Protein AF-A0A7X7UBC3-F1 (afdb_monomer)

Structure (mmCIF, N/CA/C/O backbone):
data_AF-A0A7X7UBC3-F1
#
_entry.id   AF-A0A7X7UBC3-F1
#
loop_
_atom_site.group_PDB
_atom_site.id
_atom_site.type_symbol
_atom_site.label_atom_id
_atom_site.label_alt_id
_atom_site.label_comp_id
_atom_site.label_asym_id
_atom_site.label_entity_id
_atom_site.label_seq_id
_atom_site.pdbx_PDB_ins_code
_atom_site.Cartn_x
_atom_site.Cartn_y
_atom_site.Cartn_z
_atom_site.occupancy
_atom_site.B_iso_or_equiv
_atom_site.auth_seq_id
_atom_site.auth_comp_id
_atom_site.auth_asym_id
_atom_site.auth_atom_id
_atom_site.pdbx_PDB_model_num
ATOM 1 N N . MET A 1 1 ? -15.609 -8.525 -5.898 1.00 33.12 1 MET A N 1
ATOM 2 C CA . MET A 1 1 ? -16.133 -9.876 -6.197 1.00 33.12 1 MET A CA 1
ATOM 3 C C . MET A 1 1 ? -16.473 -10.551 -4.870 1.00 33.12 1 MET A C 1
ATOM 5 O O . MET A 1 1 ? -15.570 -10.838 -4.096 1.00 33.12 1 MET A O 1
ATOM 9 N N . ALA A 1 2 ? -17.757 -10.657 -4.517 1.00 31.19 2 ALA A N 1
ATOM 10 C CA . ALA A 1 2 ? -18.175 -11.165 -3.209 1.00 31.19 2 ALA A CA 1
ATOM 11 C C . ALA A 1 2 ? -17.868 -12.669 -3.097 1.00 31.19 2 ALA A C 1
ATOM 13 O O . ALA A 1 2 ? -18.390 -13.458 -3.886 1.00 31.19 2 ALA A O 1
ATOM 14 N N . ARG A 1 3 ? -17.031 -13.073 -2.129 1.00 41.12 3 ARG A N 1
ATOM 15 C CA . ARG A 1 3 ? -16.867 -14.490 -1.762 1.00 41.12 3 ARG A CA 1
ATOM 16 C C . ARG A 1 3 ? -18.257 -15.049 -1.440 1.00 41.12 3 ARG A C 1
ATOM 18 O O . ARG A 1 3 ? -18.939 -14.531 -0.555 1.00 41.12 3 ARG A O 1
ATOM 25 N N . ARG A 1 4 ? -18.698 -16.075 -2.178 1.00 35.91 4 ARG A N 1
ATOM 26 C CA . ARG A 1 4 ? -19.944 -16.789 -1.873 1.00 35.91 4 ARG A CA 1
ATOM 27 C C . ARG A 1 4 ? -19.776 -17.427 -0.497 1.00 35.91 4 ARG A C 1
ATOM 29 O O . ARG A 1 4 ? -18.953 -18.3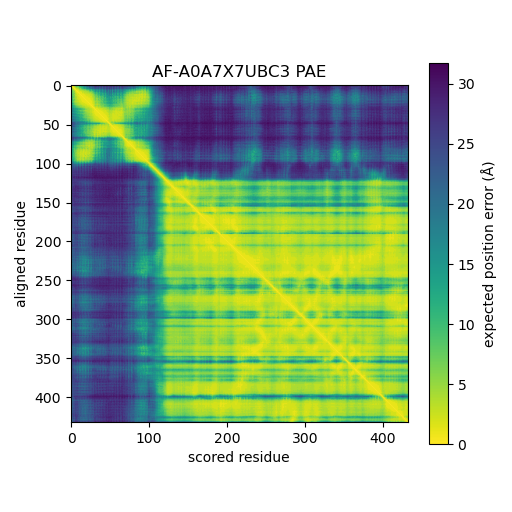20 -0.334 1.00 35.91 4 ARG A O 1
ATOM 36 N N . LEU A 1 5 ? -20.539 -16.933 0.474 1.00 46.25 5 LEU A N 1
ATOM 37 C CA . LEU A 1 5 ? -20.607 -17.490 1.823 1.00 46.25 5 LEU A CA 1
ATOM 38 C C . LEU A 1 5 ? -20.923 -18.982 1.742 1.00 46.25 5 LEU A C 1
ATOM 40 O O . LEU A 1 5 ? -21.838 -19.399 1.015 1.00 46.25 5 LEU A O 1
ATOM 44 N N . THR A 1 6 ? -20.183 -19.774 2.508 1.00 65.75 6 THR A N 1
ATOM 45 C CA . THR A 1 6 ? -20.440 -21.208 2.635 1.00 65.75 6 THR A CA 1
ATOM 46 C C . THR A 1 6 ? -21.885 -21.435 3.101 1.00 65.75 6 THR A C 1
ATOM 48 O O . THR A 1 6 ? -22.516 -20.568 3.714 1.00 65.75 6 THR A O 1
ATOM 51 N N . TRP A 1 7 ? -22.466 -22.594 2.783 1.00 51.59 7 TRP A N 1
ATOM 52 C CA . TRP A 1 7 ? -23.855 -22.910 3.159 1.00 51.59 7 TRP A CA 1
ATOM 53 C C . TRP A 1 7 ? -24.077 -22.787 4.682 1.00 51.59 7 TRP A C 1
ATOM 55 O O . TRP A 1 7 ? -25.104 -22.278 5.128 1.00 51.59 7 TRP A O 1
ATOM 65 N N . ARG A 1 8 ? -23.047 -23.131 5.469 1.00 60.50 8 ARG A N 1
ATOM 66 C CA . ARG A 1 8 ? -23.003 -22.949 6.926 1.00 60.50 8 ARG A CA 1
ATOM 67 C C . ARG A 1 8 ? -23.009 -21.477 7.349 1.00 60.50 8 ARG A C 1
ATOM 69 O O . ARG A 1 8 ? -23.801 -21.115 8.211 1.00 60.50 8 ARG A O 1
ATOM 76 N N . GLU A 1 9 ? -22.202 -20.613 6.733 1.00 62.16 9 GLU A N 1
ATOM 77 C CA . GLU A 1 9 ? -22.170 -19.177 7.067 1.00 62.16 9 GLU A CA 1
ATOM 78 C C . GLU A 1 9 ? -23.465 -18.446 6.688 1.00 62.16 9 GLU A C 1
ATOM 80 O O . GLU A 1 9 ? -23.874 -17.512 7.381 1.00 62.16 9 GLU A O 1
ATOM 85 N N . ARG A 1 10 ? -24.145 -18.875 5.614 1.00 69.06 10 ARG A N 1
ATOM 86 C CA . ARG A 1 10 ? -25.470 -18.345 5.248 1.00 69.06 10 ARG A CA 1
ATOM 87 C C . ARG A 1 10 ? -26.530 -18.699 6.287 1.00 69.06 10 ARG A C 1
ATOM 89 O O . ARG A 1 10 ? -27.268 -17.809 6.707 1.00 69.06 10 ARG A O 1
ATOM 96 N N . GLY A 1 11 ? -26.557 -19.954 6.740 1.00 73.38 11 GLY A N 1
ATOM 97 C CA . GLY A 1 11 ? -27.436 -20.385 7.831 1.00 73.38 11 GLY A CA 1
ATOM 98 C C . GLY A 1 11 ? -27.148 -19.636 9.135 1.00 73.38 11 GLY A C 1
ATOM 99 O O . GLY A 1 11 ? -28.066 -19.154 9.793 1.00 73.38 11 GLY A O 1
ATOM 100 N N . LEU A 1 12 ? -25.867 -19.438 9.458 1.00 71.19 12 LEU A N 1
ATOM 101 C CA . LEU A 1 12 ? -25.448 -18.739 10.671 1.00 71.19 12 LEU A CA 1
ATOM 102 C C . LEU A 1 12 ? -25.820 -17.248 10.655 1.00 71.19 12 LEU A C 1
ATOM 104 O O . LEU A 1 12 ? -26.313 -16.720 11.647 1.00 71.19 12 LEU A O 1
ATOM 108 N N . ARG A 1 13 ? -25.648 -16.562 9.517 1.00 69.94 13 ARG A N 1
ATOM 109 C CA . ARG A 1 13 ? -26.093 -15.167 9.358 1.00 69.94 13 ARG A CA 1
ATOM 110 C C . ARG A 1 13 ? -27.608 -15.027 9.444 1.00 69.94 13 ARG A C 1
ATOM 112 O O . ARG A 1 13 ? -28.081 -14.045 10.008 1.00 69.94 13 ARG A O 1
ATOM 119 N N . ALA A 1 14 ? -28.367 -15.975 8.893 1.00 73.44 14 ALA A N 1
ATOM 120 C CA . ALA A 1 14 ? -29.824 -15.981 9.018 1.00 73.44 14 ALA A CA 1
ATOM 121 C C . ALA A 1 14 ? -30.250 -16.145 10.485 1.00 73.44 14 ALA A C 1
ATOM 123 O O . ALA A 1 14 ? -31.058 -15.361 10.974 1.00 73.44 14 ALA A O 1
ATOM 124 N N . MET A 1 15 ? -29.622 -17.076 11.209 1.00 77.00 15 MET A N 1
ATOM 125 C CA . MET A 1 15 ? -29.815 -17.244 12.650 1.00 77.00 15 MET A CA 1
ATOM 126 C C . MET A 1 15 ? -29.485 -15.953 13.416 1.00 77.00 15 MET A C 1
ATOM 128 O O . MET A 1 15 ? -30.312 -15.478 14.185 1.00 77.00 15 MET A O 1
ATOM 132 N N . PHE A 1 16 ? -28.333 -15.322 13.165 1.00 72.88 16 PHE A N 1
ATOM 133 C CA . PHE A 1 16 ? -27.967 -14.077 13.850 1.00 72.88 16 PHE A CA 1
ATOM 134 C C . PHE A 1 16 ? -28.879 -12.894 13.521 1.00 72.88 16 PHE 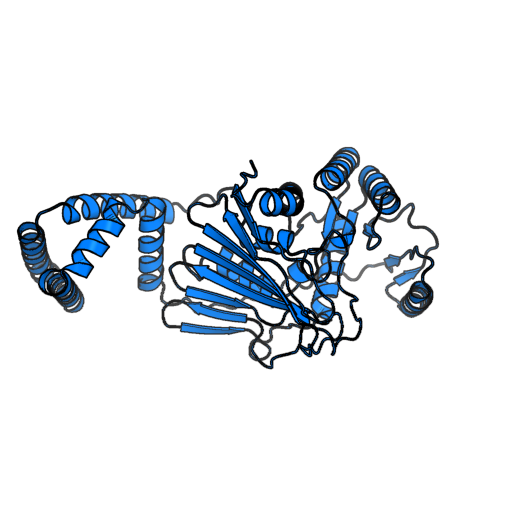A C 1
ATOM 136 O O . PHE A 1 16 ? -29.077 -12.041 14.379 1.00 72.88 16 PHE A O 1
ATOM 143 N N . ARG A 1 17 ? -29.490 -12.846 12.331 1.00 74.38 17 ARG A N 1
ATOM 144 C CA . ARG A 1 17 ? -30.535 -11.855 12.019 1.00 74.38 17 ARG A CA 1
ATOM 145 C C . ARG A 1 17 ? -31.785 -12.057 12.864 1.00 74.38 17 ARG A C 1
ATOM 147 O O . ARG A 1 17 ? -32.330 -11.076 13.357 1.00 74.38 17 ARG A O 1
ATOM 154 N N . VAL A 1 18 ? -32.208 -13.306 13.057 1.00 73.44 18 VAL A N 1
ATOM 155 C CA . VAL A 1 18 ? -33.332 -13.631 13.949 1.00 73.44 18 VAL A CA 1
ATOM 156 C C . VAL A 1 18 ? -32.987 -13.247 15.386 1.00 73.44 18 VAL A C 1
ATOM 158 O O . VAL A 1 18 ? -33.774 -12.568 16.039 1.00 73.44 18 VAL A O 1
ATOM 161 N N . VAL A 1 19 ? -31.781 -13.587 15.852 1.00 73.06 19 VAL A N 1
ATOM 162 C CA . VAL A 1 19 ? -31.306 -13.203 17.190 1.00 73.06 19 VAL A CA 1
ATOM 163 C C . VAL A 1 19 ? -31.255 -11.681 17.343 1.00 73.06 19 VAL A C 1
ATOM 165 O O . VAL A 1 19 ? -31.728 -11.165 18.346 1.00 73.06 19 VAL A O 1
ATOM 168 N N . LEU A 1 20 ? -30.756 -10.939 16.352 1.00 73.81 20 LEU A N 1
ATOM 169 C CA . LEU A 1 20 ? -30.717 -9.475 16.392 1.00 73.81 20 LEU A CA 1
ATOM 170 C C . LEU A 1 20 ? -32.123 -8.853 16.406 1.00 73.81 20 LEU A C 1
ATOM 172 O O . LEU A 1 20 ? -32.365 -7.901 17.147 1.00 73.81 20 LEU A O 1
ATOM 176 N N . ALA A 1 21 ? -33.060 -9.389 15.621 1.00 75.00 21 ALA A N 1
ATOM 177 C CA . ALA A 1 21 ? -34.451 -8.941 15.627 1.00 75.00 21 ALA A CA 1
ATOM 178 C C . ALA A 1 21 ? -35.110 -9.169 16.999 1.00 75.00 21 ALA A C 1
ATOM 180 O O . ALA A 1 21 ? -35.771 -8.271 17.521 1.00 75.00 21 ALA A O 1
ATOM 181 N N . LEU A 1 22 ? -34.859 -10.328 17.615 1.00 73.88 22 LEU A N 1
ATOM 182 C CA . LEU A 1 22 ? -35.305 -10.636 18.974 1.00 73.88 22 LEU A CA 1
ATOM 183 C C . LEU A 1 22 ? -34.647 -9.714 20.004 1.00 73.88 22 LEU A C 1
ATOM 185 O O . LEU A 1 22 ? -35.349 -9.147 20.833 1.00 73.88 22 LEU A O 1
ATOM 189 N N . LEU A 1 23 ? -33.335 -9.483 19.916 1.00 72.31 23 LEU A N 1
ATOM 190 C CA . LEU A 1 23 ? -32.618 -8.559 20.800 1.00 72.31 23 LEU A CA 1
ATOM 191 C C . LEU A 1 23 ? -33.185 -7.140 20.707 1.00 72.31 23 LEU A C 1
ATOM 193 O O . LEU A 1 23 ? -33.370 -6.496 21.732 1.00 72.31 23 LEU A O 1
ATOM 197 N N . ARG A 1 24 ? -33.531 -6.659 19.509 1.00 78.62 24 ARG A N 1
ATOM 198 C CA . ARG A 1 24 ? -34.170 -5.345 19.329 1.00 78.62 24 ARG A CA 1
ATOM 199 C C . ARG A 1 24 ? -35.581 -5.280 19.895 1.00 78.62 24 ARG A C 1
ATOM 201 O O . ARG A 1 24 ? -35.961 -4.243 20.433 1.00 78.62 24 ARG A O 1
ATOM 208 N N . LEU A 1 25 ? -36.354 -6.357 19.779 1.00 76.94 25 LEU A N 1
ATOM 209 C CA . LEU A 1 25 ? -37.678 -6.445 20.389 1.00 76.94 25 LEU A CA 1
ATOM 210 C C . LEU A 1 25 ? -37.564 -6.416 21.919 1.00 76.94 25 LEU A C 1
ATOM 212 O O . LEU A 1 25 ? -38.249 -5.642 22.580 1.00 76.94 25 LEU A O 1
ATOM 216 N N . VAL A 1 26 ? -36.635 -7.204 22.460 1.00 73.62 26 VAL A N 1
ATOM 217 C CA . VAL A 1 26 ? -36.386 -7.355 23.895 1.00 73.62 26 VAL A CA 1
ATOM 218 C C . VAL A 1 26 ? -35.818 -6.069 24.505 1.00 73.62 26 VAL A C 1
ATOM 220 O O . VAL A 1 26 ? -36.301 -5.631 25.542 1.00 73.62 26 VAL A O 1
ATOM 223 N N . VAL A 1 27 ? -34.880 -5.382 23.843 1.00 73.62 27 VAL A N 1
ATOM 224 C CA . VAL A 1 27 ? -34.279 -4.129 24.353 1.00 73.62 27 VAL A CA 1
ATOM 225 C C . VAL A 1 27 ? -35.234 -2.924 24.292 1.00 73.62 27 VAL A C 1
ATOM 227 O O . VAL A 1 27 ? -34.990 -1.883 24.908 1.00 73.62 27 VAL A O 1
ATOM 230 N N . ARG A 1 28 ? -36.338 -3.036 23.542 1.00 76.62 28 ARG A N 1
ATOM 231 C CA . ARG A 1 28 ? -37.415 -2.035 23.532 1.00 76.62 28 ARG A CA 1
ATOM 232 C C . ARG A 1 28 ? -38.365 -2.185 24.717 1.00 76.62 28 ARG A C 1
ATOM 234 O O . ARG A 1 28 ? -39.065 -1.221 25.019 1.00 76.62 28 ARG A O 1
ATOM 241 N N . LEU A 1 29 ? -38.364 -3.332 25.397 1.00 78.50 29 LEU A N 1
ATOM 242 C CA . LEU A 1 29 ? -39.211 -3.559 26.560 1.00 78.50 29 LEU A CA 1
ATOM 243 C C . LEU A 1 29 ? -38.793 -2.667 27.740 1.00 78.50 29 LEU A C 1
ATOM 245 O O . LEU A 1 29 ? -37.609 -2.365 27.910 1.00 78.50 29 LEU A O 1
ATOM 249 N N . PRO A 1 30 ? -39.753 -2.241 28.580 1.00 79.62 30 PRO A N 1
ATOM 250 C CA . PRO A 1 30 ? -39.437 -1.534 29.810 1.00 79.62 30 PRO A CA 1
ATOM 251 C C . PRO A 1 30 ? -38.582 -2.414 30.730 1.00 79.62 30 PRO A C 1
ATOM 253 O O . PRO A 1 30 ? -38.714 -3.638 30.747 1.00 79.62 30 PRO A O 1
ATOM 256 N N . ARG A 1 31 ? -37.723 -1.781 31.535 1.00 74.06 31 ARG A N 1
ATOM 257 C CA . ARG A 1 31 ? -36.740 -2.443 32.413 1.00 74.06 31 ARG A CA 1
ATOM 258 C C . ARG A 1 31 ? -37.323 -3.593 33.246 1.00 74.06 31 ARG A C 1
ATOM 260 O O . ARG A 1 31 ? -36.695 -4.640 33.364 1.00 74.06 31 ARG A O 1
ATOM 267 N N . GLY A 1 32 ? -38.534 -3.422 33.780 1.00 77.19 32 GLY A N 1
ATOM 268 C CA . GLY A 1 32 ? -39.224 -4.468 34.544 1.00 77.19 32 GLY A CA 1
ATOM 269 C C . GLY A 1 32 ? -39.549 -5.720 33.720 1.00 77.19 32 GLY A C 1
ATOM 270 O O . GLY A 1 32 ? -39.401 -6.832 34.214 1.00 77.19 32 GLY A O 1
ATOM 271 N N . ALA A 1 33 ? -39.913 -5.560 32.446 1.00 79.12 33 ALA A N 1
ATOM 272 C CA . ALA A 1 33 ? -40.208 -6.676 31.549 1.00 79.12 33 ALA A CA 1
ATOM 273 C C . ALA A 1 33 ? -38.939 -7.428 31.111 1.00 79.12 33 ALA A C 1
ATOM 275 O O . ALA A 1 33 ? -38.973 -8.646 30.976 1.00 79.12 33 ALA A O 1
ATOM 276 N N . LEU A 1 34 ? -37.808 -6.729 30.956 1.00 74.12 34 LEU A N 1
ATOM 277 C CA . LEU A 1 34 ? -36.495 -7.345 30.713 1.00 74.12 34 LEU A CA 1
ATOM 278 C C . LEU A 1 34 ? -36.054 -8.238 31.879 1.00 74.12 34 LEU A C 1
ATOM 280 O O . LEU A 1 34 ? -35.625 -9.370 31.661 1.00 74.12 34 LEU A O 1
ATOM 284 N N . LEU A 1 35 ? -36.192 -7.744 33.112 1.00 78.06 35 LEU A N 1
ATOM 285 C CA . LEU A 1 35 ? -35.864 -8.513 34.315 1.00 78.06 35 LEU A CA 1
ATOM 286 C C . LEU A 1 35 ? -36.759 -9.754 34.448 1.00 78.06 35 LEU A C 1
ATOM 288 O O . LEU A 1 35 ? -36.244 -10.845 34.674 1.00 78.06 35 LEU A O 1
ATOM 292 N N . ALA A 1 36 ? -38.065 -9.617 34.200 1.00 80.06 36 ALA A N 1
ATOM 293 C CA . ALA A 1 36 ? -38.995 -10.747 34.208 1.00 80.06 36 ALA A CA 1
ATOM 294 C C . ALA A 1 36 ? -38.663 -11.806 33.136 1.00 80.06 36 ALA A C 1
ATOM 296 O O . ALA A 1 36 ? -38.806 -13.006 33.375 1.00 80.06 36 ALA A O 1
ATOM 297 N N . LEU A 1 37 ? -38.184 -11.380 31.962 1.00 79.00 37 LEU A N 1
ATOM 298 C CA . LEU A 1 37 ? -37.721 -12.273 30.896 1.00 79.00 37 LEU A CA 1
ATOM 299 C C . LEU A 1 37 ? -36.467 -13.055 31.300 1.00 79.00 37 LEU A C 1
ATOM 301 O O . LEU A 1 37 ? -36.385 -14.251 31.028 1.00 79.00 37 LEU A O 1
ATOM 305 N N . LEU A 1 38 ? -35.511 -12.402 31.966 1.00 76.12 38 LEU A N 1
ATOM 306 C CA . LEU A 1 38 ? -34.316 -13.068 32.490 1.00 76.12 38 LEU A CA 1
ATOM 307 C C . LEU A 1 38 ? -34.659 -14.055 33.610 1.00 76.12 38 LEU A C 1
ATOM 309 O O . LEU A 1 38 ? -34.099 -15.145 33.637 1.00 76.12 38 LEU A O 1
ATOM 313 N N . ASP A 1 39 ? -35.624 -13.729 34.473 1.00 80.44 39 ASP A N 1
ATOM 314 C CA . ASP A 1 39 ? -36.119 -14.646 35.508 1.00 80.44 39 ASP A CA 1
ATOM 315 C C . ASP A 1 39 ? -36.782 -15.890 34.899 1.00 80.44 39 ASP A C 1
ATOM 317 O O . ASP A 1 39 ? -36.560 -17.013 35.358 1.00 80.44 39 ASP A O 1
ATOM 321 N N . ALA A 1 40 ? -37.565 -15.714 33.832 1.00 79.38 40 ALA A N 1
ATOM 322 C CA . ALA A 1 40 ? -38.147 -16.826 33.087 1.00 79.38 40 ALA A CA 1
ATOM 323 C C . ALA A 1 40 ? -37.069 -17.669 32.379 1.00 79.38 40 ALA A C 1
ATOM 325 O O . ALA A 1 40 ? -37.126 -18.899 32.424 1.00 79.38 40 ALA A O 1
ATOM 326 N N . ALA A 1 41 ? -36.069 -17.024 31.770 1.00 73.94 41 ALA A N 1
ATOM 327 C CA . ALA A 1 41 ? -34.963 -17.694 31.091 1.00 73.94 41 ALA A CA 1
ATOM 328 C C . ALA A 1 41 ? -34.082 -18.488 32.064 1.00 73.94 41 ALA A C 1
ATOM 330 O O . ALA A 1 41 ? -33.741 -19.631 31.774 1.00 73.94 41 ALA A O 1
ATOM 331 N N . GLU A 1 42 ? -33.764 -17.937 33.236 1.00 79.56 42 GLU A N 1
ATOM 332 C CA . GLU A 1 42 ? -32.997 -18.635 34.271 1.00 79.56 42 GLU A CA 1
ATOM 333 C C . GLU A 1 42 ? -33.732 -19.888 34.756 1.00 79.56 42 GLU A C 1
ATOM 335 O O . GLU A 1 42 ? -33.140 -20.965 34.831 1.00 79.56 42 GLU A O 1
ATOM 340 N N . ARG A 1 43 ? -35.039 -19.772 35.040 1.00 81.31 43 ARG A N 1
ATOM 341 C CA . ARG A 1 43 ? -35.878 -20.917 35.428 1.00 81.31 43 ARG A CA 1
ATOM 342 C C . ARG A 1 43 ? -35.865 -21.995 34.351 1.00 81.31 43 ARG A C 1
ATOM 344 O O . ARG A 1 43 ? -35.693 -23.168 34.668 1.00 81.31 43 ARG A O 1
ATOM 351 N N . LEU A 1 44 ? -35.993 -21.601 33.086 1.00 71.12 44 LEU A N 1
ATOM 352 C CA . LEU A 1 44 ? -35.949 -22.529 31.962 1.00 71.12 44 LEU A CA 1
ATOM 353 C C . LEU A 1 44 ? -34.577 -23.208 31.846 1.00 71.12 44 LEU A C 1
ATOM 355 O O . LEU A 1 44 ? -34.517 -24.425 31.701 1.00 71.12 44 LEU A O 1
ATOM 359 N N . VAL A 1 45 ? -33.479 -22.458 31.959 1.00 70.00 45 VAL A N 1
ATOM 360 C CA . VAL A 1 45 ? -32.101 -22.976 31.889 1.00 70.00 45 VAL A CA 1
ATOM 361 C C . VAL A 1 45 ? -31.817 -23.946 33.029 1.00 70.00 45 VAL A C 1
ATOM 363 O O . VAL A 1 45 ? -31.267 -25.010 32.766 1.00 70.00 45 VAL A O 1
ATOM 366 N N . ARG A 1 46 ? -32.257 -23.650 34.259 1.00 76.31 46 ARG A N 1
ATOM 367 C CA . ARG A 1 46 ? -32.127 -24.560 35.412 1.00 76.31 46 ARG A CA 1
ATOM 368 C C . ARG A 1 46 ? -32.894 -25.872 35.229 1.00 76.31 46 ARG A C 1
ATOM 370 O O . ARG A 1 46 ? -32.458 -26.897 35.738 1.00 76.31 46 ARG A O 1
ATOM 377 N N . ILE A 1 47 ? -34.026 -25.837 34.524 1.00 77.75 47 ILE A N 1
ATOM 378 C CA . ILE A 1 47 ? -34.853 -27.023 34.251 1.00 77.75 47 ILE A CA 1
ATOM 379 C C . ILE A 1 47 ? -34.303 -27.829 33.064 1.00 77.75 47 ILE A C 1
ATOM 381 O O . ILE A 1 47 ? -34.368 -29.054 33.066 1.00 77.75 47 ILE A O 1
ATOM 385 N N . THR A 1 48 ? -33.778 -27.154 32.040 1.00 58.94 48 THR A N 1
ATOM 386 C CA . THR A 1 48 ? -33.427 -27.776 30.750 1.00 58.94 48 THR A CA 1
ATOM 387 C C . THR A 1 48 ? -31.946 -28.105 30.598 1.00 58.94 48 THR A C 1
ATOM 389 O O . THR A 1 48 ? -31.594 -28.956 29.784 1.00 58.94 48 THR A O 1
ATOM 392 N N . THR A 1 49 ? -31.063 -27.457 31.362 1.00 53.94 49 THR A N 1
ATOM 393 C CA . THR A 1 49 ? -29.613 -27.634 31.253 1.00 53.94 49 THR A CA 1
ATOM 394 C C . THR A 1 49 ? -28.966 -27.682 32.637 1.00 53.94 49 THR A C 1
ATOM 396 O O . THR A 1 49 ? -29.145 -26.787 33.456 1.00 53.94 49 THR A O 1
ATOM 399 N N . ALA A 1 50 ? -28.135 -28.690 32.898 1.00 58.69 50 ALA A N 1
ATOM 400 C CA . ALA A 1 50 ? -27.317 -28.746 34.111 1.00 58.69 50 ALA A CA 1
ATOM 401 C C . ALA A 1 50 ? -26.024 -27.908 33.985 1.00 58.69 50 ALA A C 1
ATOM 403 O O . ALA A 1 50 ? -25.008 -28.277 34.564 1.00 58.69 50 ALA A O 1
ATOM 404 N N . ASN A 1 51 ? -26.019 -26.826 33.188 1.00 67.38 51 ASN A N 1
ATOM 405 C CA . ASN A 1 51 ? -24.829 -26.006 32.943 1.00 67.38 51 ASN A CA 1
ATOM 406 C C . ASN A 1 51 ? -24.780 -24.804 33.914 1.00 67.38 51 ASN A C 1
ATOM 408 O O . ASN A 1 51 ? -25.518 -23.835 33.713 1.00 67.38 51 ASN A O 1
ATOM 412 N N . PRO A 1 52 ? -23.898 -24.811 34.934 1.00 69.69 52 PRO A N 1
ATOM 413 C CA . PRO A 1 52 ? -23.811 -23.733 35.921 1.00 69.69 52 PRO A CA 1
ATOM 414 C C . PRO A 1 52 ? -23.346 -22.401 35.316 1.00 69.69 52 PRO A C 1
ATOM 416 O O . PRO A 1 52 ? -23.649 -21.335 35.849 1.00 69.69 52 PRO A O 1
ATOM 419 N N . GLU A 1 53 ? -22.622 -22.447 34.197 1.00 59.62 53 GLU A N 1
ATOM 420 C CA . GLU A 1 53 ? -22.072 -21.263 33.538 1.00 59.62 53 GLU A CA 1
ATOM 421 C C . GLU A 1 53 ? -23.157 -20.450 32.822 1.00 59.62 53 GLU A C 1
ATOM 423 O O . GLU A 1 53 ? -23.126 -19.223 32.850 1.00 59.62 53 GLU A O 1
ATOM 428 N N . ALA A 1 54 ? -24.179 -21.116 32.275 1.00 60.03 54 ALA A N 1
ATOM 429 C CA . ALA A 1 54 ? -25.326 -20.450 31.659 1.00 60.03 54 ALA A CA 1
ATOM 430 C C . ALA A 1 54 ? -26.172 -19.684 32.691 1.00 60.03 54 ALA A C 1
ATOM 432 O O . ALA A 1 54 ? -26.639 -18.581 32.416 1.00 60.03 54 ALA A O 1
ATOM 433 N N . VAL A 1 55 ? -26.330 -20.238 33.899 1.00 71.75 55 VAL A N 1
ATOM 434 C CA . VAL A 1 55 ? -27.015 -19.559 35.013 1.00 71.75 55 VAL A CA 1
ATOM 435 C C . VAL A 1 55 ? -26.215 -18.334 35.462 1.00 71.75 55 VAL A C 1
ATOM 437 O O . VAL A 1 55 ? -26.781 -17.251 35.584 1.00 71.75 55 VAL A O 1
ATOM 440 N N . ARG A 1 56 ? -24.887 -18.469 35.606 1.00 70.06 56 ARG A N 1
ATOM 441 C CA . ARG A 1 56 ? -23.999 -17.355 35.975 1.00 70.06 56 ARG A CA 1
ATOM 442 C C . ARG A 1 56 ? -24.043 -16.211 34.951 1.00 70.06 56 ARG A C 1
ATOM 444 O O . ARG A 1 56 ? -24.135 -15.057 35.342 1.00 70.06 56 ARG A O 1
ATOM 451 N N . GLN A 1 57 ? -24.073 -16.517 33.653 1.00 65.00 57 GLN A N 1
ATOM 452 C CA . GLN A 1 57 ? -24.192 -15.503 32.594 1.00 65.00 57 GLN A CA 1
ATOM 453 C C . GLN A 1 57 ? -25.525 -14.736 32.638 1.00 65.00 57 GLN A C 1
ATOM 455 O O . GLN A 1 57 ? -25.562 -13.544 32.326 1.00 65.00 57 GLN A O 1
ATOM 460 N N . ILE A 1 58 ? -26.621 -15.398 33.027 1.00 70.44 58 ILE A N 1
ATOM 461 C CA . ILE A 1 58 ? -27.924 -14.743 33.220 1.00 70.44 58 ILE A CA 1
ATOM 462 C C . ILE A 1 58 ? -27.890 -13.826 34.451 1.00 70.44 58 ILE A C 1
ATOM 464 O O . ILE A 1 58 ? -28.411 -12.710 34.385 1.00 70.44 58 ILE A O 1
ATOM 468 N N . ASP A 1 59 ? -27.236 -14.250 35.534 1.00 71.19 59 ASP A N 1
ATOM 469 C CA . ASP A 1 59 ? -27.031 -13.422 36.728 1.00 71.19 59 ASP A CA 1
ATOM 470 C C . ASP A 1 59 ? -26.145 -12.199 36.450 1.00 71.19 59 ASP A C 1
ATOM 472 O O . ASP A 1 59 ? -26.484 -11.093 36.876 1.00 71.19 59 ASP A O 1
ATOM 476 N N . ASP A 1 60 ? -25.081 -12.351 35.660 1.00 68.81 60 ASP A N 1
ATOM 477 C CA . ASP A 1 60 ? -24.219 -11.240 35.239 1.00 68.81 60 ASP A CA 1
ATOM 478 C C . ASP A 1 60 ? -25.004 -10.211 34.402 1.00 68.81 60 ASP A C 1
ATOM 480 O O . ASP A 1 60 ? -24.945 -9.006 34.655 1.00 68.81 60 ASP A O 1
ATOM 484 N N . LEU A 1 61 ? -25.814 -10.674 33.440 1.00 64.31 61 LEU A N 1
ATOM 485 C CA . LEU A 1 61 ? -26.704 -9.819 32.638 1.00 64.31 61 LEU A CA 1
ATOM 486 C C . LEU A 1 61 ? -27.738 -9.086 33.500 1.00 64.31 61 LEU A C 1
ATOM 488 O O . LEU A 1 61 ? -28.030 -7.907 33.274 1.00 64.31 61 LEU A O 1
ATOM 492 N N . ARG A 1 62 ? -28.284 -9.772 34.504 1.00 73.88 62 ARG A N 1
ATOM 493 C CA . ARG A 1 62 ? -29.216 -9.196 35.474 1.00 73.88 62 ARG A CA 1
ATOM 494 C C . ARG A 1 62 ? -28.534 -8.126 36.331 1.00 73.88 62 ARG A C 1
ATOM 496 O O . ARG A 1 62 ? -29.143 -7.077 36.543 1.00 73.88 62 ARG A O 1
ATOM 503 N N . GLY A 1 63 ? -27.290 -8.352 36.760 1.00 67.25 63 GLY A N 1
ATOM 504 C CA . GLY A 1 63 ? -26.455 -7.366 37.453 1.00 67.25 63 GLY A CA 1
ATOM 505 C C . GLY A 1 63 ? -26.224 -6.118 36.603 1.00 67.25 63 GLY A C 1
ATOM 506 O O . GLY A 1 63 ? -26.507 -5.007 37.038 1.00 67.25 63 GLY A O 1
ATOM 507 N N . VAL A 1 64 ? -25.866 -6.284 35.327 1.00 62.12 64 VAL A N 1
ATOM 508 C CA . VAL A 1 64 ? -25.693 -5.157 34.391 1.00 62.12 64 VAL A CA 1
ATOM 509 C C . VAL A 1 64 ? -26.984 -4.337 34.225 1.00 62.12 64 VAL A C 1
ATOM 511 O O . VAL A 1 64 ? -26.936 -3.108 34.197 1.00 62.12 64 VAL A O 1
ATOM 514 N N . ILE A 1 65 ? -28.154 -4.983 34.161 1.00 66.06 65 ILE A N 1
ATOM 515 C CA . ILE A 1 65 ? -29.452 -4.291 34.027 1.00 66.06 65 ILE A CA 1
ATOM 516 C C . ILE A 1 65 ? -29.912 -3.648 35.350 1.00 66.06 65 ILE A C 1
ATOM 518 O O . ILE A 1 65 ? -30.643 -2.648 35.324 1.00 66.06 65 ILE A O 1
ATOM 522 N N . ARG A 1 66 ? -29.517 -4.184 36.514 1.00 68.94 66 ARG A N 1
ATOM 523 C CA . ARG A 1 66 ? -29.825 -3.618 37.844 1.00 68.94 66 ARG A CA 1
ATOM 524 C C . ARG A 1 66 ? -28.901 -2.462 38.232 1.00 68.94 66 ARG A C 1
ATOM 526 O O . ARG A 1 66 ? -29.402 -1.449 38.720 1.00 68.94 66 ARG A O 1
ATOM 533 N N . ASP A 1 67 ? -27.615 -2.568 37.929 1.00 60.66 67 ASP A N 1
ATOM 534 C CA . ASP A 1 67 ? -26.594 -1.738 38.575 1.00 60.66 67 ASP A CA 1
ATOM 535 C C . ASP A 1 67 ? -26.014 -0.637 37.666 1.00 60.66 67 ASP A C 1
ATOM 537 O O . ASP A 1 67 ? -25.317 0.251 38.150 1.00 60.66 67 ASP A O 1
ATOM 541 N N . LEU A 1 68 ? -26.325 -0.622 36.359 1.00 53.38 68 LEU A N 1
ATOM 542 C CA . LEU A 1 68 ? -25.745 0.340 35.404 1.00 53.38 68 LEU A CA 1
ATOM 543 C C . LEU A 1 68 ? -26.799 1.098 34.568 1.00 53.38 68 LEU A C 1
ATOM 545 O O . LEU A 1 68 ? -27.051 0.735 33.414 1.00 53.38 68 LEU A O 1
ATOM 549 N N . PRO A 1 69 ? -27.352 2.222 35.074 1.00 55.75 69 PRO A N 1
ATOM 550 C CA . PRO A 1 69 ? -28.175 3.137 34.274 1.00 55.75 69 PRO A CA 1
ATOM 551 C C . PRO A 1 69 ? -27.513 3.595 32.951 1.00 55.75 69 PRO A C 1
ATOM 553 O O . PRO A 1 69 ? -28.199 3.597 31.929 1.00 55.75 69 PRO A O 1
ATOM 556 N N . PRO A 1 70 ? -26.195 3.904 32.891 1.00 57.03 70 PRO A N 1
ATOM 557 C CA . PRO A 1 70 ? -25.540 4.310 31.640 1.00 57.03 70 PRO A CA 1
ATOM 558 C C . PRO A 1 70 ? -25.303 3.146 30.666 1.00 57.03 70 PRO A C 1
ATOM 560 O O . PRO A 1 70 ? -25.336 3.334 29.452 1.00 57.03 70 PRO A O 1
ATOM 563 N N . GLY A 1 71 ? -25.056 1.939 31.188 1.00 50.47 71 GLY A N 1
ATOM 564 C CA . GLY A 1 71 ? -24.726 0.757 30.387 1.00 50.47 71 GLY A CA 1
ATOM 565 C C . GLY A 1 71 ? -25.937 0.187 29.651 1.00 50.47 71 GLY A C 1
ATOM 566 O O . GLY A 1 71 ? -25.831 -0.158 28.475 1.00 50.47 71 GLY A O 1
ATOM 567 N N . GLY A 1 72 ? -27.100 0.154 30.310 1.00 58.78 72 GLY A N 1
ATOM 568 C CA . GLY A 1 72 ? -28.361 -0.255 29.687 1.00 58.78 72 GLY A CA 1
ATOM 569 C C . GLY A 1 72 ? -28.779 0.679 28.551 1.00 58.78 72 GLY A C 1
ATOM 570 O O . GLY A 1 72 ? -29.141 0.208 27.473 1.00 58.78 72 GLY A O 1
ATOM 571 N N . GLU A 1 73 ? -28.644 1.993 28.750 1.00 63.19 73 GLU A N 1
ATOM 572 C CA . GLU A 1 73 ? -28.963 2.983 27.719 1.00 63.19 73 GLU A CA 1
ATOM 573 C C . GLU A 1 73 ? -27.950 2.943 26.567 1.00 63.19 73 GLU A C 1
ATOM 575 O O . GLU A 1 73 ? -28.342 2.993 25.405 1.00 63.19 73 GLU A O 1
ATOM 580 N N . ALA A 1 74 ? -26.658 2.743 26.851 1.00 55.84 74 ALA A N 1
ATOM 581 C CA . ALA A 1 74 ? -25.635 2.554 25.822 1.00 55.84 74 ALA A CA 1
ATOM 582 C C . ALA A 1 74 ? -25.875 1.288 24.982 1.00 55.84 74 ALA A C 1
ATOM 584 O O . ALA A 1 74 ? -25.792 1.340 23.756 1.00 55.84 74 ALA A O 1
ATOM 585 N N . LEU A 1 75 ? -26.221 0.160 25.612 1.00 58.25 75 LEU A N 1
ATOM 586 C CA . LEU A 1 75 ? -26.535 -1.087 24.910 1.00 58.25 75 LEU A CA 1
ATOM 587 C C . LEU A 1 75 ? -27.804 -0.941 24.059 1.00 58.25 75 LEU A C 1
ATOM 589 O O . LEU A 1 75 ? -27.842 -1.375 22.907 1.00 58.25 75 LEU A O 1
ATOM 593 N N . ARG A 1 76 ? -28.830 -0.278 24.608 1.00 69.38 76 ARG A N 1
ATOM 594 C CA . ARG A 1 76 ? -30.070 0.055 23.902 1.00 69.38 76 ARG A CA 1
ATOM 595 C C . ARG A 1 76 ? -29.783 0.928 22.690 1.00 69.38 76 ARG A C 1
ATOM 597 O O . ARG A 1 76 ? -30.259 0.629 21.601 1.00 69.38 76 ARG A O 1
ATOM 604 N N . ARG A 1 77 ? -28.936 1.938 22.853 1.00 67.56 77 ARG A N 1
ATOM 605 C CA . ARG A 1 77 ? -28.505 2.840 21.791 1.00 67.56 77 ARG A CA 1
ATOM 606 C C . ARG A 1 77 ? -27.720 2.104 20.702 1.00 67.56 77 ARG A C 1
ATOM 608 O O . ARG A 1 77 ? -28.045 2.233 19.530 1.00 67.56 77 ARG A O 1
ATOM 615 N N . ILE A 1 78 ? -26.779 1.234 21.071 1.00 64.06 78 ILE A N 1
ATOM 616 C CA . ILE A 1 78 ? -26.032 0.392 20.121 1.00 64.06 78 ILE A CA 1
ATOM 617 C C . ILE A 1 78 ? -26.969 -0.543 19.344 1.00 64.06 78 ILE A C 1
ATOM 619 O O . ILE A 1 78 ? -26.826 -0.676 18.133 1.00 64.06 78 ILE A O 1
ATOM 623 N N . LEU A 1 79 ? -27.934 -1.184 20.007 1.00 70.06 79 LEU A N 1
ATOM 624 C CA . LEU A 1 79 ? -28.829 -2.153 19.368 1.00 70.06 79 LEU A CA 1
ATOM 625 C C . LEU A 1 79 ? -29.940 -1.497 18.533 1.00 70.06 79 LEU A C 1
ATOM 627 O O . LEU A 1 79 ? -30.353 -2.070 17.522 1.00 70.06 79 LEU A O 1
ATOM 631 N N . VAL A 1 80 ? -30.427 -0.320 18.938 1.00 74.50 80 VAL A N 1
ATOM 632 C CA . VAL A 1 80 ? -31.509 0.411 18.257 1.00 74.50 80 VAL A CA 1
ATOM 633 C C . VAL A 1 80 ? -30.973 1.321 17.150 1.00 74.50 80 VAL A C 1
ATOM 635 O O . VAL A 1 80 ? -31.538 1.315 16.060 1.00 74.50 80 VAL A O 1
ATOM 638 N N . GLU A 1 81 ? -29.893 2.065 17.398 1.00 72.31 81 GLU A N 1
ATOM 639 C CA . GLU A 1 81 ? -29.312 3.022 16.440 1.00 72.31 81 GLU A CA 1
ATOM 640 C C . GLU A 1 81 ? -28.210 2.396 15.570 1.00 72.31 81 GLU A C 1
ATOM 642 O O . GLU A 1 81 ? -27.890 2.905 14.495 1.00 72.31 81 GLU A O 1
ATOM 647 N N . GLY A 1 82 ? -27.611 1.285 16.009 1.00 68.88 82 GLY A N 1
ATOM 648 C CA . GLY A 1 82 ? -26.548 0.614 15.270 1.00 68.88 82 GLY A CA 1
ATOM 649 C C . GLY A 1 82 ? -27.053 -0.062 13.997 1.00 68.88 82 GLY A C 1
ATOM 650 O O . GLY A 1 82 ? -28.114 -0.689 13.964 1.00 68.88 82 GLY A O 1
ATOM 651 N N . ARG A 1 83 ? -26.250 0.017 12.931 1.00 74.06 83 ARG A N 1
ATOM 652 C CA . ARG A 1 83 ? -26.554 -0.638 11.652 1.00 74.06 83 ARG A CA 1
ATOM 653 C C . ARG A 1 83 ? -26.476 -2.154 11.797 1.00 74.06 83 ARG A C 1
ATOM 655 O O . ARG A 1 83 ? -25.484 -2.677 12.303 1.00 74.06 83 ARG A O 1
ATOM 662 N N . ASP A 1 84 ? -27.457 -2.861 11.240 1.00 72.44 84 ASP A N 1
ATOM 663 C CA . ASP A 1 84 ? -27.566 -4.327 11.288 1.00 72.44 84 ASP A CA 1
ATOM 664 C C . ASP A 1 84 ? -26.267 -5.013 10.873 1.00 72.44 84 ASP A C 1
ATOM 666 O O . ASP A 1 84 ? -25.817 -5.948 11.523 1.00 72.44 84 ASP A O 1
ATOM 670 N N . ALA A 1 85 ? -25.629 -4.509 9.814 1.00 62.25 85 ALA A N 1
ATOM 671 C CA . ALA A 1 85 ? -24.377 -5.056 9.312 1.00 62.25 85 ALA A CA 1
ATOM 672 C C . ALA A 1 85 ? -23.246 -5.009 10.352 1.00 62.25 85 ALA A C 1
ATOM 674 O O . ALA A 1 85 ? -22.494 -5.972 10.440 1.00 62.25 85 ALA A O 1
ATOM 675 N N . GLN A 1 86 ? -23.145 -3.934 11.143 1.00 54.94 86 GLN A N 1
ATOM 676 C CA . GLN A 1 86 ? -22.112 -3.770 12.173 1.00 54.94 86 GLN A CA 1
ATOM 677 C C . GLN A 1 86 ? -22.401 -4.647 13.393 1.00 54.94 86 GLN A C 1
ATOM 679 O O . GLN A 1 86 ? -21.502 -5.315 13.889 1.00 54.94 86 GLN A O 1
ATOM 684 N N . ILE A 1 87 ? -23.658 -4.713 13.836 1.00 65.44 87 ILE A N 1
ATOM 685 C CA . ILE A 1 87 ? -24.029 -5.536 14.993 1.00 65.44 87 ILE A CA 1
ATOM 686 C C . ILE A 1 87 ? -23.884 -7.027 14.662 1.00 65.44 87 ILE A C 1
ATOM 688 O O . ILE A 1 87 ? -23.304 -7.781 15.439 1.00 65.44 87 ILE A O 1
ATOM 692 N N . LEU A 1 88 ? -24.337 -7.455 13.478 1.00 64.44 88 LEU A N 1
ATOM 693 C CA . LEU A 1 88 ? -24.149 -8.831 13.003 1.00 64.44 88 LEU A CA 1
ATOM 694 C C . LEU A 1 88 ? -22.667 -9.189 12.883 1.00 64.44 88 LEU A C 1
ATOM 696 O O . LEU A 1 88 ? -22.285 -10.319 13.175 1.00 64.44 88 LEU A O 1
ATOM 700 N N . SER A 1 89 ? -21.844 -8.232 12.463 1.00 55.34 89 SER A N 1
ATOM 701 C CA . SER A 1 89 ? -20.390 -8.361 12.400 1.00 55.34 89 SER A CA 1
ATOM 702 C C . SER A 1 89 ? -19.798 -8.670 13.785 1.00 55.34 89 SER A C 1
ATOM 704 O O . SER A 1 89 ? -19.128 -9.693 13.939 1.00 55.34 89 SER A O 1
ATOM 706 N N . VAL A 1 90 ? -20.154 -7.879 14.804 1.00 57.72 90 VAL A N 1
ATOM 707 C CA . VAL A 1 90 ? -19.727 -8.070 16.201 1.00 57.72 90 VAL A CA 1
ATOM 708 C C . VAL A 1 90 ? -20.215 -9.409 16.759 1.00 57.72 90 VAL A C 1
ATOM 710 O O . VAL A 1 90 ? -19.432 -10.160 17.333 1.00 57.72 90 VAL A O 1
ATOM 713 N N . MET A 1 91 ? -21.489 -9.758 16.547 1.00 64.88 91 MET A N 1
ATOM 714 C CA . MET A 1 91 ? -22.057 -11.031 17.012 1.00 64.88 91 MET A CA 1
ATOM 715 C C . MET A 1 91 ? -21.356 -12.241 16.380 1.00 64.88 91 MET A C 1
ATOM 717 O O . MET A 1 91 ? -21.071 -13.226 17.061 1.00 64.88 91 MET A O 1
ATOM 721 N N . MET A 1 92 ? -21.040 -12.166 15.083 1.00 63.00 92 MET A N 1
ATOM 722 C CA . MET A 1 92 ? -20.271 -13.206 14.398 1.00 63.00 92 MET A CA 1
ATOM 723 C C . MET A 1 92 ? -18.812 -13.259 14.864 1.00 63.00 92 MET A C 1
ATOM 725 O O . MET A 1 92 ? -18.237 -14.346 14.868 1.00 63.00 92 MET A O 1
ATOM 729 N N . GLY A 1 93 ? -18.195 -12.122 15.199 1.00 52.66 93 GLY A N 1
ATOM 730 C CA . GLY A 1 93 ? -16.844 -12.053 15.774 1.00 52.66 93 GLY A CA 1
ATOM 731 C C . GLY A 1 93 ? -16.786 -12.728 17.143 1.00 52.66 93 GLY A C 1
ATOM 732 O O . GLY A 1 93 ? -16.065 -13.707 17.330 1.00 52.66 93 GLY A O 1
ATOM 733 N N . ALA A 1 94 ? -17.678 -12.328 18.052 1.00 58.84 94 ALA A N 1
ATOM 734 C CA . ALA A 1 94 ? -17.819 -12.933 19.376 1.00 58.84 94 ALA A CA 1
ATOM 735 C C . ALA A 1 94 ? -18.088 -14.448 19.307 1.00 58.84 94 ALA A C 1
ATOM 737 O O . ALA A 1 94 ? -17.474 -15.231 20.031 1.00 58.84 94 ALA A O 1
ATOM 738 N N . TRP A 1 95 ? -18.960 -14.892 18.397 1.00 65.75 95 TRP A N 1
ATOM 739 C CA . TRP A 1 95 ? -19.221 -16.320 18.201 1.00 65.75 95 TRP A CA 1
ATOM 740 C C . TRP A 1 95 ? -18.004 -17.084 17.673 1.00 65.75 95 TRP A C 1
ATOM 742 O O . TRP A 1 95 ? -17.728 -18.186 18.149 1.00 65.75 95 TRP A O 1
ATOM 752 N N . ARG A 1 96 ? -17.259 -16.512 16.716 1.00 58.59 96 ARG A N 1
ATOM 753 C CA . ARG A 1 96 ? -16.007 -17.105 16.218 1.00 58.59 96 ARG A CA 1
ATOM 754 C C . ARG A 1 96 ? -14.990 -17.240 17.348 1.00 58.59 96 ARG A C 1
ATOM 756 O O . ARG A 1 96 ? -14.398 -18.306 17.490 1.00 58.59 96 ARG A O 1
ATOM 763 N N . HIS A 1 97 ? -14.866 -16.207 18.180 1.00 50.22 97 HIS A N 1
ATOM 764 C CA . HIS A 1 97 ? -13.975 -16.190 19.335 1.00 50.22 97 HIS A CA 1
ATOM 765 C C . HIS A 1 97 ? -14.323 -17.273 20.368 1.00 50.22 97 HIS A C 1
ATOM 767 O O . HIS A 1 97 ? -13.436 -17.962 20.861 1.00 50.22 97 HIS A O 1
ATOM 773 N N . HIS A 1 98 ? -15.612 -17.467 20.663 1.00 54.62 98 HIS A N 1
ATOM 774 C CA . HIS A 1 98 ? -16.052 -18.452 21.655 1.00 54.62 98 HIS A CA 1
ATOM 775 C C . HIS A 1 98 ? -16.083 -19.894 21.143 1.00 54.62 98 HIS A C 1
ATOM 777 O O . HIS A 1 98 ? -15.905 -20.819 21.931 1.00 54.62 98 HIS A O 1
ATOM 783 N N . ARG A 1 99 ? -16.328 -20.114 19.845 1.00 53.62 99 ARG A N 1
ATOM 784 C CA . ARG A 1 99 ? -16.492 -21.466 19.292 1.00 53.62 99 ARG A CA 1
ATOM 785 C C . ARG A 1 99 ? -15.215 -22.044 18.684 1.00 53.62 99 ARG A C 1
ATOM 787 O O . ARG A 1 99 ? -15.101 -23.261 18.591 1.00 53.62 99 ARG A O 1
ATOM 794 N N . GLY A 1 100 ? -14.290 -21.206 18.222 1.00 47.16 100 GLY A N 1
ATOM 795 C CA . GLY A 1 100 ? -13.140 -21.672 17.446 1.00 47.16 100 GLY A CA 1
ATOM 796 C C . GLY A 1 100 ? -11.987 -22.257 18.262 1.00 47.16 100 GLY A C 1
ATOM 797 O O . GLY A 1 100 ? -11.064 -22.801 17.664 1.00 47.16 100 GLY A O 1
ATOM 798 N N . GLY A 1 101 ? -11.956 -22.044 19.586 1.00 44.72 101 GLY A N 1
ATOM 799 C CA . GLY A 1 101 ? -10.657 -21.788 20.212 1.00 44.72 101 GLY A CA 1
ATOM 800 C C . GLY A 1 101 ? -9.967 -20.618 19.488 1.00 44.72 101 GLY A C 1
ATOM 801 O O . GLY A 1 101 ? -10.457 -20.092 18.488 1.00 44.72 101 GLY A O 1
ATOM 802 N N . VAL A 1 102 ? -8.809 -20.172 19.947 1.00 39.34 102 VAL A N 1
ATOM 803 C CA . VAL A 1 102 ? -7.899 -19.560 18.972 1.00 39.34 102 VAL A CA 1
ATOM 804 C C . VAL A 1 102 ? -7.460 -20.756 18.131 1.00 39.34 102 VAL A C 1
ATOM 806 O O . VAL A 1 102 ? -6.914 -21.681 18.732 1.00 39.34 102 VAL A O 1
ATOM 809 N N . PRO A 1 103 ? -7.751 -20.837 16.815 1.00 35.91 103 PRO A N 1
ATOM 810 C CA . PRO A 1 103 ? -7.076 -21.841 16.013 1.00 35.91 103 PRO A CA 1
ATOM 811 C C . PRO A 1 103 ? -5.599 -21.633 16.305 1.00 35.91 103 PRO A C 1
ATOM 813 O O . PRO A 1 103 ? -5.148 -20.487 16.193 1.00 35.91 103 PRO A O 1
ATOM 816 N N . ASP A 1 104 ? -4.865 -22.679 16.694 1.00 29.91 104 ASP A N 1
ATOM 817 C CA . ASP A 1 104 ? -3.424 -22.629 16.492 1.00 29.91 104 ASP A CA 1
ATOM 818 C C . ASP A 1 104 ? -3.276 -22.140 15.058 1.00 29.91 104 ASP A C 1
ATOM 820 O O . ASP A 1 104 ? -3.850 -22.765 14.151 1.00 29.91 104 ASP A O 1
ATOM 824 N N . PRO A 1 105 ? -2.664 -20.966 14.825 1.00 30.53 105 PRO A N 1
ATOM 825 C CA . PRO A 1 105 ? -2.341 -20.609 13.475 1.00 30.53 105 PRO A CA 1
ATOM 826 C C . PRO A 1 105 ? -1.382 -21.712 13.068 1.00 30.53 105 PRO A C 1
ATOM 828 O O . PRO A 1 105 ? -0.214 -21.709 13.448 1.00 30.53 105 PRO A O 1
ATOM 831 N N . VAL A 1 106 ? -1.896 -22.696 12.333 1.00 28.70 106 VAL A N 1
ATOM 832 C CA . VAL A 1 106 ? -1.076 -23.524 11.480 1.00 28.70 106 VAL A CA 1
ATOM 833 C C . VAL A 1 106 ? -0.464 -22.494 10.559 1.00 28.70 106 VAL A C 1
ATOM 835 O O . VAL A 1 106 ? -1.084 -22.026 9.603 1.00 28.70 106 VAL A O 1
ATOM 838 N N . ALA A 1 107 ? 0.720 -22.042 10.961 1.00 31.17 107 ALA A N 1
ATOM 839 C CA . ALA A 1 107 ? 1.589 -21.172 10.226 1.00 31.17 107 ALA A CA 1
ATOM 840 C C . ALA A 1 107 ? 2.103 -22.000 9.058 1.00 31.17 107 ALA A C 1
ATOM 842 O O . ALA A 1 107 ? 3.276 -22.319 8.943 1.00 31.17 107 ALA A O 1
ATOM 843 N N . SER A 1 108 ? 1.204 -22.310 8.133 1.00 27.08 108 SER A N 1
ATOM 844 C CA . SER A 1 108 ? 1.581 -22.175 6.758 1.00 27.08 108 SER A CA 1
ATOM 845 C C . SER A 1 108 ? 1.706 -20.664 6.582 1.00 27.08 108 SER A C 1
ATOM 847 O O . SER A 1 108 ? 0.761 -19.965 6.228 1.00 27.08 108 SER A O 1
ATOM 849 N N . TYR A 1 109 ? 2.925 -20.157 6.803 1.00 30.64 109 TYR A N 1
ATOM 850 C CA . TYR A 1 109 ? 3.543 -19.442 5.697 1.00 30.64 109 TYR A CA 1
ATOM 851 C C . TYR A 1 109 ? 3.235 -20.359 4.509 1.00 30.64 109 TYR A C 1
ATOM 853 O O . TYR A 1 109 ? 3.880 -21.387 4.308 1.00 30.64 109 TYR A O 1
ATOM 861 N N . ALA A 1 110 ? 2.129 -20.101 3.805 1.00 30.98 110 ALA A N 1
ATOM 862 C CA . ALA A 1 110 ? 2.142 -20.408 2.405 1.00 30.98 110 ALA A CA 1
ATOM 863 C C . ALA A 1 110 ? 3.308 -19.538 2.012 1.00 30.98 110 ALA A C 1
ATOM 865 O O . ALA A 1 110 ? 3.175 -18.311 2.010 1.00 30.98 110 ALA A O 1
ATOM 866 N N . GLU A 1 111 ? 4.483 -20.177 1.914 1.00 34.72 111 GLU A N 1
ATOM 867 C CA . GLU A 1 111 ? 5.641 -19.644 1.242 1.00 34.72 111 GLU A CA 1
ATOM 868 C C . GLU A 1 111 ? 5.030 -18.745 0.194 1.00 34.72 111 GLU A C 1
ATOM 870 O O . GLU A 1 111 ? 4.151 -19.198 -0.555 1.00 34.72 111 GLU A O 1
ATOM 875 N N . SER A 1 112 ? 5.322 -17.452 0.266 1.00 35.41 112 SER A N 1
ATOM 876 C CA . SER A 1 112 ? 5.072 -16.538 -0.828 1.00 35.41 112 SER A CA 1
ATOM 877 C C . SER A 1 112 ? 5.809 -17.177 -1.985 1.00 35.41 112 SER A C 1
ATOM 879 O O . SER A 1 112 ? 6.983 -16.839 -2.105 1.00 35.41 112 SER A O 1
ATOM 881 N N . LYS A 1 113 ? 5.213 -18.223 -2.617 1.00 35.34 113 LYS A N 1
ATOM 882 C CA . LYS A 1 113 ? 5.930 -19.459 -2.997 1.00 35.34 113 LYS A CA 1
ATOM 883 C C . LYS A 1 113 ? 7.138 -18.907 -3.645 1.00 35.34 113 LYS A C 1
ATOM 885 O O . LYS A 1 113 ? 6.936 -18.251 -4.672 1.00 35.34 113 LYS A O 1
ATOM 890 N N . VAL A 1 114 ? 8.296 -18.972 -2.959 1.00 37.53 114 VAL A N 1
ATOM 891 C CA . VAL A 1 114 ? 9.520 -18.440 -3.551 1.00 37.53 114 VAL A CA 1
ATOM 892 C C . VAL A 1 114 ? 9.463 -19.152 -4.861 1.00 37.53 114 VAL A C 1
ATOM 894 O O . VAL A 1 114 ? 9.370 -20.379 -4.814 1.00 37.53 114 VAL A O 1
ATOM 897 N N . VAL A 1 115 ? 9.237 -18.412 -5.954 1.00 40.38 115 VAL A N 1
ATOM 898 C CA . VAL A 1 115 ? 8.958 -19.056 -7.226 1.00 40.38 115 VAL A CA 1
ATOM 899 C C . VAL A 1 115 ? 10.225 -19.840 -7.394 1.00 40.38 115 VAL A C 1
ATOM 901 O O . VAL A 1 115 ? 11.274 -19.218 -7.572 1.00 40.38 115 VAL A O 1
ATOM 904 N N . GLU A 1 116 ? 10.157 -21.150 -7.120 1.00 38.06 116 GLU A N 1
ATOM 905 C CA . GLU A 1 116 ? 11.326 -21.997 -7.143 1.00 38.06 116 GLU A CA 1
ATOM 906 C C . GLU A 1 116 ? 11.803 -21.739 -8.534 1.00 38.06 116 GLU A C 1
ATOM 908 O O . GLU A 1 116 ? 11.015 -21.901 -9.475 1.00 38.06 116 GLU A O 1
ATOM 913 N N . SER A 1 117 ? 12.986 -21.128 -8.617 1.00 42.44 117 SER A N 1
ATOM 914 C CA . SER A 1 117 ? 13.517 -20.637 -9.864 1.00 42.44 117 SER A CA 1
ATOM 915 C C . SER A 1 117 ? 13.492 -21.857 -10.750 1.00 42.44 117 SER A C 1
ATOM 917 O O . SER A 1 117 ? 14.300 -22.768 -10.552 1.00 42.44 117 SER A O 1
ATOM 919 N N . HIS A 1 118 ? 12.495 -21.949 -11.630 1.00 43.53 118 HIS A N 1
ATOM 920 C CA . HIS A 1 118 ? 12.469 -23.001 -12.612 1.00 43.53 118 HIS A CA 1
ATOM 921 C C . HIS A 1 118 ? 13.808 -22.811 -13.289 1.00 43.53 118 HIS A C 1
ATOM 923 O O . HIS A 1 118 ? 14.086 -21.699 -13.751 1.00 43.53 118 HIS A O 1
ATOM 929 N N . ARG A 1 119 ? 14.687 -23.816 -13.177 1.00 46.00 119 ARG A N 1
ATOM 930 C CA . ARG A 1 119 ? 15.985 -23.793 -13.843 1.00 46.00 119 ARG A CA 1
ATOM 931 C C . ARG A 1 119 ? 15.662 -23.429 -15.279 1.00 46.00 119 ARG A C 1
ATOM 933 O O . ARG A 1 119 ? 15.058 -24.231 -15.986 1.00 46.00 119 ARG A O 1
ATOM 940 N N . ARG A 1 120 ? 15.942 -22.184 -15.667 1.00 56.59 120 ARG A N 1
ATOM 941 C CA . ARG A 1 120 ? 15.749 -21.787 -17.049 1.00 56.59 120 ARG A CA 1
ATOM 942 C C . ARG A 1 120 ? 16.782 -22.588 -17.819 1.00 56.59 120 ARG A C 1
ATOM 944 O O . ARG A 1 120 ? 17.955 -22.579 -17.456 1.00 56.59 120 ARG A O 1
ATOM 951 N N . GLU A 1 121 ? 16.334 -23.294 -18.848 1.00 59.88 121 GLU A N 1
ATOM 952 C CA . GLU A 1 121 ? 17.229 -24.052 -19.726 1.00 59.88 121 GLU A CA 1
ATOM 953 C C . GLU A 1 121 ? 18.227 -23.121 -20.440 1.00 59.88 121 GLU A C 1
ATOM 955 O O . GLU A 1 121 ? 19.306 -23.557 -20.826 1.00 59.88 121 GLU A O 1
ATOM 960 N N . ALA A 1 122 ? 17.903 -21.822 -20.543 1.00 73.69 122 ALA A N 1
ATOM 961 C CA . ALA A 1 122 ? 18.753 -20.780 -21.109 1.00 73.69 122 ALA A CA 1
ATOM 962 C C . ALA A 1 122 ? 18.859 -19.533 -20.197 1.00 73.69 122 ALA A C 1
ATOM 964 O O . ALA A 1 122 ? 17.890 -19.184 -19.513 1.00 73.69 122 ALA A O 1
ATOM 965 N N . PRO A 1 123 ? 20.003 -18.817 -20.207 1.00 81.06 123 PRO A N 1
ATOM 966 C CA . PRO A 1 123 ? 20.192 -17.591 -19.431 1.00 81.06 123 PRO A CA 1
ATOM 967 C C . PRO A 1 123 ? 19.212 -16.485 -19.848 1.00 81.06 123 PRO A C 1
ATOM 969 O O . PRO A 1 123 ? 18.851 -16.347 -21.020 1.00 81.06 123 PRO A O 1
ATOM 972 N N . ALA A 1 124 ? 18.790 -15.664 -18.884 1.00 84.00 124 ALA A N 1
ATOM 973 C CA . ALA A 1 124 ? 17.897 -14.537 -19.125 1.00 84.00 124 ALA A CA 1
ATOM 974 C C . ALA A 1 124 ? 18.584 -13.473 -19.994 1.00 84.00 124 ALA A C 1
ATOM 976 O O . ALA A 1 124 ? 19.686 -13.032 -19.680 1.00 84.00 124 ALA A O 1
ATOM 977 N N . ARG A 1 125 ? 17.928 -13.019 -21.067 1.00 87.88 125 ARG A N 1
ATOM 978 C CA . ARG A 1 125 ? 18.420 -11.901 -21.883 1.00 87.88 125 ARG A CA 1
ATOM 979 C C . ARG A 1 125 ? 18.015 -10.580 -21.235 1.00 87.88 125 ARG A C 1
ATOM 981 O O . ARG A 1 125 ? 16.823 -10.326 -21.097 1.00 87.88 125 ARG A O 1
ATOM 988 N N . ILE A 1 126 ? 18.985 -9.755 -20.850 1.00 89.75 126 ILE A N 1
ATOM 989 C CA . ILE A 1 126 ? 18.758 -8.498 -20.126 1.00 89.75 126 ILE A CA 1
ATOM 990 C C . ILE A 1 126 ? 19.287 -7.326 -20.955 1.00 89.75 126 ILE A C 1
ATOM 992 O O . ILE A 1 126 ? 20.447 -7.324 -21.356 1.00 89.75 126 ILE A O 1
ATOM 996 N N . ALA A 1 127 ? 18.443 -6.324 -21.192 1.00 89.38 127 ALA A N 1
ATOM 997 C CA . ALA A 1 127 ? 18.846 -5.041 -21.759 1.00 89.38 127 ALA A CA 1
ATOM 998 C C . ALA A 1 127 ? 18.795 -3.974 -20.663 1.00 89.38 127 ALA A C 1
ATOM 1000 O O . ALA A 1 127 ? 17.819 -3.904 -19.917 1.00 89.38 127 ALA A O 1
ATOM 1001 N N . LEU A 1 128 ? 19.829 -3.139 -20.576 1.00 88.88 128 LEU A N 1
ATOM 1002 C CA . LEU A 1 128 ? 19.895 -2.026 -19.632 1.00 88.88 128 LEU A CA 1
ATOM 1003 C C . LEU A 1 128 ? 19.936 -0.703 -20.397 1.00 88.88 128 LEU A C 1
ATOM 1005 O O . LEU A 1 128 ? 20.956 -0.363 -21.005 1.00 88.88 128 LEU A O 1
ATOM 1009 N N . VAL A 1 129 ? 18.826 0.032 -20.347 1.00 85.94 129 VAL A N 1
ATOM 1010 C CA . VAL A 1 129 ? 18.642 1.305 -21.054 1.00 85.94 129 VAL A CA 1
ATOM 1011 C C . VAL A 1 129 ? 18.666 2.450 -20.053 1.00 85.94 129 VAL A C 1
ATOM 1013 O O . VAL A 1 129 ? 17.798 2.538 -19.188 1.00 85.94 129 VAL A O 1
ATOM 1016 N N . GLY A 1 130 ? 19.676 3.303 -20.180 1.00 83.69 130 GLY A N 1
ATOM 1017 C CA . GLY A 1 130 ? 19.910 4.447 -19.311 1.00 83.69 130 GLY A CA 1
ATOM 1018 C C . GLY A 1 130 ? 21.326 4.988 -19.490 1.00 83.69 130 GLY A C 1
ATOM 1019 O O . GLY A 1 130 ? 22.239 4.250 -19.880 1.00 83.69 130 GLY A O 1
ATOM 1020 N N . GLU A 1 131 ? 21.474 6.279 -19.209 1.00 80.94 131 GLU A N 1
ATOM 1021 C CA . GLU A 1 131 ? 22.727 7.037 -19.353 1.00 80.94 131 GLU A CA 1
ATOM 1022 C C . GLU A 1 131 ? 23.378 7.365 -18.004 1.00 80.94 131 GLU A C 1
ATOM 1024 O O . GLU A 1 131 ? 24.498 7.865 -17.959 1.00 80.94 131 GLU A O 1
ATOM 1029 N N . ALA A 1 132 ? 22.689 7.080 -16.895 1.00 80.69 132 ALA A N 1
ATOM 1030 C CA . ALA A 1 132 ? 23.210 7.369 -15.569 1.00 80.69 132 ALA A CA 1
ATOM 1031 C C . ALA A 1 132 ? 24.438 6.479 -15.266 1.00 80.69 132 ALA A C 1
ATOM 1033 O O . ALA A 1 132 ? 24.424 5.299 -15.641 1.00 80.69 132 ALA A O 1
ATOM 1034 N N . PRO A 1 133 ? 25.487 6.991 -14.591 1.00 78.75 133 PRO A N 1
ATOM 1035 C CA . PRO A 1 133 ? 26.724 6.243 -14.336 1.00 78.75 133 PRO A CA 1
ATOM 1036 C C . PRO A 1 133 ? 26.505 4.883 -13.655 1.00 78.75 133 PRO A C 1
ATOM 1038 O O . PRO A 1 133 ? 27.230 3.921 -13.904 1.00 78.75 133 PRO A O 1
ATOM 1041 N N . GLU A 1 134 ? 25.453 4.758 -12.843 1.00 80.44 134 GLU A N 1
ATOM 1042 C CA . GLU A 1 134 ? 25.038 3.527 -12.165 1.00 80.44 134 GLU A CA 1
ATOM 1043 C C . GLU A 1 134 ? 24.759 2.374 -13.143 1.00 80.44 134 GLU A C 1
ATOM 1045 O O . GLU A 1 134 ? 24.937 1.204 -12.794 1.00 80.44 134 GLU A O 1
ATOM 1050 N N . PHE A 1 135 ? 24.361 2.675 -14.384 1.00 83.69 135 PHE A N 1
ATOM 1051 C CA . PHE A 1 135 ? 24.115 1.661 -15.408 1.00 83.69 135 PHE A CA 1
ATOM 1052 C C . PHE A 1 135 ? 25.389 0.932 -15.832 1.00 83.69 135 PHE A C 1
ATOM 1054 O O . PHE A 1 135 ? 25.302 -0.235 -16.212 1.00 83.69 135 PHE A O 1
ATOM 1061 N N . GLU A 1 136 ? 26.565 1.558 -15.757 1.00 84.69 136 GLU A N 1
ATOM 1062 C CA . GLU A 1 136 ? 27.827 0.869 -16.046 1.00 84.69 136 GLU A CA 1
ATOM 1063 C C . GLU A 1 136 ? 28.145 -0.176 -14.977 1.00 84.69 136 GLU A C 1
ATOM 1065 O O . GLU A 1 136 ? 28.438 -1.326 -15.311 1.00 84.69 136 GLU A O 1
ATOM 1070 N N . PHE A 1 137 ? 27.972 0.181 -13.702 1.00 85.75 137 PHE A N 1
ATOM 1071 C CA . PHE A 1 137 ? 28.125 -0.753 -12.585 1.00 85.75 137 PHE A CA 1
ATOM 1072 C C . PHE A 1 137 ? 27.124 -1.908 -12.672 1.00 85.75 137 PHE A C 1
ATOM 1074 O O . PHE A 1 137 ? 27.490 -3.063 -12.455 1.00 85.75 137 PHE A O 1
ATOM 1081 N N . LEU A 1 138 ? 25.870 -1.624 -13.043 1.00 86.06 138 LEU A N 1
ATOM 1082 C CA . LEU A 1 138 ? 24.863 -2.662 -13.264 1.00 86.06 138 LEU A CA 1
ATOM 1083 C C . LEU A 1 138 ? 25.240 -3.574 -14.434 1.00 86.06 138 LEU A C 1
ATOM 1085 O O . LEU A 1 138 ? 25.161 -4.793 -14.294 1.00 86.06 138 LEU A O 1
ATOM 1089 N N . ARG A 1 139 ? 25.675 -3.018 -15.574 1.00 87.94 139 ARG A N 1
ATOM 1090 C CA . ARG A 1 139 ? 26.141 -3.818 -16.720 1.00 87.94 139 ARG A CA 1
ATOM 1091 C C . ARG A 1 139 ? 27.269 -4.751 -16.293 1.00 87.94 139 ARG A C 1
ATOM 1093 O O . ARG A 1 139 ? 27.201 -5.939 -16.591 1.00 87.94 139 ARG A O 1
ATOM 1100 N N . GLU A 1 140 ? 28.251 -4.258 -15.548 1.00 86.94 140 GLU A N 1
ATOM 1101 C CA . GLU A 1 140 ? 29.349 -5.095 -15.063 1.00 86.94 140 GLU A CA 1
ATOM 1102 C C . GLU A 1 140 ? 28.867 -6.190 -14.103 1.00 86.94 140 GLU A C 1
ATOM 1104 O O . GLU A 1 140 ? 29.196 -7.365 -14.282 1.00 86.94 140 GLU A O 1
ATOM 1109 N N . ALA A 1 141 ? 27.983 -5.844 -13.163 1.00 86.44 141 ALA A N 1
ATOM 1110 C CA . ALA A 1 141 ? 27.379 -6.810 -12.252 1.00 86.44 141 ALA A CA 1
ATOM 1111 C C . ALA A 1 141 ? 26.630 -7.930 -12.995 1.00 86.44 141 ALA A C 1
ATOM 1113 O O . ALA A 1 141 ? 26.709 -9.086 -12.585 1.00 86.44 141 ALA A O 1
ATOM 1114 N N . TYR A 1 142 ? 25.938 -7.626 -14.101 1.00 87.06 142 TYR A N 1
ATOM 1115 C CA . TYR A 1 142 ? 25.250 -8.634 -14.916 1.00 87.06 142 TYR A CA 1
ATOM 1116 C C . TYR A 1 142 ? 26.180 -9.436 -15.834 1.00 87.06 142 TYR A C 1
ATOM 1118 O O . TYR A 1 142 ? 25.865 -10.592 -16.113 1.00 87.06 142 TYR A O 1
ATOM 1126 N N . ARG A 1 143 ? 27.315 -8.889 -16.298 1.00 86.25 143 ARG A N 1
ATOM 1127 C CA . ARG A 1 143 ? 28.295 -9.657 -17.100 1.00 86.25 143 ARG A CA 1
ATOM 1128 C C . ARG A 1 143 ? 28.874 -10.832 -16.320 1.00 86.25 143 ARG A C 1
ATOM 1130 O O . ARG A 1 143 ? 29.090 -11.893 -16.895 1.00 86.25 143 ARG A O 1
ATOM 1137 N N . GLY A 1 144 ? 29.081 -10.659 -15.016 1.00 82.31 144 GLY A N 1
ATOM 1138 C CA . GLY A 1 144 ? 29.608 -11.703 -14.134 1.00 82.31 144 GLY A CA 1
ATOM 1139 C C . GLY A 1 144 ? 28.614 -12.818 -13.779 1.00 82.31 144 GLY A C 1
ATOM 1140 O O . GLY A 1 144 ? 28.951 -13.699 -12.989 1.00 82.31 144 GLY A O 1
ATOM 1141 N N . ARG A 1 145 ? 27.380 -12.789 -14.302 1.00 85.12 145 ARG A N 1
ATOM 1142 C CA . ARG A 1 145 ? 26.294 -13.692 -13.898 1.00 85.12 145 ARG A CA 1
ATOM 1143 C C . ARG A 1 145 ? 26.064 -14.798 -14.934 1.00 85.12 145 ARG A C 1
ATOM 1145 O O . ARG A 1 145 ? 25.658 -14.491 -16.050 1.00 85.12 145 ARG A O 1
ATOM 1152 N N . PRO A 1 146 ? 26.241 -16.087 -14.583 1.00 84.06 146 PRO A N 1
ATOM 1153 C CA . PRO A 1 146 ? 26.068 -17.194 -15.531 1.00 84.06 146 PRO A CA 1
ATOM 1154 C C . PRO A 1 146 ? 24.602 -17.408 -15.947 1.00 84.06 146 PRO A C 1
ATOM 1156 O O . PRO A 1 146 ? 24.325 -18.047 -16.958 1.00 84.06 146 PRO A O 1
ATOM 1159 N N . ASP A 1 147 ? 23.658 -16.879 -15.168 1.00 83.19 147 ASP A N 1
ATOM 1160 C CA . ASP A 1 147 ? 22.214 -16.936 -15.384 1.00 83.19 147 ASP A CA 1
ATOM 1161 C C . ASP A 1 147 ? 21.673 -15.798 -16.269 1.00 83.19 147 ASP A C 1
ATOM 1163 O O . ASP A 1 147 ? 20.479 -15.782 -16.583 1.00 83.19 147 ASP A O 1
ATOM 1167 N N . CYS A 1 148 ? 22.536 -14.879 -16.718 1.00 85.56 148 CYS A N 1
ATOM 1168 C CA . CYS A 1 148 ? 22.164 -13.690 -17.480 1.00 85.56 148 CYS A CA 1
ATOM 1169 C C . CYS A 1 148 ? 23.039 -13.506 -18.729 1.00 85.56 148 CYS A C 1
ATOM 1171 O O . CYS A 1 148 ? 24.226 -13.808 -18.744 1.00 85.56 148 CYS A O 1
ATOM 1173 N N . ARG A 1 149 ? 22.454 -12.945 -19.788 1.00 88.38 149 ARG A N 1
ATOM 1174 C CA . ARG A 1 149 ? 23.152 -12.494 -20.994 1.00 88.38 149 ARG A CA 1
ATOM 1175 C C . ARG A 1 149 ? 22.715 -11.072 -21.316 1.00 88.38 149 ARG A C 1
ATOM 1177 O O . ARG A 1 149 ? 21.535 -10.841 -21.573 1.00 88.38 149 ARG A O 1
ATOM 1184 N N . LEU A 1 150 ? 23.657 -10.134 -21.351 1.00 88.88 150 LEU A N 1
ATOM 1185 C CA . LEU A 1 150 ? 23.360 -8.766 -21.772 1.00 88.88 150 LEU A CA 1
ATOM 1186 C C . LEU A 1 150 ? 23.076 -8.685 -23.278 1.00 88.88 150 LEU A C 1
ATOM 1188 O O . LEU A 1 150 ? 23.692 -9.397 -24.074 1.00 88.88 150 LEU A O 1
ATOM 1192 N N . VAL A 1 151 ? 22.134 -7.821 -23.652 1.00 88.31 151 VAL A N 1
ATOM 1193 C CA . VAL A 1 151 ? 21.796 -7.480 -25.041 1.00 88.31 151 VAL A CA 1
ATOM 1194 C C . VAL A 1 151 ? 21.604 -5.970 -25.192 1.00 88.31 151 VAL A C 1
ATOM 1196 O O . VAL A 1 151 ? 21.231 -5.291 -24.238 1.00 88.31 151 VAL A O 1
ATOM 1199 N N . ASP A 1 152 ? 21.818 -5.457 -26.403 1.00 82.12 152 ASP A N 1
ATOM 1200 C CA . ASP A 1 152 ? 21.914 -4.009 -26.645 1.00 82.12 152 ASP A CA 1
ATOM 1201 C C . ASP A 1 152 ? 20.562 -3.301 -26.836 1.00 82.12 152 ASP A C 1
ATOM 1203 O O . ASP A 1 152 ? 20.501 -2.075 -26.817 1.00 82.12 152 ASP A O 1
ATOM 1207 N N . SER A 1 153 ? 19.460 -4.040 -27.023 1.00 80.69 153 SER A N 1
ATOM 1208 C CA . SER A 1 153 ? 18.146 -3.453 -27.325 1.00 80.69 153 SER A CA 1
ATOM 1209 C C . SER A 1 153 ? 16.995 -4.113 -26.557 1.00 80.69 153 SER A C 1
ATOM 1211 O O . SER A 1 153 ? 16.926 -5.346 -26.508 1.00 80.69 153 SER A O 1
ATOM 1213 N N . PRO A 1 154 ? 16.043 -3.322 -26.014 1.00 79.81 154 PRO A N 1
ATOM 1214 C CA . PRO A 1 154 ? 14.831 -3.829 -25.373 1.00 79.81 154 PRO A CA 1
ATOM 1215 C C . PRO A 1 154 ? 13.692 -4.126 -26.368 1.00 79.81 154 PRO A C 1
ATOM 1217 O O . PRO A 1 154 ? 12.614 -4.538 -25.941 1.00 79.81 154 PRO A O 1
ATOM 1220 N N . ALA A 1 155 ? 13.879 -3.896 -27.678 1.00 76.38 155 ALA A N 1
ATOM 1221 C CA . ALA A 1 155 ? 12.789 -3.892 -28.664 1.00 76.38 155 ALA A CA 1
ATOM 1222 C C . ALA A 1 155 ? 11.987 -5.208 -28.717 1.00 76.38 155 ALA A C 1
ATOM 1224 O O . ALA A 1 155 ? 10.786 -5.193 -28.977 1.00 76.38 155 ALA A O 1
ATOM 1225 N N . SER A 1 156 ? 12.634 -6.337 -28.418 1.00 80.50 156 SER A N 1
ATOM 1226 C CA . SER A 1 156 ? 12.016 -7.666 -28.376 1.00 80.50 156 SER A CA 1
ATOM 1227 C C . SER A 1 156 ? 11.856 -8.218 -26.953 1.00 80.50 156 SER A C 1
ATOM 1229 O O . SER A 1 156 ? 11.802 -9.431 -26.785 1.00 80.50 156 SER A O 1
ATOM 1231 N N . ALA A 1 157 ? 11.890 -7.377 -25.915 1.00 88.75 157 ALA A N 1
ATOM 1232 C CA . ALA A 1 157 ? 11.870 -7.853 -24.532 1.00 88.75 157 ALA A CA 1
ATOM 1233 C C . ALA A 1 157 ? 10.482 -8.377 -24.137 1.00 88.75 157 ALA A C 1
ATOM 1235 O O . ALA A 1 157 ? 9.493 -7.662 -24.288 1.00 88.75 157 ALA A O 1
ATOM 1236 N N . ASP A 1 158 ? 10.395 -9.578 -23.569 1.00 90.75 158 ASP A N 1
ATOM 1237 C CA . ASP A 1 158 ? 9.126 -10.135 -23.067 1.00 90.75 158 ASP A CA 1
ATOM 1238 C C . ASP A 1 158 ? 8.607 -9.385 -21.826 1.00 90.75 158 ASP A C 1
ATOM 1240 O O . ASP A 1 158 ? 7.416 -9.414 -21.514 1.00 90.75 158 ASP A O 1
ATOM 1244 N N . GLY A 1 159 ? 9.508 -8.693 -21.122 1.00 92.06 159 GLY A N 1
ATOM 1245 C CA . GLY A 1 159 ? 9.228 -7.933 -19.912 1.00 92.06 159 GLY A CA 1
ATOM 1246 C C . GLY A 1 159 ? 10.045 -6.645 -19.826 1.00 92.06 159 GLY A C 1
ATOM 1247 O O . GLY A 1 159 ? 11.219 -6.642 -20.192 1.00 92.06 159 GLY A O 1
ATOM 1248 N N . LEU A 1 160 ? 9.446 -5.566 -19.317 1.00 92.94 160 LEU A N 1
ATOM 1249 C CA . LEU A 1 160 ? 10.133 -4.308 -19.011 1.00 92.94 160 LEU A CA 1
ATOM 1250 C C . LEU A 1 160 ? 9.889 -3.879 -17.563 1.00 92.94 160 LEU A C 1
ATOM 1252 O O . LEU A 1 160 ? 8.750 -3.875 -17.103 1.00 92.94 160 LEU A O 1
ATOM 1256 N N . GLU A 1 161 ? 10.953 -3.456 -16.887 1.00 92.00 161 GLU A N 1
ATOM 1257 C CA . GLU A 1 161 ? 10.905 -2.736 -15.611 1.00 92.00 161 GLU A CA 1
ATOM 1258 C C . GLU A 1 161 ? 11.254 -1.271 -15.876 1.00 92.00 161 GLU A C 1
ATOM 1260 O O . GLU A 1 161 ? 12.356 -0.962 -16.329 1.00 92.00 161 GLU A O 1
ATOM 1265 N N . ILE A 1 162 ? 10.310 -0.367 -15.626 1.00 90.88 162 ILE A N 1
ATOM 1266 C CA . ILE A 1 162 ? 10.448 1.063 -15.903 1.00 90.88 162 ILE A CA 1
ATOM 1267 C C . ILE A 1 162 ? 10.432 1.817 -14.575 1.00 90.88 162 ILE A C 1
ATOM 1269 O O . ILE A 1 162 ? 9.420 1.853 -13.872 1.00 90.88 162 ILE A O 1
ATOM 1273 N N . VAL A 1 163 ? 11.573 2.419 -14.239 1.00 85.69 163 VAL A N 1
ATOM 1274 C CA . VAL A 1 163 ? 11.764 3.207 -13.007 1.00 85.69 163 VAL A CA 1
ATOM 1275 C C . VAL A 1 163 ? 11.712 4.715 -13.278 1.00 85.69 163 VAL A C 1
ATOM 1277 O O . VAL A 1 163 ? 11.397 5.487 -12.375 1.00 85.69 163 VAL A O 1
ATOM 1280 N N . LEU A 1 164 ? 11.989 5.124 -14.519 1.00 78.19 164 LEU A N 1
ATOM 1281 C CA . LEU A 1 164 ? 11.983 6.520 -14.957 1.00 78.19 164 LEU A CA 1
ATOM 1282 C C . LEU A 1 164 ? 10.561 7.084 -14.978 1.00 78.19 164 LEU A C 1
ATOM 1284 O O . LEU A 1 164 ? 9.632 6.397 -15.405 1.00 78.19 164 LEU A O 1
ATOM 1288 N N . ASP A 1 165 ? 10.408 8.335 -14.551 1.00 80.75 165 ASP A N 1
ATOM 1289 C CA . ASP A 1 165 ? 9.176 9.097 -14.706 1.00 80.75 165 ASP A CA 1
ATOM 1290 C C . ASP A 1 165 ? 9.147 9.863 -16.041 1.00 80.75 165 ASP A C 1
ATOM 1292 O O . ASP A 1 165 ? 10.127 9.941 -16.780 1.00 80.75 165 ASP A O 1
ATOM 1296 N N . GLY A 1 166 ? 7.971 10.389 -16.384 1.00 84.94 166 GLY A N 1
ATOM 1297 C CA . GLY A 1 166 ? 7.790 11.278 -17.530 1.00 84.94 166 GLY A CA 1
ATOM 1298 C C . GLY A 1 166 ? 7.135 10.652 -18.773 1.00 84.94 166 GLY A C 1
ATOM 1299 O O . GLY A 1 166 ? 6.850 9.451 -18.820 1.00 84.94 166 GLY A O 1
ATOM 1300 N N . PRO A 1 167 ? 6.838 11.483 -19.791 1.00 87.69 167 PRO A N 1
ATOM 1301 C CA . PRO A 1 167 ? 6.052 11.073 -20.957 1.00 87.69 167 PRO A CA 1
ATOM 1302 C C . PRO A 1 167 ? 6.717 9.988 -21.811 1.00 87.69 167 PRO A C 1
ATOM 1304 O O . PRO A 1 167 ? 6.029 9.114 -22.332 1.00 87.69 167 PRO A O 1
ATOM 1307 N N . GLU A 1 168 ? 8.044 10.011 -21.932 1.00 87.94 168 GLU A N 1
ATOM 1308 C CA . GLU A 1 168 ? 8.811 9.042 -22.728 1.00 87.94 168 GLU A CA 1
ATOM 1309 C C . GLU A 1 168 ? 8.721 7.629 -22.139 1.00 87.94 168 GLU A C 1
ATOM 1311 O O . GLU A 1 168 ? 8.472 6.662 -22.862 1.00 87.94 168 GLU A O 1
ATOM 1316 N N . ALA A 1 169 ? 8.823 7.518 -20.811 1.00 88.62 169 ALA A N 1
ATOM 1317 C CA . ALA A 1 169 ? 8.650 6.264 -20.086 1.00 88.62 169 ALA A CA 1
ATOM 1318 C C . ALA A 1 169 ? 7.238 5.684 -20.288 1.00 88.62 169 ALA A C 1
ATOM 1320 O O . ALA A 1 169 ? 7.080 4.486 -20.540 1.00 88.62 169 ALA A O 1
ATOM 1321 N N . LEU A 1 170 ? 6.207 6.537 -20.249 1.00 91.44 170 LEU A N 1
ATOM 1322 C CA . LEU A 1 170 ? 4.820 6.136 -20.510 1.00 91.44 170 LEU A CA 1
ATOM 1323 C C . LEU A 1 170 ? 4.599 5.714 -21.969 1.00 91.44 170 LEU A C 1
ATOM 1325 O O . LEU A 1 170 ? 3.894 4.735 -22.219 1.00 91.44 170 LEU A O 1
ATOM 1329 N N . ALA A 1 171 ? 5.217 6.404 -22.930 1.00 91.62 171 ALA A N 1
ATOM 1330 C CA . ALA A 1 171 ? 5.142 6.043 -24.344 1.00 91.62 171 ALA A CA 1
ATOM 1331 C C . ALA A 1 171 ? 5.795 4.677 -24.612 1.00 91.62 171 ALA A C 1
ATOM 1333 O O . ALA A 1 171 ? 5.194 3.822 -25.267 1.00 91.62 171 ALA A O 1
ATOM 1334 N N . LEU A 1 172 ? 6.981 4.433 -24.042 1.00 90.94 172 LEU A N 1
ATOM 1335 C CA . LEU A 1 172 ? 7.667 3.141 -24.122 1.00 90.94 172 LEU A CA 1
ATOM 1336 C C . LEU A 1 172 ? 6.842 2.016 -23.481 1.00 90.94 172 LEU A C 1
ATOM 1338 O O . LEU A 1 172 ? 6.726 0.926 -24.053 1.00 90.94 172 LEU A O 1
ATOM 1342 N N . ALA A 1 173 ? 6.249 2.283 -22.315 1.00 92.88 173 ALA A N 1
ATOM 1343 C CA . ALA A 1 173 ? 5.355 1.353 -21.637 1.00 92.88 173 ALA A CA 1
ATOM 1344 C C . ALA A 1 173 ? 4.145 0.998 -22.512 1.00 92.88 173 ALA A C 1
ATOM 1346 O O . ALA A 1 173 ? 3.866 -0.180 -22.729 1.00 92.88 173 ALA A O 1
ATOM 1347 N N . ALA A 1 174 ? 3.457 2.003 -23.062 1.00 93.88 174 ALA A N 1
ATOM 1348 C CA . ALA A 1 174 ? 2.288 1.810 -23.915 1.00 93.88 174 ALA A CA 1
ATOM 1349 C C . ALA A 1 174 ? 2.628 1.006 -25.179 1.00 93.88 174 ALA A C 1
ATOM 1351 O O . ALA A 1 174 ? 1.928 0.046 -25.503 1.00 93.88 174 ALA A O 1
ATOM 1352 N N . ALA A 1 175 ? 3.721 1.354 -25.865 1.00 93.44 175 ALA A N 1
ATOM 1353 C CA . ALA A 1 175 ? 4.183 0.632 -27.048 1.00 93.44 175 ALA A CA 1
ATOM 1354 C C . ALA A 1 175 ? 4.524 -0.833 -26.726 1.00 93.44 175 ALA A C 1
ATOM 1356 O O . ALA A 1 175 ? 4.170 -1.739 -27.479 1.00 93.44 175 ALA A O 1
ATOM 1357 N N . SER A 1 176 ? 5.156 -1.078 -25.575 1.00 93.12 176 SER A N 1
ATOM 1358 C CA . SER A 1 176 ? 5.525 -2.427 -25.132 1.00 93.12 176 SER A CA 1
ATOM 1359 C C . SER A 1 176 ? 4.315 -3.279 -24.739 1.00 93.12 176 SER A C 1
ATOM 1361 O O . SER A 1 176 ? 4.243 -4.456 -25.086 1.00 93.12 176 SER A O 1
ATOM 1363 N N . LEU A 1 177 ? 3.319 -2.686 -24.085 1.00 94.38 177 LEU A N 1
ATOM 1364 C CA . LEU A 1 177 ? 2.057 -3.362 -23.778 1.00 94.38 177 LEU A CA 1
ATOM 1365 C C . LEU A 1 177 ? 1.264 -3.695 -25.050 1.00 94.38 177 LEU A C 1
ATOM 1367 O O . LEU A 1 177 ? 0.707 -4.786 -25.160 1.00 94.38 177 LEU A O 1
ATOM 1371 N N . ALA A 1 178 ? 1.257 -2.792 -26.035 1.00 94.94 178 ALA A N 1
ATOM 1372 C CA . ALA A 1 178 ? 0.566 -2.988 -27.310 1.00 94.94 178 ALA A CA 1
ATOM 1373 C C . ALA A 1 178 ? 1.166 -4.112 -28.176 1.00 94.94 178 ALA A C 1
ATOM 1375 O O . ALA A 1 178 ? 0.470 -4.641 -29.038 1.00 94.94 178 ALA A O 1
ATOM 1376 N N . ARG A 1 179 ? 2.422 -4.509 -27.933 1.00 93.44 179 ARG A N 1
ATOM 1377 C CA . ARG A 1 179 ? 3.062 -5.682 -28.563 1.00 93.44 179 ARG A CA 1
ATOM 1378 C C . ARG A 1 179 ? 2.996 -6.961 -27.715 1.00 93.44 179 ARG A C 1
ATOM 1380 O O . ARG A 1 179 ? 3.668 -7.929 -28.053 1.00 93.44 179 ARG A O 1
ATOM 1387 N N . GLY A 1 180 ? 2.257 -6.955 -26.605 1.00 93.06 180 GLY A N 1
ATOM 1388 C CA . GLY A 1 180 ? 2.062 -8.139 -25.762 1.00 93.06 180 GLY A CA 1
ATOM 1389 C C . GLY A 1 180 ? 3.087 -8.339 -24.641 1.00 93.06 180 GLY A C 1
ATOM 1390 O O . GLY A 1 180 ? 3.062 -9.378 -23.989 1.00 93.06 180 GLY A O 1
ATOM 1391 N N . ALA A 1 181 ? 3.980 -7.378 -24.380 1.00 93.00 181 ALA A N 1
ATOM 1392 C CA . ALA A 1 181 ? 4.962 -7.520 -23.303 1.00 93.00 181 ALA A CA 1
ATOM 1393 C C . ALA A 1 181 ? 4.331 -7.357 -21.913 1.00 93.00 181 ALA A C 1
ATOM 1395 O O . ALA A 1 181 ? 3.345 -6.635 -21.730 1.00 93.00 181 ALA A O 1
ATOM 1396 N N . ALA A 1 182 ? 4.963 -7.954 -20.904 1.00 94.00 182 ALA A N 1
ATOM 1397 C CA . ALA A 1 182 ? 4.752 -7.554 -19.521 1.00 94.00 182 ALA A CA 1
ATOM 1398 C C . ALA A 1 182 ? 5.473 -6.223 -19.261 1.00 94.00 182 ALA A C 1
ATOM 1400 O O . ALA A 1 182 ? 6.634 -6.051 -19.628 1.00 94.00 182 ALA A O 1
ATOM 1401 N N . VAL A 1 183 ? 4.811 -5.268 -18.615 1.00 93.62 183 VAL A N 1
ATOM 1402 C CA . VAL A 1 183 ? 5.425 -3.984 -18.261 1.00 93.62 183 VAL A CA 1
ATOM 1403 C C . VAL A 1 183 ? 5.123 -3.667 -16.811 1.00 93.62 183 VAL A C 1
ATOM 1405 O O . VAL A 1 183 ? 3.967 -3.548 -16.413 1.00 93.62 183 VAL A O 1
ATOM 1408 N N . SER A 1 184 ? 6.181 -3.498 -16.034 1.00 93.44 184 SER A N 1
ATOM 1409 C CA . SER A 1 184 ? 6.142 -3.066 -14.652 1.00 93.44 184 SER A CA 1
ATOM 1410 C C . SER A 1 184 ? 6.588 -1.611 -14.559 1.00 93.44 184 SER A C 1
ATOM 1412 O O . SER A 1 184 ? 7.704 -1.275 -14.952 1.00 93.44 184 SER A O 1
ATOM 1414 N N . LEU A 1 185 ? 5.708 -0.742 -14.064 1.00 93.12 185 LEU A N 1
ATOM 1415 C CA . LEU A 1 185 ? 6.007 0.669 -13.832 1.00 93.12 185 LEU A CA 1
ATOM 1416 C C . LEU A 1 185 ? 6.140 0.921 -12.344 1.00 93.12 185 LEU A C 1
ATOM 1418 O O . LEU A 1 185 ? 5.214 0.656 -11.578 1.00 93.12 185 LEU A O 1
ATOM 1422 N N . HIS A 1 186 ? 7.259 1.507 -11.949 1.00 90.69 186 HIS A N 1
ATOM 1423 C CA . HIS A 1 186 ? 7.446 2.007 -10.601 1.00 90.69 186 HIS A CA 1
ATOM 1424 C C . HIS A 1 186 ? 6.377 3.064 -10.256 1.00 90.69 186 HIS A C 1
ATOM 1426 O O . HIS A 1 186 ? 6.043 3.905 -11.090 1.00 90.69 186 HIS A O 1
ATOM 1432 N N . LEU A 1 187 ? 5.844 3.056 -9.027 1.00 86.25 187 LEU A N 1
ATOM 1433 C CA . LEU A 1 187 ? 4.789 3.988 -8.584 1.00 86.25 187 LEU A CA 1
ATOM 1434 C C . LEU A 1 187 ? 5.139 5.462 -8.853 1.00 86.25 187 LEU A C 1
ATOM 1436 O O . LEU A 1 187 ? 4.281 6.243 -9.254 1.00 86.25 187 LEU A O 1
ATOM 1440 N N . GLY A 1 188 ? 6.411 5.833 -8.685 1.00 78.62 188 GLY A N 1
ATOM 1441 C CA . GLY A 1 188 ? 6.892 7.181 -9.008 1.00 78.62 188 GLY A CA 1
ATOM 1442 C C . GLY A 1 188 ? 6.693 7.590 -10.478 1.00 78.62 188 GLY A C 1
ATOM 1443 O O . GLY A 1 188 ? 6.482 8.768 -10.745 1.00 78.62 188 GLY A O 1
ATOM 1444 N N . ALA A 1 189 ? 6.697 6.630 -11.408 1.00 79.12 189 ALA A N 1
ATOM 1445 C CA . ALA A 1 189 ? 6.508 6.846 -12.843 1.00 79.12 189 ALA A CA 1
ATOM 1446 C C . ALA A 1 189 ? 5.028 6.856 -13.264 1.00 79.12 189 ALA A C 1
ATOM 1448 O O . ALA A 1 189 ? 4.639 7.556 -14.199 1.00 79.12 189 ALA A O 1
ATOM 1449 N N . ALA A 1 190 ? 4.179 6.095 -12.569 1.00 78.38 190 ALA A N 1
ATOM 1450 C CA . ALA A 1 190 ? 2.742 6.043 -12.822 1.00 78.38 190 ALA A CA 1
ATOM 1451 C C . ALA A 1 190 ? 2.025 7.177 -12.074 1.00 78.38 190 ALA A C 1
ATOM 1453 O O . ALA A 1 190 ? 1.570 7.017 -10.940 1.00 78.38 190 ALA A O 1
ATOM 1454 N N . THR A 1 191 ? 1.940 8.352 -12.704 1.00 77.38 191 THR A N 1
ATOM 1455 C CA . THR A 1 191 ? 1.556 9.569 -11.978 1.00 77.38 191 THR A CA 1
ATOM 1456 C C . THR A 1 191 ? 0.071 9.937 -12.016 1.00 77.38 191 THR A C 1
ATOM 1458 O O . THR A 1 191 ? -0.371 10.753 -11.205 1.00 77.38 191 THR A O 1
ATOM 1461 N N . THR A 1 192 ? -0.723 9.371 -12.922 1.00 88.88 192 THR A N 1
ATOM 1462 C CA . THR A 1 192 ? -2.145 9.730 -13.027 1.00 88.88 192 THR A CA 1
ATOM 1463 C C . THR A 1 192 ? -3.024 8.542 -13.370 1.00 88.88 192 THR A C 1
ATOM 1465 O O . THR A 1 192 ? -2.597 7.594 -14.038 1.00 88.88 192 THR A O 1
ATOM 1468 N N . ALA A 1 193 ? -4.286 8.608 -12.952 1.00 91.56 193 ALA A N 1
ATOM 1469 C CA . ALA A 1 193 ? -5.278 7.601 -13.306 1.00 91.56 193 ALA A CA 1
ATOM 1470 C C . ALA A 1 193 ? -5.515 7.551 -14.823 1.00 91.56 193 ALA A C 1
ATOM 1472 O O . ALA A 1 193 ? -5.698 6.471 -15.386 1.00 91.56 193 ALA A O 1
ATOM 1473 N N . THR A 1 194 ? -5.466 8.706 -15.493 1.00 92.50 194 THR A N 1
ATOM 1474 C CA . THR A 1 194 ? -5.575 8.816 -16.955 1.00 92.50 194 THR A CA 1
ATOM 1475 C C . THR A 1 194 ? -4.427 8.101 -17.661 1.00 92.50 194 THR A C 1
ATOM 1477 O O . THR A 1 194 ? -4.686 7.274 -18.534 1.00 92.50 194 THR A O 1
ATOM 1480 N N . ALA A 1 195 ? -3.176 8.348 -17.256 1.00 91.69 195 ALA A N 1
ATOM 1481 C CA . ALA A 1 195 ? -2.023 7.652 -17.825 1.00 91.69 195 ALA A CA 1
ATOM 1482 C C . ALA A 1 195 ? -2.136 6.136 -17.617 1.00 91.69 195 ALA A C 1
ATOM 1484 O O . ALA A 1 195 ? -1.947 5.361 -18.551 1.00 91.69 195 ALA A O 1
ATOM 1485 N N . TRP A 1 196 ? -2.532 5.696 -16.418 1.00 94.56 196 TRP A N 1
ATOM 1486 C CA . TRP A 1 196 ? -2.714 4.270 -16.155 1.00 94.56 196 TRP A CA 1
ATOM 1487 C C . TRP A 1 196 ? -3.800 3.638 -17.039 1.00 94.56 196 TRP A C 1
ATOM 1489 O O . TRP A 1 196 ? -3.602 2.541 -17.556 1.00 94.56 196 TRP A O 1
ATOM 1499 N N . ARG A 1 197 ? -4.921 4.335 -17.280 1.00 94.69 197 ARG A N 1
ATOM 1500 C CA . ARG A 1 197 ? -5.966 3.865 -18.206 1.00 94.69 197 ARG A CA 1
ATOM 1501 C C . ARG A 1 197 ? -5.437 3.691 -19.629 1.00 94.69 197 ARG A C 1
ATOM 1503 O O . ARG A 1 197 ? -5.676 2.652 -20.236 1.00 94.69 197 ARG A O 1
ATOM 1510 N N . GLN A 1 198 ? -4.654 4.647 -20.126 1.00 93.62 198 GLN A N 1
ATOM 1511 C CA . GLN A 1 198 ? -4.038 4.553 -21.455 1.00 93.62 198 GLN A CA 1
ATOM 1512 C C . GLN A 1 198 ? -3.132 3.320 -21.583 1.00 93.62 198 GLN A C 1
ATOM 1514 O O . GLN A 1 198 ? -3.174 2.624 -22.600 1.00 93.62 198 GLN A O 1
ATOM 1519 N N . LEU A 1 199 ? -2.356 3.010 -20.539 1.00 94.75 199 LEU A N 1
ATOM 1520 C CA . LEU A 1 199 ? -1.538 1.797 -20.490 1.00 94.75 199 LEU A CA 1
ATOM 1521 C C . LEU A 1 199 ? -2.405 0.536 -20.4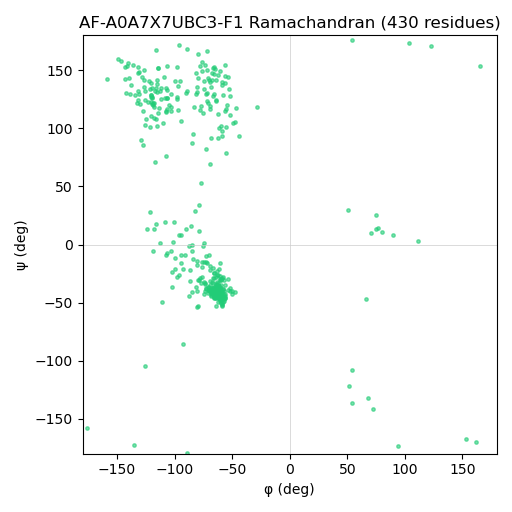99 1.00 94.75 199 LEU A C 1
ATOM 1523 O O . LEU A 1 199 ? -2.119 -0.403 -21.238 1.00 94.75 199 LEU A O 1
ATOM 1527 N N . THR A 1 200 ? -3.494 0.515 -19.730 1.00 93.94 200 THR A N 1
ATOM 1528 C CA . THR A 1 200 ? -4.403 -0.639 -19.709 1.00 93.94 200 THR A CA 1
ATOM 1529 C C . THR A 1 200 ? -5.133 -0.839 -21.033 1.00 93.94 200 THR A C 1
ATOM 1531 O O . THR A 1 200 ? -5.336 -1.979 -21.440 1.00 93.94 200 THR A O 1
ATOM 1534 N N . ASP A 1 201 ? -5.452 0.239 -21.748 1.00 95.06 201 ASP A N 1
ATOM 1535 C CA . ASP A 1 201 ? -6.044 0.157 -23.082 1.00 95.06 201 ASP A CA 1
ATOM 1536 C C . ASP A 1 201 ? -5.025 -0.366 -24.102 1.00 95.06 201 ASP A C 1
ATOM 1538 O O . ASP A 1 201 ? -5.366 -1.169 -24.969 1.00 95.06 201 ASP A O 1
ATOM 1542 N N . ALA A 1 202 ? -3.759 0.056 -24.002 1.00 95.12 202 ALA A N 1
ATOM 1543 C CA . ALA A 1 202 ? -2.678 -0.482 -24.826 1.00 95.12 202 ALA A CA 1
ATOM 1544 C C . ALA A 1 202 ? -2.464 -1.980 -24.576 1.00 95.12 202 ALA A C 1
ATOM 1546 O O . ALA A 1 202 ? -2.385 -2.757 -25.527 1.00 95.12 202 ALA A O 1
ATOM 1547 N N . ALA A 1 203 ? -2.461 -2.387 -23.308 1.00 94.19 203 ALA A N 1
ATOM 1548 C CA . ALA A 1 203 ? -2.398 -3.785 -22.908 1.00 94.19 203 ALA A CA 1
ATOM 1549 C C . ALA A 1 203 ? -3.564 -4.602 -23.475 1.00 94.19 203 ALA A C 1
ATOM 1551 O O . ALA A 1 203 ? -3.343 -5.669 -24.040 1.00 94.19 203 ALA A O 1
ATOM 1552 N N . ALA A 1 204 ? -4.791 -4.079 -23.396 1.00 93.31 204 ALA A N 1
ATOM 1553 C CA . ALA A 1 204 ? -5.979 -4.751 -23.914 1.00 93.31 204 ALA A CA 1
ATOM 1554 C C . ALA A 1 204 ? -5.925 -4.975 -25.436 1.00 93.31 204 ALA A C 1
ATOM 1556 O O . ALA A 1 204 ? -6.429 -5.987 -25.916 1.00 93.31 204 ALA A O 1
ATOM 1557 N N . ARG A 1 205 ? -5.293 -4.066 -26.194 1.00 92.94 205 ARG A N 1
ATOM 1558 C CA . ARG A 1 205 ? -5.099 -4.225 -27.647 1.00 92.94 205 ARG A CA 1
ATOM 1559 C C . ARG A 1 205 ? -4.046 -5.275 -28.001 1.00 92.94 205 ARG A C 1
ATOM 1561 O O . ARG A 1 205 ? -4.212 -5.974 -28.994 1.00 92.94 205 ARG A O 1
ATOM 1568 N N . GLY A 1 206 ? -2.964 -5.347 -27.226 1.00 90.75 206 GLY A N 1
ATOM 1569 C CA . GLY A 1 206 ? -1.794 -6.176 -27.534 1.00 90.75 206 GLY A CA 1
ATOM 1570 C C . GLY A 1 206 ? -1.709 -7.514 -26.804 1.00 90.75 206 GLY A C 1
ATOM 1571 O O . GLY A 1 206 ? -0.851 -8.325 -27.133 1.00 90.75 206 GLY A O 1
ATOM 1572 N N . GLY A 1 207 ? -2.545 -7.736 -25.786 1.00 90.50 207 GLY A N 1
ATOM 1573 C CA . GLY A 1 207 ? -2.408 -8.863 -24.858 1.00 90.50 207 GLY A CA 1
ATOM 1574 C C . GLY A 1 207 ? -1.302 -8.680 -23.809 1.00 90.50 207 GLY A C 1
ATOM 1575 O O . GLY A 1 207 ? -0.916 -9.651 -23.164 1.00 90.50 207 GLY A O 1
ATOM 1576 N N . GLY A 1 208 ? -0.778 -7.460 -23.641 1.00 92.69 208 GLY A N 1
ATOM 1577 C CA . GLY A 1 208 ? 0.271 -7.157 -22.665 1.00 92.69 208 GLY A CA 1
ATOM 1578 C C . GLY A 1 208 ? -0.225 -7.176 -21.218 1.00 92.69 208 GLY A C 1
ATOM 1579 O O . GLY A 1 208 ? -1.427 -7.145 -20.947 1.00 92.69 208 GLY A O 1
ATOM 1580 N N . LEU A 1 209 ? 0.713 -7.187 -20.269 1.00 93.06 209 LEU A N 1
ATOM 1581 C CA . LEU A 1 209 ? 0.414 -7.266 -18.835 1.00 93.06 209 LEU A CA 1
ATOM 1582 C C . LEU A 1 209 ? 0.984 -6.052 -18.088 1.00 93.06 209 LEU A C 1
ATOM 1584 O O . LEU A 1 209 ? 2.183 -6.025 -17.806 1.00 93.06 209 LEU A O 1
ATOM 1588 N N . PRO A 1 210 ? 0.159 -5.042 -17.753 1.00 93.00 210 PRO A N 1
ATOM 1589 C CA . PRO A 1 210 ? 0.599 -3.902 -16.967 1.00 93.00 210 PRO A CA 1
ATOM 1590 C C . PRO A 1 210 ? 0.616 -4.260 -15.478 1.00 93.00 210 PRO A C 1
ATOM 1592 O O . PRO A 1 210 ? -0.370 -4.755 -14.927 1.00 93.00 210 PRO A O 1
ATOM 1595 N N . ARG A 1 211 ? 1.721 -3.943 -14.808 1.00 92.69 211 ARG A N 1
ATOM 1596 C CA . ARG A 1 211 ? 1.906 -4.062 -13.361 1.00 92.69 211 ARG A CA 1
ATOM 1597 C C . ARG A 1 211 ? 2.355 -2.719 -12.801 1.00 92.69 211 ARG A C 1
ATOM 1599 O O . ARG A 1 211 ? 3.272 -2.105 -13.335 1.00 92.69 211 ARG A O 1
ATOM 1606 N N . ILE A 1 212 ? 1.723 -2.260 -11.724 1.00 91.81 212 ILE A N 1
ATOM 1607 C CA . ILE A 1 212 ? 2.280 -1.161 -10.932 1.00 91.81 212 ILE A CA 1
ATOM 1608 C C . ILE A 1 212 ? 3.176 -1.755 -9.851 1.00 91.81 212 ILE A C 1
ATOM 1610 O O . ILE A 1 212 ? 2.788 -2.700 -9.161 1.00 91.81 212 ILE A O 1
ATOM 1614 N N . TYR A 1 213 ? 4.384 -1.228 -9.733 1.00 91.75 213 TYR A N 1
ATOM 1615 C CA . TYR A 1 213 ? 5.376 -1.674 -8.777 1.00 91.75 213 TYR A CA 1
ATOM 1616 C C . TYR A 1 213 ? 5.450 -0.703 -7.597 1.00 91.75 213 TYR A C 1
ATOM 1618 O O . TYR A 1 213 ? 5.854 0.452 -7.735 1.00 91.75 213 TYR A O 1
ATOM 1626 N N . ASP A 1 214 ? 5.068 -1.218 -6.431 1.00 90.69 214 ASP A N 1
ATOM 1627 C CA . ASP A 1 214 ? 5.332 -0.646 -5.115 1.00 90.69 214 ASP A CA 1
ATOM 1628 C C . ASP A 1 214 ? 6.012 -1.744 -4.290 1.00 90.69 214 ASP A C 1
ATOM 1630 O O . ASP A 1 214 ? 5.489 -2.858 -4.167 1.00 90.69 214 ASP A O 1
ATOM 1634 N N . SER A 1 215 ? 7.197 -1.449 -3.756 1.00 89.62 215 SER A N 1
ATOM 1635 C CA . SER A 1 215 ? 8.004 -2.423 -3.024 1.00 89.62 215 SER A CA 1
ATOM 1636 C C . SER A 1 215 ? 7.270 -2.968 -1.798 1.00 89.62 215 SER A C 1
ATOM 1638 O O . SER A 1 215 ? 7.418 -4.144 -1.468 1.00 89.62 215 SER A O 1
ATOM 1640 N N . TYR A 1 216 ? 6.398 -2.179 -1.164 1.00 90.81 216 TYR A N 1
ATOM 1641 C CA . TYR A 1 216 ? 5.682 -2.621 0.030 1.00 90.81 216 TYR A CA 1
ATOM 1642 C C . TYR A 1 216 ? 4.754 -3.813 -0.231 1.00 90.81 216 TYR A C 1
ATOM 1644 O O . TYR A 1 216 ? 4.555 -4.615 0.678 1.00 90.81 216 TYR A O 1
ATOM 1652 N N . PHE A 1 217 ? 4.250 -4.019 -1.455 1.00 90.50 217 PHE A N 1
ATOM 1653 C CA . PHE A 1 217 ? 3.426 -5.198 -1.777 1.00 90.50 217 PHE A CA 1
ATOM 1654 C C . PHE A 1 217 ? 4.170 -6.527 -1.631 1.00 90.50 217 PHE A C 1
ATOM 1656 O O . PHE A 1 217 ? 3.546 -7.567 -1.400 1.00 90.50 217 PHE A O 1
ATOM 1663 N N . TYR A 1 218 ? 5.497 -6.478 -1.698 1.00 90.31 218 TYR A N 1
ATOM 1664 C CA . TYR A 1 218 ? 6.382 -7.628 -1.574 1.00 90.31 218 TYR A CA 1
ATOM 1665 C C . TYR A 1 218 ? 7.027 -7.731 -0.188 1.00 90.31 218 TYR A C 1
ATOM 1667 O O . TYR A 1 218 ? 7.814 -8.647 0.046 1.00 90.31 218 TYR A O 1
ATOM 1675 N N . TYR A 1 219 ? 6.690 -6.817 0.730 1.00 91.81 219 TYR A N 1
ATOM 1676 C CA . TYR A 1 219 ? 7.207 -6.801 2.093 1.00 91.81 219 TYR A CA 1
ATOM 1677 C C . TYR A 1 219 ? 6.532 -7.891 2.940 1.00 91.81 219 TYR A C 1
ATOM 1679 O O . TYR A 1 219 ? 5.326 -7.788 3.198 1.00 91.81 219 TYR A O 1
ATOM 1687 N N . PRO A 1 220 ? 7.255 -8.933 3.399 1.00 91.81 220 PRO A N 1
ATOM 1688 C CA . PRO A 1 220 ? 6.623 -10.088 4.038 1.00 91.81 220 PRO A CA 1
ATOM 1689 C C . PRO A 1 220 ? 5.781 -9.760 5.286 1.00 91.81 220 PRO A C 1
ATOM 1691 O O . PRO A 1 220 ? 4.678 -10.303 5.408 1.00 91.81 220 PRO A O 1
ATOM 1694 N N . PRO A 1 221 ? 6.182 -8.824 6.174 1.00 93.25 221 PRO A N 1
ATOM 1695 C CA . PRO A 1 221 ? 5.317 -8.379 7.268 1.00 93.25 221 PRO A CA 1
ATOM 1696 C C . PRO A 1 221 ? 3.999 -7.757 6.784 1.00 93.25 221 PRO A C 1
ATOM 1698 O O . PRO A 1 221 ? 2.946 -8.014 7.371 1.00 93.25 221 PRO A O 1
ATOM 1701 N N . LEU A 1 222 ? 4.011 -6.989 5.686 1.00 94.44 222 LEU A N 1
ATOM 1702 C CA . LEU A 1 222 ? 2.782 -6.432 5.111 1.00 94.44 222 LEU A CA 1
ATOM 1703 C C . LEU A 1 222 ? 1.904 -7.530 4.507 1.00 94.44 222 LEU A C 1
ATOM 1705 O O . LEU A 1 222 ? 0.686 -7.517 4.689 1.00 94.44 222 LEU A O 1
ATOM 1709 N N . GLN A 1 223 ? 2.509 -8.486 3.801 1.00 92.31 223 GLN A N 1
ATOM 1710 C CA . GLN A 1 223 ? 1.785 -9.625 3.241 1.00 92.31 223 GLN A CA 1
ATOM 1711 C C . GLN A 1 223 ? 1.109 -10.435 4.349 1.00 92.31 223 GLN A C 1
ATOM 1713 O O . GLN A 1 223 ? -0.083 -10.728 4.240 1.00 92.31 223 GLN A O 1
ATOM 1718 N N . LYS A 1 224 ? 1.812 -10.692 5.461 1.00 93.94 224 LYS A N 1
ATOM 1719 C CA . LYS A 1 224 ? 1.234 -11.366 6.628 1.00 93.94 224 LYS A CA 1
ATOM 1720 C C . LYS A 1 224 ? 0.116 -10.549 7.273 1.00 93.94 224 LYS A C 1
ATOM 1722 O O . LYS A 1 224 ? -0.934 -11.100 7.600 1.00 93.94 224 LYS A O 1
ATOM 1727 N N . LEU A 1 225 ? 0.285 -9.232 7.403 1.00 96.38 225 LEU A N 1
ATOM 1728 C CA . LEU A 1 225 ? -0.780 -8.340 7.869 1.00 96.38 225 LEU A CA 1
ATOM 1729 C C . LEU A 1 225 ? -2.020 -8.460 6.969 1.00 96.38 225 LEU A C 1
ATOM 1731 O O . LEU A 1 225 ? -3.130 -8.665 7.465 1.00 96.38 225 LEU A O 1
ATOM 1735 N N . LYS A 1 226 ? -1.851 -8.390 5.643 1.00 94.19 226 LYS A N 1
ATOM 1736 C CA . LYS A 1 226 ? -2.952 -8.513 4.678 1.00 94.19 226 LYS A CA 1
ATOM 1737 C C . LYS A 1 226 ? -3.619 -9.887 4.738 1.00 94.19 226 LYS A C 1
ATOM 1739 O O . LYS A 1 226 ? -4.848 -9.960 4.645 1.00 94.19 226 LYS A O 1
ATOM 1744 N N . GLU A 1 227 ? -2.840 -10.951 4.899 1.00 94.06 227 GLU A N 1
ATOM 1745 C CA . GLU A 1 227 ? -3.317 -12.324 5.077 1.00 94.06 227 GLU A CA 1
ATOM 1746 C C . GLU A 1 227 ? -4.219 -12.427 6.313 1.00 94.06 227 GLU A C 1
ATOM 1748 O O . GLU A 1 227 ? -5.370 -12.843 6.187 1.00 94.06 227 GLU A O 1
ATOM 1753 N N . LEU A 1 228 ? -3.753 -11.956 7.476 1.00 94.75 228 LEU A N 1
ATOM 1754 C CA . LEU A 1 228 ? -4.504 -11.981 8.737 1.00 94.75 228 LEU A CA 1
ATOM 1755 C C . LEU A 1 228 ? -5.814 -11.182 8.649 1.00 94.75 228 LEU A C 1
ATOM 1757 O O . LEU A 1 228 ? -6.864 -11.655 9.089 1.00 94.75 228 LEU A O 1
ATOM 1761 N N . VAL A 1 229 ? -5.789 -10.000 8.025 1.00 93.75 229 VAL A N 1
ATOM 1762 C CA . VAL A 1 229 ? -7.007 -9.209 7.768 1.00 93.75 229 VAL A CA 1
ATOM 1763 C C . VAL A 1 229 ? -7.970 -9.972 6.860 1.00 93.75 229 VAL A C 1
ATOM 1765 O O . VAL A 1 229 ? -9.168 -10.028 7.130 1.00 93.75 229 VAL A O 1
ATOM 1768 N N . THR A 1 230 ? -7.462 -10.579 5.786 1.00 89.50 230 THR A N 1
ATOM 1769 C CA . THR A 1 230 ? -8.280 -11.309 4.803 1.00 89.50 230 THR A CA 1
ATOM 1770 C C . THR A 1 230 ? -8.863 -12.598 5.387 1.00 89.50 230 THR A C 1
ATOM 1772 O O . THR A 1 230 ? -9.976 -12.988 5.029 1.00 89.50 230 THR A O 1
ATOM 1775 N N . ALA A 1 231 ? -8.145 -13.233 6.314 1.00 89.62 231 ALA A N 1
ATOM 1776 C CA . ALA A 1 231 ? -8.612 -14.368 7.102 1.00 89.62 231 ALA A CA 1
ATOM 1777 C C . ALA A 1 231 ? -9.646 -13.973 8.175 1.00 89.62 231 ALA A C 1
ATOM 1779 O O . ALA A 1 231 ? -10.280 -14.844 8.766 1.00 89.62 231 ALA A O 1
ATOM 1780 N N . GLY A 1 232 ? -9.848 -12.672 8.417 1.00 91.94 232 GLY A N 1
ATOM 1781 C CA . GLY A 1 232 ? -10.776 -12.164 9.425 1.00 91.94 232 GLY A CA 1
ATOM 1782 C C . GLY A 1 232 ? -10.260 -12.312 10.856 1.00 91.94 232 GLY A C 1
ATOM 1783 O O . GLY A 1 232 ? -11.077 -12.389 11.771 1.00 91.94 232 GLY A O 1
ATOM 1784 N N . ALA A 1 233 ? -8.935 -12.364 11.051 1.00 91.94 233 ALA A N 1
ATOM 1785 C CA . ALA A 1 233 ? -8.310 -12.569 12.359 1.00 91.94 233 ALA A CA 1
ATOM 1786 C C . ALA A 1 233 ? -8.676 -11.464 13.364 1.00 91.94 233 ALA A C 1
ATOM 1788 O O . ALA A 1 233 ? -8.947 -11.758 14.520 1.00 91.94 233 ALA A O 1
ATOM 1789 N N . ILE A 1 234 ? -8.748 -10.206 12.913 1.00 94.12 234 ILE A N 1
ATOM 1790 C CA . ILE A 1 234 ? -9.168 -9.048 13.729 1.00 94.12 234 ILE A CA 1
ATOM 1791 C C . ILE A 1 234 ? -10.690 -8.844 13.757 1.00 94.12 234 ILE A C 1
ATOM 1793 O O . ILE A 1 234 ? -11.168 -7.763 14.102 1.00 94.12 234 ILE A O 1
ATOM 1797 N N . GLY A 1 235 ? -11.471 -9.847 13.353 1.00 92.31 235 GLY A N 1
ATOM 1798 C CA . GLY A 1 235 ? -12.905 -9.694 13.160 1.00 92.31 235 GLY A CA 1
ATOM 1799 C C . GLY A 1 235 ? -13.196 -8.772 11.981 1.00 92.31 235 GLY A C 1
ATOM 1800 O O . GLY A 1 235 ? -12.655 -8.946 10.888 1.00 92.31 235 GLY A O 1
ATOM 1801 N N . GLU A 1 236 ? -14.084 -7.806 12.183 1.00 90.81 236 GLU A N 1
ATOM 1802 C CA . GLU A 1 236 ? -14.559 -6.923 11.118 1.00 90.81 236 GLU A CA 1
ATOM 1803 C C . GLU A 1 236 ? -13.778 -5.606 11.138 1.00 90.81 236 GLU A C 1
ATOM 1805 O O . GLU A 1 236 ? -13.842 -4.881 12.133 1.00 90.81 236 GLU A O 1
ATOM 1810 N N . PRO A 1 237 ? -12.999 -5.285 10.086 1.00 95.19 237 PRO A N 1
ATOM 1811 C CA . PRO A 1 237 ? -12.058 -4.174 10.170 1.00 95.19 237 PRO A CA 1
ATOM 1812 C C . PRO A 1 237 ? -12.747 -2.806 10.179 1.00 95.19 237 PRO A C 1
ATOM 1814 O O . PRO A 1 237 ? -13.554 -2.513 9.290 1.00 95.19 237 PRO A O 1
ATOM 1817 N N . THR A 1 238 ? -12.364 -1.957 11.133 1.00 95.75 238 THR A N 1
ATOM 1818 C CA . THR A 1 238 ? -12.996 -0.666 11.441 1.00 95.75 238 THR A CA 1
ATOM 1819 C C . THR A 1 238 ? -12.113 0.526 11.073 1.00 95.75 238 THR A C 1
ATOM 1821 O O . THR A 1 238 ? -12.570 1.426 10.370 1.00 95.75 238 THR A O 1
ATOM 1824 N N . MET A 1 239 ? -10.846 0.527 11.486 1.00 98.00 239 MET A N 1
ATOM 1825 C CA . MET A 1 239 ? -9.927 1.654 11.311 1.00 98.00 239 MET A CA 1
ATOM 1826 C C . MET A 1 239 ? -8.598 1.163 10.746 1.00 98.00 239 MET A C 1
ATOM 1828 O O . MET A 1 239 ? -7.955 0.295 11.334 1.00 98.00 239 MET A O 1
ATOM 1832 N N . LEU A 1 240 ? -8.187 1.732 9.616 1.00 98.56 240 LEU A N 1
ATOM 1833 C CA . LEU A 1 240 ? -6.842 1.583 9.070 1.00 98.56 240 LEU A CA 1
ATOM 1834 C C . LEU A 1 240 ? -6.076 2.889 9.269 1.00 98.56 240 LEU A C 1
ATOM 1836 O O . LEU A 1 240 ? -6.528 3.938 8.821 1.00 98.56 240 LEU A O 1
ATOM 1840 N N . ARG A 1 241 ? -4.903 2.819 9.885 1.00 98.38 241 ARG A N 1
ATOM 1841 C CA . ARG A 1 241 ? -3.974 3.937 10.030 1.00 98.38 241 ARG A CA 1
ATOM 1842 C C . ARG A 1 241 ? -2.650 3.571 9.378 1.00 98.38 241 ARG A C 1
ATOM 1844 O O . ARG A 1 241 ? -2.095 2.519 9.671 1.00 98.38 241 ARG A O 1
ATOM 1851 N N . ILE A 1 242 ? -2.146 4.439 8.515 1.00 97.88 242 ILE A N 1
ATOM 1852 C CA . ILE A 1 242 ? -0.801 4.367 7.945 1.00 97.88 242 ILE A CA 1
ATOM 1853 C C . ILE A 1 242 ? -0.095 5.650 8.351 1.00 97.88 242 ILE A C 1
ATOM 1855 O O . ILE A 1 242 ? -0.621 6.726 8.102 1.00 97.88 242 ILE A O 1
ATOM 1859 N N . ARG A 1 243 ? 1.081 5.555 8.957 1.00 96.06 243 ARG A N 1
ATOM 1860 C CA . ARG A 1 243 ? 1.921 6.703 9.279 1.00 96.06 243 ARG A CA 1
ATOM 1861 C C . ARG A 1 243 ? 3.236 6.575 8.528 1.00 96.06 243 ARG A C 1
ATOM 1863 O O . ARG A 1 243 ? 3.971 5.617 8.734 1.00 96.06 243 ARG A O 1
ATOM 1870 N N . ALA A 1 244 ? 3.510 7.542 7.667 1.00 94.44 244 ALA A N 1
ATOM 1871 C CA . ALA A 1 244 ? 4.751 7.694 6.933 1.00 94.44 244 ALA A CA 1
ATOM 1872 C C . ALA A 1 244 ? 5.524 8.878 7.521 1.00 94.44 244 ALA A C 1
ATOM 1874 O O . ALA A 1 244 ? 5.082 10.025 7.440 1.00 94.44 244 ALA A O 1
ATOM 1875 N N . THR A 1 245 ? 6.671 8.590 8.132 1.00 93.00 245 THR A N 1
ATOM 1876 C CA . THR A 1 245 ? 7.547 9.601 8.728 1.00 93.00 245 THR A CA 1
ATOM 1877 C C . THR A 1 245 ? 8.836 9.695 7.925 1.00 93.00 245 THR A C 1
ATOM 1879 O O . THR A 1 245 ? 9.524 8.696 7.753 1.00 93.00 245 THR A O 1
ATOM 1882 N N . LEU A 1 246 ? 9.179 10.890 7.457 1.00 92.31 246 LEU A N 1
ATOM 1883 C CA . LEU A 1 246 ? 10.483 11.196 6.876 1.00 92.31 246 LEU A CA 1
ATOM 1884 C C . LEU A 1 246 ? 11.355 11.855 7.947 1.00 92.31 246 LEU A C 1
ATOM 1886 O O . LEU A 1 246 ? 10.940 12.843 8.552 1.00 92.31 246 LEU A O 1
ATOM 1890 N N . GLY A 1 247 ? 12.532 11.296 8.190 1.00 90.06 247 GLY A N 1
ATOM 1891 C CA . GLY A 1 247 ? 13.591 11.913 8.981 1.00 90.06 247 GLY A CA 1
ATOM 1892 C C . GLY A 1 247 ? 14.528 12.767 8.131 1.00 90.06 247 GLY A C 1
ATOM 1893 O O . GLY A 1 247 ? 14.354 12.862 6.915 1.00 90.06 247 GLY A O 1
ATOM 1894 N N . GLY A 1 248 ? 15.535 13.358 8.771 1.00 84.69 248 GLY A N 1
ATOM 1895 C CA . GLY A 1 248 ? 16.683 13.939 8.072 1.00 84.69 248 GLY A CA 1
ATOM 1896 C C . GLY A 1 248 ? 17.813 12.918 7.952 1.00 84.69 248 GLY A C 1
ATOM 1897 O O . GLY A 1 248 ? 17.894 12.225 6.946 1.00 84.69 248 GLY A O 1
ATOM 1898 N N . PRO A 1 249 ? 18.688 12.773 8.961 1.00 85.12 249 PRO A N 1
ATOM 1899 C CA . PRO A 1 249 ? 19.899 11.963 8.835 1.00 85.12 249 PRO A CA 1
ATOM 1900 C C . PRO A 1 249 ? 19.667 10.448 8.992 1.00 85.12 249 PRO A C 1
ATOM 1902 O O . PRO A 1 249 ? 18.672 10.003 9.563 1.00 85.12 249 PRO A O 1
ATOM 1905 N N . GLY A 1 250 ? 20.652 9.646 8.560 1.00 84.81 250 GLY A N 1
ATOM 1906 C CA . GLY A 1 250 ? 20.766 8.215 8.910 1.00 84.81 250 GLY A CA 1
ATOM 1907 C C . GLY A 1 250 ? 20.540 7.208 7.781 1.00 84.81 250 GLY A C 1
ATOM 1908 O O . GLY A 1 250 ? 20.603 6.003 8.026 1.00 84.81 250 GLY A O 1
ATOM 1909 N N . ALA A 1 251 ? 20.321 7.685 6.557 1.00 86.12 251 ALA A N 1
ATOM 1910 C CA . ALA A 1 251 ? 20.050 6.843 5.400 1.00 86.12 251 ALA A CA 1
ATOM 1911 C C . ALA A 1 251 ? 21.143 6.903 4.327 1.00 86.12 251 ALA A C 1
ATOM 1913 O O . ALA A 1 251 ? 21.794 7.940 4.168 1.00 86.12 251 ALA A O 1
ATOM 1914 N N . ALA A 1 252 ? 21.296 5.815 3.564 1.00 84.19 252 ALA A N 1
ATOM 1915 C CA . ALA A 1 252 ? 22.244 5.728 2.449 1.00 84.19 252 ALA A CA 1
ATOM 1916 C C . ALA A 1 252 ? 21.917 6.703 1.304 1.00 84.19 252 ALA A C 1
ATOM 1918 O O . ALA A 1 252 ? 22.822 7.263 0.688 1.00 84.19 252 ALA A O 1
ATOM 1919 N N . LYS A 1 253 ? 20.627 6.934 1.033 1.00 84.88 253 LYS A N 1
ATOM 1920 C CA . LYS A 1 253 ? 20.139 7.923 0.071 1.00 84.88 253 LYS A CA 1
ATOM 1921 C C . LYS A 1 253 ? 19.295 8.971 0.783 1.00 84.88 253 LYS A C 1
ATOM 1923 O O . LYS A 1 253 ? 18.162 8.717 1.193 1.00 84.88 253 LYS A O 1
ATOM 1928 N N . GLN A 1 254 ? 19.863 10.165 0.888 1.00 85.12 254 GLN A N 1
ATOM 1929 C CA . GLN A 1 254 ? 19.174 11.324 1.433 1.00 85.12 254 GLN A CA 1
ATOM 1930 C C . GLN A 1 254 ? 18.102 11.834 0.468 1.00 85.12 254 GLN A C 1
ATOM 1932 O O . GLN A 1 254 ? 18.192 11.657 -0.750 1.00 85.12 254 GLN A O 1
ATOM 1937 N N . LEU A 1 255 ? 17.053 12.411 1.045 1.00 82.50 255 LEU A N 1
ATOM 1938 C CA . LEU A 1 255 ? 16.015 13.126 0.316 1.00 82.50 255 LEU A CA 1
ATOM 1939 C C . LEU A 1 255 ? 16.087 14.583 0.739 1.00 82.50 255 LEU A C 1
ATOM 1941 O O . LEU A 1 255 ? 16.241 14.852 1.927 1.00 82.50 255 LEU A O 1
ATOM 1945 N N . ASP A 1 256 ? 15.889 15.480 -0.220 1.00 80.44 256 ASP A N 1
ATOM 1946 C CA . ASP A 1 256 ? 15.946 16.923 0.002 1.00 80.44 256 ASP A CA 1
ATOM 1947 C C . ASP A 1 256 ? 14.526 17.522 -0.058 1.00 80.44 256 ASP A C 1
ATOM 1949 O O . ASP A 1 256 ? 14.128 18.081 -1.084 1.00 80.44 256 ASP A O 1
ATOM 1953 N N . PRO A 1 257 ? 13.684 17.358 0.984 1.00 79.00 257 PRO A N 1
ATOM 1954 C CA . PRO A 1 257 ? 12.442 18.115 1.087 1.00 79.00 257 PRO A CA 1
ATOM 1955 C C . PRO A 1 257 ? 12.753 19.615 1.277 1.00 79.00 257 PRO A C 1
ATOM 1957 O O . PRO A 1 257 ? 13.787 19.968 1.844 1.00 79.00 257 PRO A O 1
ATOM 1960 N N . PRO A 1 258 ? 11.855 20.524 0.854 1.00 76.75 258 PRO A N 1
ATOM 1961 C CA . PRO A 1 258 ? 10.462 20.287 0.473 1.00 76.75 258 PRO A CA 1
ATOM 1962 C C . PRO A 1 258 ? 10.278 19.756 -0.956 1.00 76.75 258 PRO A C 1
ATOM 1964 O O . PRO A 1 258 ? 10.967 20.156 -1.888 1.00 76.75 258 PRO A O 1
ATOM 1967 N N . PHE A 1 259 ? 9.255 18.923 -1.165 1.00 80.25 259 PHE A N 1
ATOM 1968 C CA . PHE A 1 259 ? 8.916 18.354 -2.482 1.00 80.25 259 PHE A CA 1
ATOM 1969 C C . PHE A 1 259 ? 8.145 19.320 -3.409 1.00 80.25 259 PHE A C 1
ATOM 1971 O O . PHE A 1 259 ? 7.283 18.901 -4.187 1.00 80.25 259 PHE A O 1
ATOM 1978 N N . GLY A 1 260 ? 8.441 20.620 -3.327 1.00 75.94 260 GLY A N 1
ATOM 1979 C CA . GLY A 1 260 ? 7.778 21.669 -4.104 1.00 75.94 260 GLY A CA 1
ATOM 1980 C C . GLY A 1 260 ? 6.250 21.650 -3.960 1.00 75.94 260 GLY A C 1
ATOM 1981 O O . GLY A 1 260 ? 5.715 21.474 -2.867 1.00 75.94 260 GLY A O 1
ATOM 1982 N N . GLU A 1 261 ? 5.540 21.801 -5.081 1.00 73.94 261 GLU A N 1
ATOM 1983 C CA . GLU A 1 261 ? 4.067 21.823 -5.137 1.00 73.94 261 GLU A CA 1
ATOM 1984 C C . GLU A 1 261 ? 3.406 20.461 -4.857 1.00 73.94 261 GLU A C 1
ATOM 1986 O O . GLU A 1 261 ? 2.187 20.380 -4.703 1.00 73.94 261 GLU A O 1
ATOM 1991 N N . GLN A 1 262 ? 4.191 19.381 -4.772 1.00 79.56 262 GLN A N 1
ATOM 1992 C CA . GLN A 1 262 ? 3.700 18.025 -4.536 1.00 79.56 262 GLN A CA 1
ATOM 1993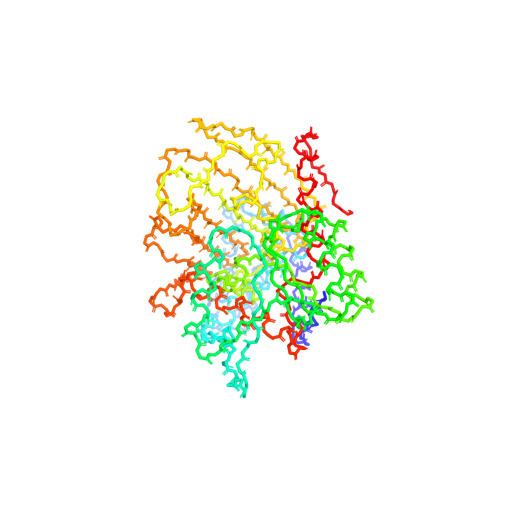 C C . GLN A 1 262 ? 4.244 17.469 -3.213 1.00 79.56 262 GLN A C 1
ATOM 1995 O O . GLN A 1 262 ? 5.037 16.527 -3.211 1.00 79.56 262 GLN A O 1
ATOM 2000 N N . PRO A 1 263 ? 3.783 17.981 -2.055 1.00 81.00 263 PRO A N 1
ATOM 2001 C CA . PRO A 1 263 ? 4.287 17.573 -0.742 1.00 81.00 263 PRO A CA 1
ATOM 2002 C C . PRO A 1 263 ? 4.088 16.086 -0.425 1.00 81.00 263 PRO A C 1
ATOM 2004 O O . PRO A 1 263 ? 4.728 15.586 0.485 1.00 81.00 263 PRO A O 1
ATOM 2007 N N . LEU A 1 264 ? 3.233 15.367 -1.162 1.00 87.19 264 LEU A N 1
ATOM 2008 C CA . LEU A 1 264 ? 2.954 13.944 -0.957 1.00 87.19 264 LEU A CA 1
ATOM 2009 C C . LEU A 1 264 ? 3.704 13.028 -1.942 1.00 87.19 264 LEU A C 1
ATOM 2011 O O . LEU A 1 264 ? 3.290 11.891 -2.166 1.00 87.19 264 LEU A O 1
ATOM 2015 N N . ARG A 1 265 ? 4.779 13.516 -2.575 1.00 80.56 265 ARG A N 1
ATOM 2016 C CA . ARG A 1 265 ? 5.512 12.772 -3.608 1.00 80.56 265 ARG A CA 1
ATOM 2017 C C . ARG A 1 265 ? 6.195 11.511 -3.050 1.00 80.56 265 ARG A C 1
ATOM 2019 O O . ARG A 1 265 ? 6.607 11.431 -1.889 1.00 80.56 265 ARG A O 1
ATOM 2026 N N . HIS A 1 266 ? 6.338 10.511 -3.919 1.00 82.44 266 HIS A N 1
ATOM 2027 C CA . HIS A 1 266 ? 7.227 9.363 -3.728 1.00 82.44 266 HIS A CA 1
ATOM 2028 C C . HIS A 1 266 ? 8.679 9.842 -3.486 1.00 82.44 266 HIS A C 1
ATOM 2030 O O . HIS A 1 266 ? 9.093 10.809 -4.124 1.00 82.44 266 HIS A O 1
ATOM 2036 N N . PRO A 1 267 ? 9.499 9.178 -2.645 1.00 80.06 267 PRO A N 1
ATOM 2037 C CA . PRO A 1 267 ? 9.274 7.894 -1.964 1.00 80.06 267 PRO A CA 1
ATOM 2038 C C . PRO A 1 267 ? 8.639 7.987 -0.587 1.00 80.06 267 PRO A C 1
ATOM 2040 O O . PRO A 1 267 ? 8.305 6.945 -0.031 1.00 80.06 267 PRO A O 1
ATOM 2043 N N . ALA A 1 268 ? 8.505 9.183 -0.017 1.00 82.56 268 ALA A N 1
ATOM 2044 C CA . ALA A 1 268 ? 8.171 9.315 1.393 1.00 82.56 268 ALA A CA 1
ATOM 2045 C C . ALA A 1 268 ? 6.668 9.128 1.651 1.00 82.56 268 ALA A C 1
ATOM 2047 O O . ALA A 1 268 ? 6.280 8.277 2.448 1.00 82.56 268 ALA A O 1
ATOM 2048 N N . PHE A 1 269 ? 5.810 9.878 0.957 1.00 88.75 269 PHE A N 1
ATOM 2049 C CA . PHE A 1 269 ? 4.415 10.042 1.394 1.00 88.75 269 PHE A CA 1
ATOM 2050 C C . PHE A 1 269 ? 3.360 9.544 0.408 1.00 88.75 269 PHE A C 1
ATOM 2052 O O . PHE A 1 269 ? 2.184 9.480 0.770 1.00 88.75 269 PHE A O 1
ATOM 2059 N N . ASP A 1 270 ? 3.763 9.109 -0.789 1.00 88.81 270 ASP A N 1
ATOM 2060 C CA . ASP A 1 270 ? 2.857 8.477 -1.751 1.00 88.81 270 ASP A CA 1
ATOM 2061 C C . ASP A 1 270 ? 2.482 7.058 -1.286 1.00 88.81 270 ASP A C 1
ATOM 2063 O O . ASP A 1 270 ? 3.102 6.062 -1.657 1.00 88.81 270 ASP A O 1
ATOM 2067 N N . ARG A 1 271 ? 1.490 6.977 -0.389 1.00 93.31 271 ARG A N 1
ATOM 2068 C CA . ARG A 1 271 ? 1.002 5.734 0.239 1.00 93.31 271 ARG A CA 1
ATOM 2069 C C . ARG A 1 271 ? -0.446 5.407 -0.125 1.00 93.31 271 ARG A C 1
ATOM 2071 O O . ARG A 1 271 ? -1.085 4.593 0.539 1.00 93.31 271 ARG A O 1
ATOM 2078 N N . PHE A 1 272 ? -0.983 6.013 -1.182 1.00 93.44 272 PHE A N 1
ATOM 2079 C CA . PHE A 1 272 ? -2.383 5.833 -1.591 1.00 93.44 272 PHE A CA 1
ATOM 2080 C C . PHE A 1 272 ? -2.663 4.435 -2.149 1.00 93.44 272 PHE A C 1
ATOM 2082 O O . PHE A 1 272 ? -3.716 3.847 -1.877 1.00 93.44 272 PHE A O 1
ATOM 2089 N N . LEU A 1 273 ? -1.697 3.867 -2.874 1.00 92.81 273 LEU A N 1
ATOM 2090 C CA . LEU A 1 273 ? -1.734 2.468 -3.288 1.00 92.81 273 LEU A CA 1
ATOM 2091 C C . LEU A 1 273 ? -1.798 1.532 -2.081 1.00 92.81 273 LEU A C 1
ATOM 2093 O O . LEU A 1 273 ? -2.663 0.666 -2.023 1.00 92.81 273 LEU A O 1
ATOM 2097 N N . LEU A 1 274 ? -0.942 1.747 -1.083 1.00 94.00 274 LEU A N 1
ATOM 2098 C CA . LEU A 1 274 ? -0.935 0.959 0.145 1.00 94.00 274 LEU A CA 1
ATOM 2099 C C . LEU A 1 274 ? -2.244 1.103 0.944 1.00 94.00 274 LEU A C 1
ATOM 2101 O O . LEU A 1 274 ? -2.820 0.107 1.389 1.00 94.00 274 LEU A O 1
ATOM 2105 N N . LEU A 1 275 ? -2.747 2.334 1.079 1.00 95.38 275 LEU A N 1
ATOM 2106 C CA . LEU A 1 275 ? -4.004 2.646 1.762 1.00 95.38 275 LEU A CA 1
ATOM 2107 C C . LEU A 1 275 ? -5.184 1.888 1.144 1.00 95.38 275 LEU A C 1
ATOM 2109 O O . LEU A 1 275 ? -5.966 1.258 1.859 1.00 95.38 275 LEU A O 1
ATOM 2113 N N . THR A 1 276 ? -5.290 1.904 -0.184 1.00 93.19 276 THR A N 1
ATOM 2114 C CA . THR A 1 276 ? -6.369 1.218 -0.911 1.00 93.19 276 THR A CA 1
ATOM 2115 C C . THR A 1 276 ? -6.140 -0.288 -1.040 1.00 93.19 276 THR A C 1
ATOM 2117 O O . THR A 1 276 ? -7.104 -1.054 -1.000 1.00 93.19 276 THR A O 1
ATOM 2120 N N . PHE A 1 277 ? -4.887 -0.747 -1.100 1.00 93.06 277 PHE A N 1
ATOM 2121 C CA . PHE A 1 277 ? -4.536 -2.166 -1.056 1.00 93.06 277 PHE A CA 1
ATOM 2122 C C . PHE A 1 277 ? -5.021 -2.817 0.240 1.00 93.06 277 PHE A C 1
ATOM 2124 O O . PHE A 1 277 ? -5.603 -3.905 0.213 1.00 93.06 277 PHE A O 1
ATOM 2131 N N . LEU A 1 278 ? -4.843 -2.152 1.382 1.00 94.25 278 LEU A N 1
ATOM 2132 C CA . LEU A 1 278 ? -5.297 -2.655 2.678 1.00 94.25 278 LEU A CA 1
ATOM 2133 C C . LEU A 1 278 ? -6.795 -2.415 2.901 1.00 94.25 278 LEU A C 1
ATOM 2135 O O . LEU A 1 278 ? -7.526 -3.363 3.205 1.00 94.25 278 LEU A O 1
ATOM 2139 N N . GLY A 1 279 ? -7.249 -1.172 2.734 1.00 91.88 279 GLY A N 1
ATOM 2140 C CA . GLY A 1 279 ? -8.590 -0.735 3.122 1.00 91.88 279 GLY A CA 1
ATOM 2141 C C . GLY A 1 279 ? -9.682 -0.954 2.073 1.00 91.88 279 GLY A C 1
ATOM 2142 O O . GLY A 1 279 ? -10.853 -1.084 2.444 1.00 91.88 279 GLY A O 1
ATOM 2143 N N . GLY A 1 280 ? -9.311 -1.086 0.798 1.00 91.88 280 GLY A N 1
ATOM 2144 C CA . GLY A 1 280 ? -10.217 -1.101 -0.352 1.00 91.88 280 GLY A CA 1
ATOM 2145 C C . GLY A 1 280 ? -10.386 0.286 -0.995 1.00 91.88 280 GLY A C 1
ATOM 2146 O O . GLY A 1 280 ? -9.702 1.235 -0.612 1.00 91.88 280 GLY A O 1
ATOM 2147 N N . PRO A 1 281 ? -11.293 0.432 -1.979 1.00 91.75 281 PRO A N 1
ATOM 2148 C CA . PRO A 1 281 ? -11.565 1.725 -2.606 1.00 91.75 281 PRO A CA 1
ATOM 2149 C C . PRO A 1 281 ? -12.152 2.722 -1.597 1.00 91.75 281 PRO A C 1
ATOM 2151 O O . PRO A 1 281 ? -12.969 2.353 -0.746 1.00 91.75 281 PRO A O 1
ATOM 2154 N N . ALA A 1 282 ? -11.746 3.986 -1.700 1.00 93.88 282 ALA A N 1
ATOM 2155 C CA . ALA A 1 282 ? -12.232 5.084 -0.866 1.00 93.88 282 ALA A CA 1
ATOM 2156 C C . ALA A 1 282 ? -13.470 5.743 -1.488 1.00 93.88 282 ALA A C 1
ATOM 2158 O O . ALA A 1 282 ? -13.451 6.060 -2.670 1.00 93.88 282 ALA A O 1
ATOM 2159 N N . ALA A 1 283 ? -14.517 5.952 -0.689 1.00 93.12 283 ALA A N 1
ATOM 2160 C CA . ALA A 1 283 ? -15.752 6.635 -1.077 1.00 93.12 283 ALA A CA 1
ATOM 2161 C C . ALA A 1 283 ? -15.649 8.152 -0.951 1.00 93.12 283 ALA A C 1
ATOM 2163 O O . ALA A 1 283 ? -16.096 8.876 -1.828 1.00 93.12 283 ALA A O 1
ATOM 2164 N N . SER A 1 284 ? -15.021 8.631 0.118 1.00 94.38 284 SER A N 1
ATOM 2165 C CA . SER A 1 284 ? -14.806 10.057 0.333 1.00 94.38 284 SER A CA 1
ATOM 2166 C C . SER A 1 284 ? -13.491 10.289 1.051 1.00 94.38 284 SER A C 1
ATOM 2168 O O . SER A 1 284 ? -13.017 9.406 1.773 1.00 94.38 284 SER A O 1
ATOM 2170 N N . LEU A 1 285 ? -12.934 11.489 0.929 1.00 96.19 285 LEU A N 1
ATOM 2171 C CA . LEU A 1 285 ? -11.758 11.893 1.693 1.00 96.19 285 LEU A CA 1
ATOM 2172 C C . LEU A 1 285 ? -11.840 13.350 2.143 1.00 96.19 285 LEU A C 1
ATOM 2174 O O . LEU A 1 285 ? -12.471 14.173 1.492 1.00 96.19 285 LEU A O 1
ATOM 2178 N N . THR A 1 286 ? -11.161 13.661 3.237 1.00 96.25 286 THR A N 1
ATOM 2179 C CA . THR A 1 286 ? -10.783 15.017 3.632 1.00 96.25 286 THR A CA 1
ATOM 2180 C C . THR A 1 286 ? -9.280 15.041 3.878 1.00 96.25 286 THR A C 1
ATOM 2182 O O . THR A 1 286 ? -8.694 14.020 4.251 1.00 96.25 286 THR A O 1
ATOM 2185 N N . ALA A 1 287 ? -8.649 16.184 3.653 1.00 95.31 287 ALA A N 1
ATOM 2186 C CA . ALA A 1 287 ? -7.220 16.331 3.848 1.00 95.31 287 ALA A CA 1
ATOM 2187 C C . ALA A 1 287 ? -6.899 17.677 4.491 1.00 95.31 287 ALA A C 1
ATOM 2189 O O . ALA A 1 287 ? -7.516 18.690 4.179 1.00 95.31 287 ALA A O 1
ATOM 2190 N N . TYR A 1 288 ? -5.899 17.677 5.361 1.00 92.81 288 TYR A N 1
ATOM 2191 C CA . TYR A 1 288 ? -5.257 18.878 5.873 1.00 92.81 288 TYR A CA 1
ATOM 2192 C C . TYR A 1 288 ? -3.798 18.772 5.490 1.00 92.81 288 TYR A C 1
ATOM 2194 O O . TYR A 1 288 ? -3.118 17.896 6.006 1.00 92.81 288 TYR A O 1
ATOM 2202 N N . LEU A 1 289 ? -3.321 19.606 4.571 1.00 90.56 289 LEU A N 1
ATOM 2203 C CA . LEU A 1 289 ? -1.925 19.600 4.145 1.00 90.56 289 LEU A CA 1
ATOM 2204 C C . LEU A 1 289 ? -1.268 20.897 4.601 1.00 90.56 289 LEU A C 1
ATOM 2206 O O . LEU A 1 289 ? -1.820 21.977 4.404 1.00 90.56 289 LEU A O 1
ATOM 2210 N N . GLN A 1 290 ? -0.091 20.777 5.204 1.00 84.25 290 GLN A N 1
ATOM 2211 C CA . GLN A 1 290 ? 0.772 21.913 5.507 1.00 84.25 290 GLN A CA 1
ATOM 2212 C C . GLN A 1 290 ? 1.995 21.866 4.588 1.00 84.25 290 GLN A C 1
ATOM 2214 O O . GLN A 1 290 ? 2.460 20.762 4.280 1.00 84.25 290 GLN A O 1
ATOM 2219 N N . PRO A 1 291 ? 2.512 23.024 4.141 1.00 78.38 291 PRO A N 1
ATOM 2220 C CA . PRO A 1 291 ? 3.791 23.081 3.450 1.00 78.38 291 PRO A CA 1
ATOM 2221 C C . PRO A 1 291 ? 4.885 22.418 4.288 1.00 78.38 291 PRO A C 1
ATOM 2223 O O . PRO A 1 291 ? 4.882 22.519 5.515 1.00 78.38 291 PRO A O 1
ATOM 2226 N N . MET A 1 292 ? 5.816 21.745 3.619 1.00 82.50 292 MET A N 1
ATOM 2227 C CA . MET A 1 292 ? 7.015 21.240 4.277 1.00 82.50 292 MET A CA 1
ATOM 2228 C C . MET A 1 292 ? 8.019 22.379 4.425 1.00 82.50 292 MET A C 1
ATOM 2230 O O . MET A 1 292 ? 8.262 23.117 3.472 1.00 82.50 292 MET A O 1
ATOM 2234 N N . ASP A 1 293 ? 8.624 22.482 5.599 1.00 85.62 293 ASP A N 1
ATOM 2235 C CA . ASP A 1 293 ? 9.731 23.386 5.878 1.00 85.62 293 ASP A CA 1
ATOM 2236 C C . ASP A 1 293 ? 10.979 22.555 6.191 1.00 85.62 293 ASP A C 1
ATOM 2238 O O . ASP A 1 293 ? 10.920 21.618 6.989 1.00 85.62 293 ASP A O 1
ATOM 2242 N N . ALA A 1 294 ? 12.103 22.880 5.551 1.00 83.25 294 ALA A N 1
ATOM 2243 C CA . ALA A 1 294 ? 13.348 22.128 5.701 1.00 83.25 294 ALA A CA 1
ATOM 2244 C C . ALA A 1 294 ? 13.875 22.120 7.150 1.00 83.25 294 ALA A C 1
ATOM 2246 O O . ALA A 1 294 ? 14.506 21.154 7.560 1.00 83.25 294 ALA A O 1
ATOM 2247 N N . ALA A 1 295 ? 13.595 23.164 7.938 1.00 83.88 295 ALA A N 1
ATOM 2248 C CA . ALA A 1 295 ? 14.065 23.298 9.317 1.00 83.88 295 ALA A CA 1
ATOM 2249 C C . ALA A 1 295 ? 12.978 22.972 10.355 1.00 83.88 295 ALA A C 1
ATOM 2251 O O . ALA A 1 295 ? 13.259 22.414 11.413 1.00 83.88 295 ALA A O 1
ATOM 2252 N N . ARG A 1 296 ? 11.719 23.326 10.080 1.00 83.38 296 ARG A N 1
ATOM 2253 C CA . ARG A 1 296 ? 10.584 23.168 11.008 1.00 83.38 296 ARG A CA 1
ATOM 2254 C C . ARG A 1 296 ? 9.806 21.873 10.788 1.00 83.38 296 ARG A C 1
ATOM 2256 O O . ARG A 1 296 ? 8.948 21.536 11.602 1.00 83.38 296 ARG A O 1
ATOM 2263 N N . GLY A 1 297 ? 10.098 21.146 9.713 1.00 85.38 297 GLY A N 1
ATOM 2264 C CA . GLY A 1 297 ? 9.399 19.926 9.346 1.00 85.38 297 GLY A CA 1
ATOM 2265 C C . GLY A 1 297 ? 7.993 20.192 8.813 1.00 85.38 297 GLY A C 1
ATOM 2266 O O . GLY A 1 297 ? 7.750 21.149 8.078 1.00 85.38 297 GLY A O 1
ATOM 2267 N N . GLY A 1 298 ? 7.062 19.316 9.185 1.00 78.38 298 GLY A N 1
ATOM 2268 C CA . GLY A 1 298 ? 5.631 19.459 8.912 1.00 78.38 298 GLY A CA 1
ATOM 2269 C C . GLY A 1 298 ? 5.037 18.290 8.133 1.00 78.38 298 GLY A C 1
ATOM 2270 O O . GLY A 1 298 ? 5.755 17.396 7.695 1.00 78.38 298 GLY A O 1
ATOM 2271 N N . GLN A 1 299 ? 3.705 18.287 8.030 1.00 80.44 299 GLN A N 1
ATOM 2272 C CA . GLN A 1 299 ? 2.873 17.883 6.884 1.00 80.44 299 GLN A CA 1
ATOM 2273 C C . GLN A 1 299 ? 1.486 17.386 7.342 1.00 80.44 299 GLN A C 1
ATOM 2275 O O . GLN A 1 299 ? 1.055 17.634 8.465 1.00 80.44 299 GLN A O 1
ATOM 2280 N N . GLY A 1 300 ? 0.763 16.753 6.414 1.00 91.19 300 GLY A N 1
ATOM 2281 C CA . GLY A 1 300 ? -0.663 16.575 6.472 1.00 91.19 300 GLY A CA 1
ATOM 2282 C C . GLY A 1 300 ? -1.251 15.282 7.022 1.00 91.19 300 GLY A C 1
ATOM 2283 O O . GLY A 1 300 ? -0.605 14.265 7.257 1.00 91.19 300 GLY A O 1
ATOM 2284 N N . LEU A 1 301 ? -2.567 15.376 7.157 1.00 94.38 301 LEU A N 1
ATOM 2285 C CA . LEU A 1 301 ? -3.482 14.341 7.582 1.00 94.38 301 LEU A CA 1
ATOM 2286 C C . LEU A 1 301 ? -4.462 14.076 6.448 1.00 94.38 301 LEU A C 1
ATOM 2288 O O . LEU A 1 301 ? -5.182 14.987 6.040 1.00 94.38 301 LEU A O 1
ATOM 2292 N N . ILE A 1 302 ? -4.532 12.840 5.966 1.00 96.56 302 ILE A N 1
ATOM 2293 C CA . ILE A 1 302 ? -5.542 12.433 4.991 1.00 96.56 302 ILE A CA 1
ATOM 2294 C C . ILE A 1 302 ? -6.465 11.433 5.671 1.00 96.56 302 ILE A C 1
ATOM 2296 O O . ILE A 1 302 ? -6.032 10.351 6.057 1.00 96.56 302 ILE A O 1
ATOM 2300 N N . ALA A 1 303 ? -7.744 11.768 5.798 1.00 96.94 303 ALA A N 1
ATOM 2301 C CA . ALA A 1 303 ? -8.756 10.867 6.329 1.00 96.94 303 ALA A CA 1
ATOM 2302 C C . ALA A 1 303 ? -9.722 10.469 5.215 1.00 96.94 303 ALA A C 1
ATOM 2304 O O . ALA A 1 303 ? -10.195 11.317 4.461 1.00 96.94 303 ALA A O 1
ATOM 2305 N N . CYS A 1 304 ? -10.050 9.186 5.112 1.00 96.69 304 CYS A N 1
ATOM 2306 C CA . CYS A 1 304 ? -11.001 8.693 4.126 1.00 96.69 304 CYS A CA 1
ATOM 2307 C C . CYS A 1 304 ? -12.042 7.761 4.738 1.00 96.69 304 CYS A C 1
ATOM 2309 O O . CYS A 1 304 ? -11.812 7.075 5.736 1.00 96.69 304 CYS A O 1
ATOM 2311 N N . ARG A 1 305 ? -13.208 7.725 4.102 1.00 96.44 305 ARG A N 1
ATOM 2312 C CA . ARG A 1 305 ? -14.209 6.684 4.301 1.00 96.44 305 ARG A CA 1
ATOM 2313 C C . ARG A 1 305 ? -14.032 5.678 3.180 1.00 96.44 305 ARG A C 1
ATOM 2315 O O . ARG A 1 305 ? -14.059 6.061 2.014 1.00 96.44 305 ARG A O 1
ATOM 2322 N N . PHE A 1 306 ? -13.881 4.402 3.508 1.00 95.38 306 PHE A N 1
ATOM 2323 C CA . PHE A 1 306 ? -13.857 3.363 2.483 1.00 95.38 306 PHE A CA 1
ATOM 2324 C C . PHE A 1 306 ? -15.269 3.071 1.964 1.00 95.38 306 PHE A C 1
ATOM 2326 O O . PHE A 1 306 ? -16.261 3.300 2.654 1.00 95.38 306 PHE A O 1
ATOM 2333 N N . ALA A 1 307 ? -15.363 2.519 0.754 1.00 90.38 307 ALA A N 1
ATOM 2334 C CA . ALA A 1 307 ? -16.621 2.022 0.197 1.00 90.38 307 ALA A CA 1
ATOM 2335 C C . ALA A 1 307 ? -17.232 0.910 1.070 1.00 90.38 307 ALA A C 1
ATOM 2337 O O . ALA A 1 307 ? -18.449 0.739 1.131 1.00 90.38 307 ALA A O 1
ATOM 2338 N N . ALA A 1 308 ? -16.375 0.148 1.760 1.00 87.75 308 ALA A N 1
ATOM 2339 C CA . ALA A 1 308 ? -16.795 -0.834 2.747 1.00 87.75 308 ALA A CA 1
ATOM 2340 C C . ALA A 1 308 ? -17.497 -0.133 3.935 1.00 87.75 308 ALA A C 1
ATOM 2342 O O . ALA A 1 308 ? -16.898 0.747 4.563 1.00 87.75 308 ALA A O 1
ATOM 2343 N N . PRO A 1 309 ? -18.740 -0.515 4.287 1.00 81.31 309 PRO A N 1
ATOM 2344 C CA . PRO A 1 309 ? -19.506 0.177 5.316 1.00 81.31 309 PRO A CA 1
ATOM 2345 C C . PRO A 1 309 ? -18.806 0.209 6.676 1.00 81.31 309 PRO A C 1
ATOM 2347 O O . PRO A 1 309 ? -18.440 -0.827 7.221 1.00 81.31 309 PRO A O 1
ATOM 2350 N N . GLY A 1 310 ? -18.694 1.405 7.262 1.00 82.06 310 GLY A N 1
ATOM 2351 C CA . GLY A 1 310 ? -18.174 1.570 8.624 1.00 82.06 310 GLY A CA 1
ATOM 2352 C C . GLY A 1 310 ? -16.664 1.414 8.758 1.00 82.06 310 GLY A C 1
ATOM 2353 O O . GLY A 1 310 ? -16.187 1.309 9.884 1.00 82.06 310 GLY A O 1
ATOM 2354 N N . ARG A 1 311 ? -15.932 1.420 7.640 1.00 93.44 311 ARG A N 1
ATOM 2355 C CA . ARG A 1 311 ? -14.475 1.410 7.636 1.00 93.44 311 ARG A CA 1
ATOM 2356 C C . ARG A 1 311 ? -13.922 2.796 7.319 1.00 93.44 311 ARG A C 1
ATOM 2358 O O . ARG A 1 311 ? -14.296 3.409 6.316 1.00 93.44 311 ARG A O 1
ATOM 2365 N N . LEU A 1 312 ? -13.006 3.256 8.159 1.00 97.50 312 LEU A N 1
ATOM 2366 C CA . LEU A 1 312 ? -12.299 4.524 8.013 1.00 97.50 312 LEU A CA 1
ATOM 2367 C C . LEU A 1 312 ? -10.809 4.277 7.778 1.00 97.50 312 LEU A C 1
ATOM 2369 O O . LEU A 1 312 ? -10.261 3.255 8.199 1.00 97.50 312 LEU A O 1
ATOM 2373 N N . GLY A 1 313 ? -10.170 5.211 7.085 1.00 97.88 313 GLY A N 1
ATOM 2374 C CA . GLY A 1 313 ? -8.746 5.207 6.779 1.00 97.88 313 GLY A CA 1
ATOM 2375 C C . GLY A 1 313 ? -8.096 6.523 7.176 1.00 97.88 313 GLY A C 1
ATOM 2376 O O . GLY A 1 313 ? -8.710 7.578 7.031 1.00 97.88 313 GLY A O 1
ATOM 2377 N N . LEU A 1 314 ? -6.858 6.453 7.649 1.00 98.06 314 LEU A N 1
ATOM 2378 C CA . LEU A 1 314 ? -6.038 7.601 8.004 1.00 98.06 314 LEU A CA 1
ATOM 2379 C C . LEU A 1 314 ? -4.629 7.416 7.442 1.00 98.06 314 LEU A C 1
ATOM 2381 O O . LEU A 1 314 ? -4.013 6.374 7.662 1.00 98.06 314 LEU A O 1
ATOM 2385 N N . LEU A 1 315 ? -4.131 8.424 6.736 1.00 97.56 315 LEU A N 1
ATOM 2386 C CA . LEU A 1 315 ? -2.748 8.530 6.295 1.00 97.56 315 LEU A CA 1
ATOM 2387 C C . LEU A 1 315 ? -2.093 9.739 6.990 1.00 97.56 315 LEU A C 1
ATOM 2389 O O . LEU A 1 315 ? -2.365 10.897 6.675 1.00 97.56 315 LEU A O 1
ATOM 2393 N N . GLU A 1 316 ? -1.308 9.377 8.004 1.00 95.75 316 GLU A N 1
ATOM 2394 C CA . GLU A 1 316 ? -0.274 10.076 8.775 1.00 95.75 316 GLU A CA 1
ATOM 2395 C C . GLU A 1 316 ? 0.921 10.524 7.961 1.00 95.75 316 GLU A C 1
ATOM 2397 O O . GLU A 1 316 ? 1.863 9.746 7.853 1.00 95.75 316 GLU A O 1
ATOM 2402 N N . CYS A 1 317 ? 0.913 11.738 7.430 1.00 94.25 317 CYS A N 1
ATOM 2403 C CA . CYS A 1 317 ? 2.096 12.400 6.925 1.00 94.25 317 CYS A CA 1
ATOM 2404 C C . CYS A 1 317 ? 2.977 12.961 8.097 1.00 94.25 317 CYS A C 1
ATOM 2406 O O . CYS A 1 317 ? 2.471 13.862 8.761 1.00 94.25 317 CYS A O 1
ATOM 2408 N N . ALA A 1 318 ? 4.250 12.612 8.376 1.00 92.69 318 ALA A N 1
ATOM 2409 C CA . ALA A 1 318 ? 5.149 13.519 9.153 1.00 92.69 318 ALA A CA 1
ATOM 2410 C C . ALA A 1 318 ? 6.562 13.742 8.549 1.00 92.69 318 ALA A C 1
ATOM 2412 O O . ALA A 1 318 ? 7.212 12.772 8.185 1.00 92.69 318 ALA A O 1
ATOM 2413 N N . TYR A 1 319 ? 7.057 14.981 8.433 1.00 92.75 319 TYR A N 1
ATOM 2414 C CA . TYR A 1 319 ? 8.486 15.269 8.212 1.00 92.75 319 TYR A CA 1
ATOM 2415 C C . TYR A 1 319 ? 9.111 15.857 9.472 1.00 92.75 319 TYR A C 1
ATOM 2417 O O . TYR A 1 319 ? 8.607 16.831 10.032 1.00 92.75 319 TYR A O 1
ATOM 2425 N N . ALA A 1 320 ? 10.192 15.224 9.916 1.00 91.69 320 ALA A N 1
ATOM 2426 C CA . ALA A 1 320 ? 10.923 15.537 11.129 1.00 91.69 320 ALA A CA 1
ATOM 2427 C C . ALA A 1 320 ? 12.423 15.679 10.786 1.00 91.69 320 ALA A C 1
ATOM 2429 O O . ALA A 1 320 ? 13.139 14.680 10.819 1.00 91.69 320 ALA A O 1
ATOM 2430 N N . PRO A 1 321 ? 12.910 16.885 10.438 1.00 89.75 321 PRO A N 1
ATOM 2431 C CA . PRO A 1 321 ? 14.263 17.089 9.904 1.00 89.75 321 PRO A CA 1
ATOM 2432 C C . PRO A 1 321 ? 15.378 16.629 10.852 1.00 89.75 321 PRO A C 1
ATOM 2434 O O . PRO A 1 321 ? 16.363 16.051 10.414 1.00 89.75 321 PRO A O 1
ATOM 2437 N N . GLU A 1 322 ? 15.191 16.785 12.160 1.00 89.81 322 GLU A N 1
ATOM 2438 C CA . GLU A 1 322 ? 16.189 16.383 13.165 1.00 89.81 322 GLU A CA 1
ATOM 2439 C C . GLU A 1 322 ? 16.104 14.899 13.554 1.00 89.81 322 GLU A C 1
ATOM 2441 O O . GLU A 1 322 ? 16.909 14.390 14.336 1.00 89.81 322 GLU A O 1
ATOM 2446 N N . LEU A 1 323 ? 15.101 14.176 13.052 1.00 90.31 323 LEU A N 1
ATOM 2447 C CA . LEU A 1 323 ? 14.917 12.783 13.415 1.00 90.31 323 LEU A CA 1
ATOM 2448 C C . LEU A 1 323 ? 15.910 11.899 12.661 1.00 90.31 323 LEU A C 1
ATOM 2450 O O . LEU A 1 323 ? 15.809 11.736 11.445 1.00 90.31 323 LEU A O 1
ATOM 2454 N N . TYR A 1 324 ? 16.803 11.252 13.408 1.00 89.88 324 TYR A N 1
ATOM 2455 C CA . TYR A 1 324 ? 17.680 10.217 12.874 1.00 89.88 324 TYR A CA 1
ATOM 2456 C C . TYR A 1 324 ? 16.903 8.932 12.560 1.00 89.88 324 TYR A C 1
ATOM 2458 O O . TYR A 1 324 ? 16.262 8.331 13.433 1.00 89.88 324 TYR A O 1
ATOM 2466 N N . VAL A 1 325 ? 16.990 8.486 11.308 1.00 89.06 325 VAL A N 1
ATOM 2467 C CA . VAL A 1 325 ? 16.359 7.266 10.804 1.00 89.06 325 VAL A CA 1
ATOM 2468 C C . VAL A 1 325 ? 17.423 6.399 10.151 1.00 89.06 325 VAL A C 1
ATOM 2470 O O . VAL A 1 325 ? 17.818 6.652 9.017 1.00 89.06 325 VAL A O 1
ATOM 2473 N N . ARG A 1 326 ? 17.865 5.349 10.856 1.00 88.62 326 ARG A N 1
ATOM 2474 C CA . ARG A 1 326 ? 18.775 4.353 10.277 1.00 88.62 326 ARG A CA 1
ATOM 2475 C C . ARG A 1 326 ? 18.082 3.626 9.125 1.00 88.62 326 ARG A C 1
ATOM 2477 O O . ARG A 1 326 ? 17.018 3.044 9.348 1.00 88.62 326 ARG A O 1
ATOM 2484 N N . SER A 1 327 ? 18.667 3.650 7.931 1.00 87.56 327 SER A N 1
ATOM 2485 C CA . SER A 1 327 ? 18.180 2.890 6.774 1.00 87.56 327 SER A CA 1
ATOM 2486 C C . SER A 1 327 ? 19.274 2.679 5.726 1.00 87.56 327 SER A C 1
ATOM 2488 O O . SER A 1 327 ? 20.020 3.599 5.404 1.00 87.56 327 SER A O 1
ATOM 2490 N N . ASP A 1 328 ? 19.288 1.511 5.093 1.00 86.44 328 ASP A N 1
ATOM 2491 C CA . ASP A 1 328 ? 20.117 1.261 3.906 1.00 86.44 328 ASP A CA 1
ATOM 2492 C C . ASP A 1 328 ? 19.546 1.914 2.628 1.00 86.44 328 ASP A C 1
ATOM 2494 O O . ASP A 1 328 ? 20.139 1.813 1.555 1.00 86.44 328 ASP A O 1
ATOM 2498 N N . TYR A 1 329 ? 18.390 2.585 2.724 1.00 87.25 329 TYR A N 1
ATOM 2499 C CA . TYR A 1 329 ? 17.695 3.220 1.602 1.00 87.25 329 TYR A CA 1
ATOM 2500 C C . TYR A 1 329 ? 17.412 4.696 1.889 1.00 87.25 329 TYR A C 1
ATOM 2502 O O . TYR A 1 329 ? 18.318 5.518 1.812 1.00 87.25 329 TYR A O 1
ATOM 2510 N N . PHE A 1 330 ? 16.163 5.041 2.209 1.00 88.44 330 PHE A N 1
ATOM 2511 C CA . PHE A 1 330 ? 15.706 6.402 2.491 1.00 88.44 330 PHE A CA 1
ATOM 2512 C C . PHE A 1 330 ? 15.460 6.572 3.994 1.00 88.44 330 PHE A C 1
ATOM 2514 O O . PHE A 1 330 ? 15.099 5.587 4.641 1.00 88.44 330 PHE A O 1
ATOM 2521 N N . PRO A 1 331 ? 15.551 7.792 4.562 1.00 89.31 331 PRO A N 1
ATOM 2522 C CA . PRO A 1 331 ? 15.317 8.033 5.988 1.00 89.31 331 PRO A CA 1
ATOM 2523 C C . PRO A 1 331 ? 13.811 8.032 6.294 1.00 89.31 331 PRO A C 1
ATOM 2525 O O . PRO A 1 331 ? 13.257 8.978 6.840 1.00 89.31 331 PRO A O 1
ATOM 2528 N N . HIS A 1 332 ? 13.114 6.974 5.890 1.00 88.94 332 HIS A N 1
ATOM 2529 C CA . HIS A 1 332 ? 11.666 6.868 5.895 1.00 88.94 332 HIS A CA 1
ATOM 2530 C C . HIS A 1 332 ? 11.211 5.693 6.761 1.00 88.94 332 HIS A C 1
ATOM 2532 O O . HIS A 1 332 ? 11.530 4.534 6.490 1.00 88.94 332 HIS A O 1
ATOM 2538 N N . ASP A 1 333 ? 10.381 6.004 7.747 1.00 90.44 333 ASP A N 1
ATOM 2539 C CA . ASP A 1 333 ? 9.760 5.061 8.667 1.00 90.44 333 ASP A CA 1
ATOM 2540 C C . ASP A 1 333 ? 8.271 4.891 8.341 1.00 90.44 333 ASP A C 1
ATOM 2542 O O . ASP A 1 333 ? 7.552 5.876 8.135 1.00 90.44 333 ASP A O 1
ATOM 2546 N N . LEU A 1 334 ? 7.814 3.638 8.286 1.00 92.38 334 LEU A N 1
ATOM 2547 C CA . LEU A 1 334 ? 6.422 3.292 8.017 1.00 92.38 334 LEU A CA 1
ATOM 2548 C C . LEU A 1 334 ? 5.824 2.512 9.180 1.00 92.38 334 LEU A C 1
ATOM 2550 O O . LEU A 1 334 ? 6.296 1.433 9.539 1.00 92.38 334 LEU A O 1
ATOM 2554 N N . GLU A 1 335 ? 4.699 3.000 9.680 1.00 94.69 335 GLU A N 1
ATOM 2555 C CA . GLU A 1 335 ? 3.891 2.300 10.666 1.00 94.69 335 GLU A CA 1
ATOM 2556 C C . GLU A 1 335 ? 2.492 2.069 10.104 1.00 94.69 335 GLU A C 1
ATOM 2558 O O . GLU A 1 335 ? 1.907 2.947 9.467 1.00 94.69 335 GLU A O 1
ATOM 2563 N N . ILE A 1 336 ? 1.931 0.888 10.345 1.00 97.44 336 ILE A N 1
ATOM 2564 C CA . ILE A 1 336 ? 0.558 0.571 9.958 1.00 97.44 336 ILE A CA 1
ATOM 2565 C C . ILE A 1 336 ? -0.140 -0.035 11.158 1.00 97.44 336 ILE A C 1
ATOM 2567 O O . ILE A 1 336 ? 0.354 -0.993 11.743 1.00 97.44 336 ILE A O 1
ATOM 2571 N N . GLU A 1 337 ? -1.314 0.478 11.493 1.00 98.12 337 GLU A N 1
ATOM 2572 C CA . GLU A 1 337 ? -2.208 -0.151 12.452 1.00 98.12 337 GLU A CA 1
ATOM 2573 C C . GLU A 1 337 ? -3.542 -0.452 11.777 1.00 98.12 337 GLU A C 1
ATOM 2575 O O . GLU A 1 337 ? -4.144 0.415 11.141 1.00 98.12 337 GLU A O 1
ATOM 2580 N N . TYR A 1 338 ? -3.999 -1.696 11.891 1.00 98.25 338 TYR A N 1
ATOM 2581 C CA . TYR A 1 338 ? -5.290 -2.112 11.369 1.00 98.25 338 TYR A CA 1
ATOM 2582 C C . TYR A 1 338 ? -6.122 -2.735 12.485 1.00 98.25 338 TYR A C 1
ATOM 2584 O O . TYR A 1 338 ? -5.853 -3.849 12.935 1.00 98.25 338 TYR A O 1
ATOM 2592 N N . THR A 1 339 ? -7.145 -2.001 12.908 1.00 98.38 339 THR A N 1
ATOM 2593 C CA . THR A 1 339 ? -8.058 -2.375 13.984 1.00 98.38 339 THR A CA 1
ATOM 2594 C C . THR A 1 339 ? -9.351 -2.948 13.420 1.00 98.38 339 THR A C 1
ATOM 2596 O O . THR A 1 339 ? -9.890 -2.463 12.420 1.00 98.38 339 THR A O 1
ATOM 2599 N N . GLY A 1 340 ? -9.861 -3.983 14.076 1.00 96.19 340 GLY A N 1
ATOM 2600 C CA . GLY A 1 340 ? -11.182 -4.546 13.849 1.00 96.19 340 GLY A CA 1
ATOM 2601 C C . GLY A 1 340 ? -11.897 -4.828 15.166 1.00 96.19 340 GLY A C 1
ATOM 2602 O O . GLY A 1 340 ? -11.441 -4.430 16.236 1.00 96.19 340 GLY A O 1
ATOM 2603 N N . THR A 1 341 ? -13.051 -5.482 15.087 1.00 93.31 341 THR A N 1
ATOM 2604 C CA . THR A 1 341 ? -13.893 -5.764 16.262 1.00 93.31 341 THR A CA 1
ATOM 2605 C C . THR A 1 341 ? -13.235 -6.683 17.287 1.00 93.31 341 THR A C 1
ATOM 2607 O O . THR A 1 341 ? -13.545 -6.580 18.470 1.00 93.31 341 THR A O 1
ATOM 2610 N N . ASP A 1 342 ? -12.328 -7.557 16.846 1.00 92.56 342 ASP A N 1
ATOM 2611 C CA . ASP A 1 342 ? -11.798 -8.645 17.674 1.00 92.56 342 ASP A CA 1
ATOM 2612 C C . ASP A 1 342 ? -10.309 -8.439 18.003 1.00 92.56 342 ASP A C 1
ATOM 2614 O O . ASP A 1 342 ? -9.693 -9.281 18.656 1.00 92.56 342 ASP A O 1
ATOM 2618 N N . GLY A 1 343 ? -9.702 -7.338 17.551 1.00 94.75 343 GLY A N 1
ATOM 2619 C CA . GLY A 1 343 ? -8.280 -7.092 17.758 1.00 94.75 343 GLY A CA 1
ATOM 2620 C C . GLY A 1 343 ? -7.672 -6.042 16.838 1.00 94.75 343 GLY A C 1
ATOM 2621 O O . GLY A 1 343 ? -8.369 -5.352 16.094 1.00 94.75 343 GLY A O 1
ATOM 2622 N N . PHE A 1 344 ? -6.344 -5.952 16.868 1.00 97.69 344 PHE A N 1
ATOM 2623 C CA . PHE A 1 344 ? -5.573 -5.100 15.968 1.00 97.69 344 PHE A CA 1
ATOM 2624 C C . PHE A 1 344 ? -4.281 -5.775 15.502 1.00 97.69 344 PHE A C 1
ATOM 2626 O O . PHE A 1 344 ? -3.733 -6.657 16.169 1.00 97.69 344 PHE A O 1
ATOM 2633 N N . LEU A 1 345 ? -3.787 -5.323 14.353 1.00 98.25 345 LEU A N 1
ATOM 2634 C CA . LEU A 1 345 ? -2.463 -5.637 13.821 1.00 98.25 345 LEU A CA 1
ATOM 2635 C C . LEU A 1 345 ? -1.639 -4.355 13.779 1.00 98.25 345 LEU A C 1
ATOM 2637 O O . LEU A 1 345 ? -2.157 -3.324 13.355 1.00 98.25 345 LEU A O 1
ATOM 2641 N N . ARG A 1 346 ? -0.367 -4.425 14.165 1.00 97.19 346 ARG A N 1
ATOM 2642 C CA . ARG A 1 346 ? 0.575 -3.309 14.095 1.00 97.19 346 ARG A CA 1
ATOM 2643 C C . ARG A 1 346 ? 1.833 -3.731 13.356 1.00 97.19 346 ARG A C 1
ATOM 2645 O O . ARG A 1 346 ? 2.567 -4.576 13.855 1.00 97.19 346 ARG A O 1
ATOM 2652 N N . LEU A 1 347 ? 2.075 -3.131 12.199 1.00 95.19 347 LEU A N 1
ATOM 2653 C CA . LEU A 1 347 ? 3.329 -3.225 11.463 1.00 95.19 347 LEU A CA 1
ATOM 2654 C C . LEU A 1 347 ? 4.195 -2.007 11.786 1.00 95.19 347 LEU A C 1
ATOM 2656 O O . LEU A 1 347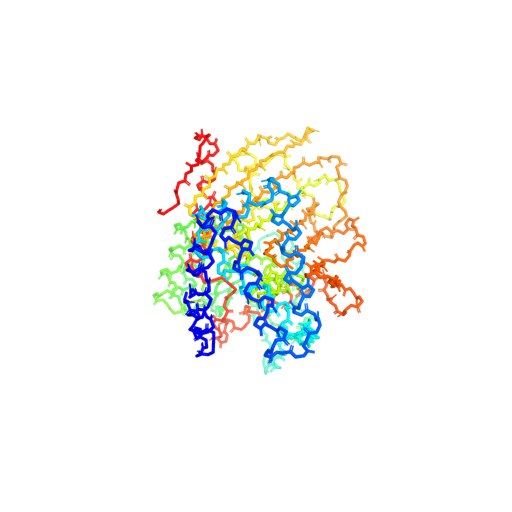 ? 3.691 -0.881 11.830 1.00 95.19 347 LEU A O 1
ATOM 2660 N N . ARG A 1 348 ? 5.486 -2.233 12.020 1.00 90.69 348 ARG A N 1
ATOM 2661 C CA . ARG A 1 348 ? 6.470 -1.189 12.339 1.00 90.69 348 ARG A CA 1
ATOM 2662 C C . ARG A 1 348 ? 7.541 -1.102 11.249 1.00 90.69 348 ARG A C 1
ATOM 2664 O O . ARG A 1 348 ? 7.688 -2.024 10.446 1.00 90.69 348 ARG A O 1
ATOM 2671 N N . ARG A 1 349 ? 8.325 -0.020 11.310 1.00 77.69 349 ARG A N 1
ATOM 2672 C CA . ARG A 1 349 ? 9.638 0.225 10.693 1.00 77.69 349 ARG A CA 1
ATOM 2673 C C . ARG A 1 349 ? 9.701 0.316 9.160 1.00 77.69 349 ARG A C 1
ATOM 2675 O O . ARG A 1 349 ? 10.283 1.265 8.641 1.00 77.69 349 ARG A O 1
ATOM 2682 N N . GLY A 1 350 ? 9.087 -0.586 8.396 1.00 84.25 350 GLY A N 1
ATOM 2683 C CA . GLY A 1 350 ? 9.231 -0.570 6.933 1.00 84.25 350 GLY A CA 1
ATOM 2684 C C . GLY A 1 350 ? 10.710 -0.531 6.507 1.00 84.25 350 GLY A C 1
ATOM 2685 O O . GLY A 1 350 ? 11.470 -1.431 6.851 1.00 84.25 350 GLY A O 1
ATOM 2686 N N . MET A 1 351 ? 11.120 0.490 5.736 1.00 83.00 351 MET A N 1
ATOM 2687 C CA . MET A 1 351 ? 12.525 0.684 5.311 1.00 83.00 351 MET A CA 1
ATOM 2688 C C . MET A 1 351 ? 13.450 1.190 6.417 1.00 83.00 351 MET A C 1
ATOM 2690 O O . MET A 1 351 ? 14.672 1.137 6.269 1.00 83.00 351 MET A O 1
ATOM 2694 N N . ALA A 1 352 ? 12.883 1.689 7.508 1.00 84.38 352 ALA A N 1
ATOM 2695 C CA . ALA A 1 352 ? 13.647 2.104 8.658 1.00 84.38 352 ALA A CA 1
ATOM 2696 C C . ALA A 1 352 ? 14.091 0.895 9.490 1.00 84.38 352 ALA A C 1
ATOM 2698 O O . ALA A 1 352 ? 13.444 -0.151 9.563 1.00 84.38 352 ALA A O 1
ATOM 2699 N N . GLU A 1 353 ? 15.190 1.082 10.203 1.00 77.75 353 GLU A N 1
ATOM 2700 C CA . GLU A 1 353 ? 15.703 0.146 11.199 1.00 77.75 353 GLU A CA 1
ATOM 2701 C C . GLU A 1 353 ? 15.815 0.796 12.580 1.00 77.75 353 GLU A C 1
ATOM 2703 O O . GLU A 1 353 ? 16.666 0.451 13.399 1.00 77.75 353 GLU A O 1
ATOM 2708 N N . ARG A 1 354 ? 14.965 1.794 12.834 1.00 67.62 354 ARG A N 1
ATOM 2709 C CA . ARG A 1 354 ? 15.006 2.623 14.046 1.00 67.62 354 ARG A CA 1
ATOM 2710 C C . ARG A 1 354 ? 14.823 1.834 15.336 1.00 67.62 354 ARG A C 1
ATOM 2712 O O . ARG A 1 354 ? 15.312 2.254 16.379 1.00 67.62 354 ARG A O 1
ATOM 2719 N N . THR A 1 355 ? 14.075 0.740 15.278 1.00 63.53 355 THR A N 1
ATOM 2720 C CA . THR A 1 355 ? 13.643 -0.019 16.449 1.00 63.53 355 THR A CA 1
ATOM 2721 C C . THR A 1 355 ? 14.026 -1.483 16.299 1.00 63.53 355 THR A C 1
ATOM 2723 O O . THR A 1 355 ? 13.843 -2.057 15.230 1.00 63.53 355 THR A O 1
ATOM 2726 N N . GLN A 1 356 ? 14.450 -2.111 17.396 1.00 72.12 356 GLN A N 1
ATOM 2727 C CA . GLN A 1 356 ? 14.574 -3.575 17.508 1.00 72.12 356 GLN A CA 1
ATOM 2728 C C . GLN A 1 356 ? 13.208 -4.252 17.749 1.00 72.12 356 GLN A C 1
ATOM 2730 O O . GLN A 1 356 ? 13.136 -5.417 18.127 1.00 72.12 356 GLN A O 1
ATOM 2735 N N . GLU A 1 357 ? 12.114 -3.503 17.581 1.00 81.81 357 GLU A N 1
ATOM 2736 C CA . GLU A 1 357 ? 10.759 -4.023 17.703 1.00 81.81 357 GLU A CA 1
ATOM 2737 C C . GLU A 1 357 ? 10.464 -5.035 16.588 1.00 81.81 357 GLU A C 1
ATOM 2739 O O . GLU A 1 357 ? 10.912 -4.856 15.448 1.00 81.81 357 GLU A O 1
ATOM 2744 N N . PRO A 1 358 ? 9.654 -6.061 16.884 1.00 88.00 358 PRO A N 1
ATOM 2745 C CA . PRO A 1 358 ? 9.165 -6.972 15.866 1.00 88.00 358 PRO A CA 1
ATOM 2746 C C . PRO A 1 358 ? 8.432 -6.225 14.741 1.00 88.00 358 PRO A C 1
ATOM 2748 O O . PRO A 1 358 ? 7.640 -5.318 15.023 1.00 88.00 358 PRO A O 1
ATOM 2751 N N . PRO A 1 359 ? 8.634 -6.613 13.470 1.00 91.00 359 PRO A N 1
ATOM 2752 C CA . PRO A 1 359 ? 8.042 -5.914 12.337 1.00 91.00 359 PRO A CA 1
ATOM 2753 C C . PRO A 1 359 ? 6.515 -6.022 12.298 1.00 91.00 359 PRO A C 1
ATOM 2755 O O . PRO A 1 359 ? 5.879 -5.143 11.719 1.00 91.00 359 PRO A O 1
ATOM 2758 N N . LEU A 1 360 ? 5.908 -7.053 12.903 1.00 94.38 360 LEU A N 1
ATOM 2759 C CA . LEU A 1 360 ? 4.456 -7.195 12.990 1.00 94.38 360 LEU A CA 1
ATOM 2760 C C . LEU A 1 360 ? 4.015 -7.783 14.339 1.00 94.38 360 LEU A C 1
ATOM 2762 O O . LEU A 1 360 ? 4.475 -8.838 14.766 1.00 94.38 360 LEU A O 1
ATOM 2766 N N . ILE A 1 361 ? 3.050 -7.132 14.982 1.00 94.69 361 ILE A N 1
ATOM 2767 C CA . ILE A 1 361 ? 2.391 -7.592 16.208 1.00 94.69 361 ILE A CA 1
ATOM 2768 C C . ILE A 1 361 ? 0.899 -7.763 15.923 1.00 94.69 361 ILE A C 1
ATOM 2770 O O . ILE A 1 361 ? 0.270 -6.888 15.331 1.00 94.69 361 ILE A O 1
ATOM 2774 N N . ALA A 1 362 ? 0.314 -8.869 16.373 1.00 95.88 362 ALA A N 1
ATOM 2775 C CA . ALA A 1 362 ? -1.116 -9.134 16.302 1.00 95.88 362 ALA A CA 1
ATOM 2776 C C . ALA A 1 362 ? -1.688 -9.321 17.709 1.00 95.88 362 ALA A C 1
ATOM 2778 O O . ALA A 1 362 ? -1.285 -10.224 18.436 1.00 95.88 362 ALA A O 1
ATOM 2779 N N . ARG A 1 363 ? -2.657 -8.493 18.099 1.00 94.31 363 ARG A N 1
ATOM 2780 C CA . ARG A 1 363 ? -3.398 -8.636 19.358 1.00 94.31 363 ARG A CA 1
ATOM 2781 C C . ARG A 1 363 ? -4.826 -9.047 19.026 1.00 94.31 363 ARG A C 1
ATOM 2783 O O . ARG A 1 363 ? -5.603 -8.206 18.588 1.00 94.31 363 ARG A O 1
ATOM 2790 N N . ILE A 1 364 ? -5.165 -10.318 19.235 1.00 91.31 364 ILE A N 1
ATOM 2791 C CA . ILE A 1 364 ? -6.470 -10.901 18.884 1.00 91.31 364 ILE A CA 1
ATOM 2792 C C . ILE A 1 364 ? -7.158 -11.409 20.155 1.00 91.31 364 ILE A C 1
ATOM 2794 O O . ILE A 1 364 ? -6.624 -12.260 20.860 1.00 91.31 364 ILE A O 1
ATOM 2798 N N . GLY A 1 365 ? -8.341 -10.896 20.489 1.00 85.69 365 GLY A N 1
ATOM 2799 C CA . GLY A 1 365 ? -9.077 -11.278 21.696 1.00 85.69 365 GLY A CA 1
ATOM 2800 C C . GLY A 1 365 ? -8.231 -11.125 22.966 1.00 85.69 365 GLY A C 1
ATOM 2801 O O . GLY A 1 365 ? -7.930 -10.010 23.390 1.00 85.69 365 GLY A O 1
ATOM 2802 N N . LYS A 1 366 ? -7.797 -12.238 23.574 1.00 81.88 366 LYS A N 1
ATOM 2803 C CA . LYS A 1 366 ? -6.894 -12.269 24.748 1.00 81.88 366 LYS A CA 1
ATOM 2804 C C . LYS A 1 366 ? -5.438 -12.632 24.425 1.00 81.88 366 LYS A C 1
ATOM 2806 O O . LYS A 1 366 ? -4.599 -12.546 25.313 1.00 81.88 366 LYS A O 1
ATOM 2811 N N . THR A 1 367 ? -5.125 -12.990 23.182 1.00 84.88 367 THR A N 1
ATOM 2812 C CA . THR A 1 367 ? -3.776 -13.393 22.773 1.00 84.88 367 THR A CA 1
ATOM 2813 C C . THR A 1 367 ? -3.015 -12.243 22.123 1.00 84.88 367 THR A C 1
ATOM 2815 O O . THR A 1 367 ? -3.598 -11.307 21.560 1.00 84.88 367 THR A O 1
ATOM 2818 N N . MET A 1 368 ? -1.691 -12.305 22.236 1.00 91.56 368 MET A N 1
ATOM 2819 C CA . MET A 1 368 ? -0.747 -11.502 21.472 1.00 91.56 368 MET A CA 1
ATOM 2820 C C . MET A 1 368 ? 0.166 -12.470 20.720 1.00 91.56 368 MET A C 1
ATOM 2822 O O . MET A 1 368 ? 0.640 -13.444 21.298 1.00 91.56 368 MET A O 1
ATOM 2826 N N . GLN A 1 369 ? 0.383 -12.212 19.439 1.00 91.06 369 GLN A N 1
ATOM 2827 C CA . GLN A 1 369 ? 1.337 -12.913 18.595 1.00 91.06 369 GLN A CA 1
ATOM 2828 C C . GLN A 1 369 ? 2.313 -11.896 18.029 1.00 91.06 369 GLN A C 1
ATOM 2830 O O . GLN A 1 369 ? 1.929 -10.788 17.645 1.00 91.06 369 GLN A O 1
ATOM 2835 N N . VAL A 1 370 ? 3.571 -12.293 17.973 1.00 91.06 370 VAL A N 1
ATOM 2836 C CA . VAL A 1 370 ? 4.664 -11.481 17.465 1.00 91.06 370 VAL A CA 1
ATOM 2837 C C . VAL A 1 370 ? 5.226 -12.190 16.247 1.00 91.06 370 VAL A C 1
ATOM 2839 O O . VAL A 1 370 ? 5.467 -13.390 16.290 1.00 91.06 370 VAL A O 1
ATOM 2842 N N . TYR A 1 371 ? 5.411 -11.446 15.166 1.00 90.12 371 TYR A N 1
ATOM 2843 C CA . TYR A 1 371 ? 5.997 -11.924 13.927 1.00 90.12 371 TYR A CA 1
ATOM 2844 C C . TYR A 1 371 ? 7.280 -11.137 13.666 1.00 90.12 371 TYR A C 1
ATOM 2846 O O . TYR A 1 371 ? 7.265 -9.909 13.578 1.00 90.12 371 TYR A O 1
ATOM 2854 N N . GLY A 1 372 ? 8.389 -11.859 13.562 1.00 86.06 372 GLY A N 1
ATOM 2855 C CA . GLY A 1 372 ? 9.736 -11.326 13.369 1.00 86.06 372 GLY A CA 1
ATOM 2856 C C . GLY A 1 372 ? 10.758 -12.446 13.194 1.00 86.06 372 GLY A C 1
ATOM 2857 O O . GLY A 1 372 ? 10.382 -13.578 12.865 1.00 86.06 372 GLY A O 1
ATOM 2858 N N . MET A 1 373 ? 12.034 -12.155 13.456 1.00 78.88 373 MET A N 1
ATOM 2859 C CA . MET A 1 373 ? 13.121 -13.135 13.304 1.00 78.88 373 MET A CA 1
ATOM 2860 C C . MET A 1 373 ? 12.864 -14.437 14.078 1.00 78.88 373 MET A C 1
ATOM 2862 O O . MET A 1 373 ? 13.101 -15.516 13.547 1.00 78.88 373 MET A O 1
ATOM 2866 N N . GLU A 1 374 ? 12.296 -14.349 15.284 1.00 75.44 374 GLU A N 1
ATOM 2867 C CA . GLU A 1 374 ? 11.955 -15.511 16.126 1.00 75.44 374 GLU A CA 1
ATOM 2868 C C . GLU A 1 374 ? 10.952 -16.467 15.461 1.00 75.44 374 GLU A C 1
ATOM 2870 O O . GLU A 1 374 ? 10.959 -17.666 15.715 1.00 75.44 374 GLU A O 1
ATOM 2875 N N . THR A 1 375 ? 10.114 -15.946 14.563 1.00 77.56 375 THR A N 1
ATOM 2876 C CA . THR A 1 375 ? 9.150 -16.733 13.776 1.00 77.56 375 THR A CA 1
ATOM 2877 C C . THR A 1 375 ? 9.686 -17.151 12.402 1.00 77.56 375 THR A C 1
ATOM 2879 O O . THR A 1 375 ? 8.923 -17.627 11.565 1.00 77.56 375 THR A O 1
ATOM 2882 N N . GLY A 1 376 ? 10.975 -16.919 12.125 1.00 79.56 376 GLY A N 1
ATOM 2883 C CA . GLY A 1 376 ? 11.589 -17.141 10.812 1.00 79.56 376 GLY A CA 1
ATOM 2884 C C . GLY A 1 376 ? 11.151 -16.141 9.734 1.00 79.56 376 GLY A C 1
ATOM 2885 O O . GLY A 1 376 ? 11.450 -16.336 8.554 1.00 79.56 376 GLY A O 1
ATOM 2886 N N . MET A 1 377 ? 10.441 -15.072 10.111 1.00 85.50 377 MET A N 1
ATOM 2887 C CA . MET A 1 377 ? 10.005 -14.041 9.174 1.00 85.50 377 MET A CA 1
ATOM 2888 C C . MET A 1 377 ? 11.212 -13.233 8.712 1.00 85.50 377 MET A C 1
ATOM 2890 O O . MET A 1 377 ? 11.897 -12.612 9.522 1.00 85.50 377 MET A O 1
ATOM 2894 N N . ARG A 1 378 ? 11.427 -13.216 7.397 1.00 83.12 378 ARG A N 1
ATOM 2895 C CA . ARG A 1 378 ? 12.381 -12.309 6.763 1.00 83.12 378 ARG A CA 1
ATOM 2896 C C . ARG A 1 378 ? 11.732 -10.945 6.579 1.00 83.12 378 ARG A C 1
ATOM 2898 O O . ARG A 1 378 ? 10.626 -10.856 6.049 1.00 83.12 378 ARG A O 1
ATOM 2905 N N . ASP A 1 3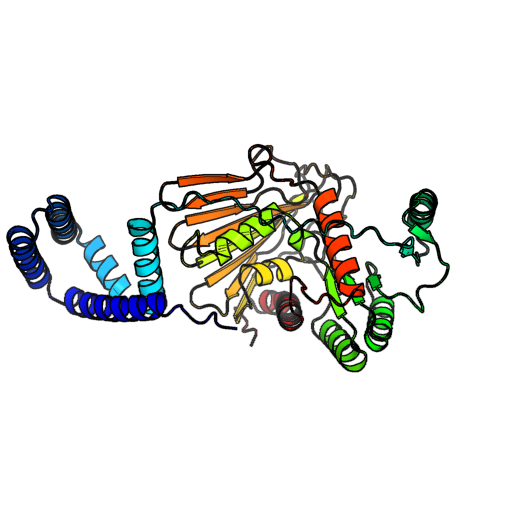79 ? 12.414 -9.901 7.014 1.00 79.75 379 ASP A N 1
ATOM 2906 C CA . ASP A 1 379 ? 12.008 -8.503 6.874 1.00 79.75 379 ASP A CA 1
ATOM 2907 C C . ASP A 1 379 ? 13.078 -7.661 6.158 1.00 79.75 379 ASP A C 1
ATOM 2909 O O . ASP A 1 379 ? 12.987 -6.435 6.135 1.00 79.75 379 ASP A O 1
ATOM 2913 N N . ASP A 1 380 ? 14.060 -8.318 5.533 1.00 84.31 380 ASP A N 1
ATOM 2914 C CA . ASP A 1 380 ? 15.073 -7.675 4.707 1.00 84.31 380 ASP A CA 1
ATOM 2915 C C . ASP A 1 380 ? 14.529 -7.278 3.324 1.00 84.31 380 ASP A C 1
ATOM 2917 O O . ASP A 1 380 ? 13.657 -7.928 2.735 1.00 84.31 380 ASP A O 1
ATOM 2921 N N . TRP A 1 381 ? 15.078 -6.198 2.772 1.00 86.62 381 TRP A N 1
ATOM 2922 C CA . TRP A 1 381 ? 14.644 -5.661 1.482 1.00 86.62 381 TRP A CA 1
ATOM 2923 C C . TRP A 1 381 ? 15.148 -6.468 0.285 1.00 86.62 381 TRP A C 1
ATOM 2925 O O . TRP A 1 381 ? 14.539 -6.408 -0.784 1.00 86.62 381 TRP A O 1
ATOM 2935 N N . ALA A 1 382 ? 16.192 -7.286 0.437 1.00 86.56 382 ALA A N 1
ATOM 2936 C CA . ALA A 1 382 ? 16.644 -8.157 -0.645 1.00 86.56 382 ALA A CA 1
ATOM 2937 C C . ALA A 1 382 ? 15.567 -9.197 -1.005 1.00 86.56 382 ALA A C 1
ATOM 2939 O O . ALA A 1 382 ? 15.333 -9.460 -2.189 1.00 86.56 382 ALA A O 1
ATOM 2940 N N . VAL A 1 383 ? 14.843 -9.728 -0.013 1.00 86.12 383 VAL A N 1
ATOM 2941 C CA . VAL A 1 383 ? 13.673 -10.597 -0.231 1.00 86.12 383 VAL A CA 1
ATOM 2942 C C . VAL A 1 383 ? 12.561 -9.873 -0.989 1.00 86.12 383 VAL A C 1
ATOM 2944 O O . VAL A 1 383 ? 11.969 -10.458 -1.896 1.00 86.12 383 VAL A O 1
ATOM 2947 N N . VAL A 1 384 ? 12.310 -8.599 -0.681 1.00 88.94 384 VAL A N 1
ATOM 2948 C CA . VAL A 1 384 ? 11.298 -7.776 -1.363 1.00 88.94 384 VAL A CA 1
ATOM 2949 C C . VAL A 1 384 ? 11.595 -7.678 -2.860 1.00 88.94 384 VAL A C 1
ATOM 2951 O O . VAL A 1 384 ? 10.745 -8.021 -3.685 1.00 88.94 384 VAL A O 1
ATOM 2954 N N . TYR A 1 385 ? 12.818 -7.284 -3.225 1.00 89.00 385 TYR A N 1
ATOM 2955 C CA . TYR A 1 385 ? 13.217 -7.165 -4.631 1.00 89.00 385 TYR A CA 1
ATOM 2956 C C . TYR A 1 385 ? 13.255 -8.522 -5.342 1.00 89.00 385 TYR A C 1
ATOM 2958 O O . TYR A 1 385 ? 12.844 -8.625 -6.499 1.00 89.00 385 TYR A O 1
ATOM 2966 N N . LYS A 1 386 ? 13.675 -9.587 -4.647 1.00 87.62 386 LYS A N 1
ATOM 2967 C CA . LYS A 1 386 ? 13.637 -10.955 -5.183 1.00 87.62 386 LYS A CA 1
A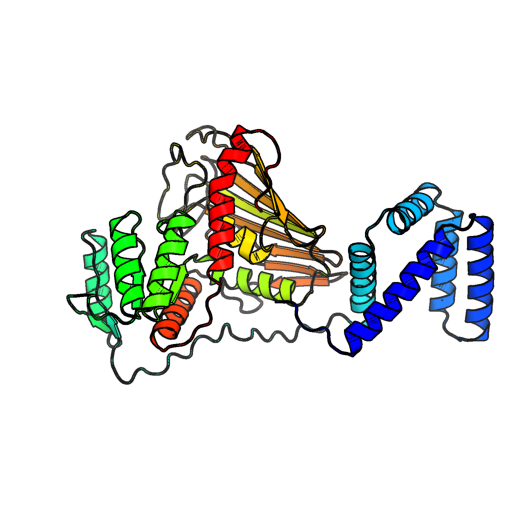TOM 2968 C C . LYS A 1 386 ? 12.207 -11.390 -5.515 1.00 87.62 386 LYS A C 1
ATOM 2970 O O . LYS A 1 386 ? 11.976 -11.944 -6.588 1.00 87.62 386 LYS A O 1
ATOM 2975 N N . ASN A 1 387 ? 11.254 -11.128 -4.622 1.00 86.88 387 ASN A N 1
ATOM 2976 C CA . ASN A 1 387 ? 9.845 -11.461 -4.826 1.00 86.88 387 ASN A CA 1
ATOM 2977 C C . ASN A 1 387 ? 9.241 -10.659 -5.989 1.00 86.88 387 ASN A C 1
ATOM 2979 O O . ASN A 1 387 ? 8.549 -11.228 -6.833 1.00 86.88 387 ASN A O 1
ATOM 2983 N N . ALA A 1 388 ? 9.569 -9.370 -6.090 1.00 88.62 388 ALA A N 1
ATOM 2984 C CA . ALA A 1 388 ? 9.131 -8.524 -7.197 1.00 88.62 388 ALA A CA 1
ATOM 2985 C C . ALA A 1 388 ? 9.663 -8.988 -8.559 1.00 88.62 388 ALA A C 1
ATOM 2987 O O . ALA A 1 388 ? 8.906 -9.064 -9.533 1.00 88.62 388 ALA A O 1
ATOM 2988 N N . ALA A 1 389 ? 10.947 -9.350 -8.622 1.00 87.06 389 ALA A N 1
ATOM 2989 C CA . ALA A 1 389 ? 11.560 -9.904 -9.824 1.00 87.06 389 ALA A CA 1
ATOM 2990 C C . ALA A 1 389 ? 10.940 -11.260 -10.202 1.00 87.06 389 ALA A C 1
ATOM 2992 O O . ALA A 1 389 ? 10.680 -11.516 -11.377 1.00 87.06 389 ALA A O 1
ATOM 2993 N N . ALA A 1 390 ? 10.648 -12.114 -9.216 1.00 84.81 390 ALA A N 1
ATOM 2994 C CA . ALA A 1 390 ? 9.990 -13.398 -9.440 1.00 84.81 390 ALA A CA 1
ATOM 2995 C C . ALA A 1 390 ? 8.575 -13.239 -10.022 1.00 84.81 390 ALA A C 1
ATOM 2997 O O . ALA A 1 390 ? 8.219 -13.962 -10.956 1.00 84.81 390 ALA A O 1
ATOM 2998 N N . GLU A 1 391 ? 7.786 -12.280 -9.523 1.00 86.19 391 GLU A N 1
ATOM 2999 C CA . GLU A 1 391 ? 6.489 -11.943 -10.123 1.00 86.19 391 GLU A CA 1
ATOM 3000 C C . GLU A 1 391 ? 6.669 -11.447 -11.559 1.00 86.19 391 GLU A C 1
ATOM 3002 O O . GLU A 1 391 ? 5.984 -11.943 -12.450 1.00 86.19 391 GLU A O 1
ATOM 3007 N N . MET A 1 392 ? 7.628 -10.547 -11.810 1.00 87.50 392 MET A N 1
ATOM 3008 C CA . MET A 1 392 ? 7.869 -10.002 -13.151 1.00 87.50 392 MET A CA 1
ATOM 3009 C C . MET A 1 392 ? 8.203 -11.112 -14.149 1.00 87.50 392 MET A C 1
ATOM 3011 O O . MET A 1 392 ? 7.611 -11.199 -15.223 1.00 87.50 392 MET A O 1
ATOM 3015 N N . VAL A 1 393 ? 9.107 -12.015 -13.767 1.00 84.81 393 VAL A N 1
ATOM 3016 C CA . VAL A 1 393 ? 9.442 -13.202 -14.559 1.00 84.81 393 VAL A CA 1
ATOM 3017 C C . VAL A 1 393 ? 8.207 -14.081 -14.779 1.00 84.81 393 VAL A C 1
ATOM 3019 O O . VAL A 1 393 ? 7.985 -14.557 -15.893 1.00 84.81 393 VAL A O 1
ATOM 3022 N N . GLY A 1 394 ? 7.372 -14.267 -13.756 1.00 83.69 394 GLY A N 1
ATOM 3023 C CA . GLY A 1 394 ? 6.094 -14.963 -13.882 1.00 83.69 394 GLY A CA 1
ATOM 3024 C C . GLY A 1 394 ? 5.176 -14.343 -14.940 1.00 83.69 394 GLY A C 1
ATOM 3025 O O . GLY A 1 394 ? 4.623 -15.086 -15.752 1.00 83.69 394 GLY A O 1
ATOM 3026 N N . LEU A 1 395 ? 5.062 -13.009 -14.970 1.00 86.44 395 LEU A N 1
ATOM 3027 C CA . LEU A 1 395 ? 4.264 -12.287 -15.967 1.00 86.44 395 LEU A CA 1
ATOM 3028 C C . LEU A 1 395 ? 4.774 -12.537 -17.390 1.00 86.44 395 LEU A C 1
ATOM 3030 O O . LEU A 1 395 ? 3.972 -12.806 -18.280 1.00 86.44 395 LEU A O 1
ATOM 3034 N N . THR A 1 396 ? 6.096 -12.546 -17.602 1.00 86.38 396 THR A N 1
ATOM 3035 C CA . THR A 1 396 ? 6.669 -12.867 -18.928 1.00 86.38 396 THR A CA 1
ATOM 3036 C C . THR A 1 396 ? 6.346 -14.291 -19.396 1.00 86.38 396 THR A C 1
ATOM 3038 O O . THR A 1 396 ? 6.278 -14.548 -20.590 1.00 86.38 396 THR A O 1
ATOM 3041 N N . GLY A 1 397 ? 6.106 -15.218 -18.462 1.00 80.62 397 GLY A N 1
ATOM 3042 C CA . GLY A 1 397 ? 5.685 -16.593 -18.747 1.00 80.62 397 GLY A CA 1
ATOM 3043 C C . GLY A 1 397 ? 4.167 -16.797 -18.814 1.00 80.62 397 GLY A C 1
ATOM 3044 O O . GLY A 1 397 ? 3.717 -17.938 -18.732 1.00 80.62 397 GLY A O 1
ATOM 3045 N N . GLY A 1 398 ? 3.367 -15.725 -18.884 1.00 71.62 398 GLY A N 1
ATOM 3046 C CA . GLY A 1 398 ? 1.905 -15.803 -18.979 1.00 71.62 398 GLY A CA 1
ATOM 3047 C C . GLY A 1 398 ? 1.172 -16.057 -17.655 1.00 71.62 398 GLY A C 1
ATOM 3048 O O . GLY A 1 398 ? -0.032 -16.316 -17.664 1.00 71.62 398 GLY A O 1
ATOM 3049 N N . ARG A 1 399 ? 1.848 -15.980 -16.498 1.00 68.12 399 ARG A N 1
ATOM 3050 C CA . ARG A 1 399 ? 1.155 -15.958 -15.194 1.00 68.12 399 ARG A CA 1
ATOM 3051 C C . ARG A 1 399 ? 0.518 -14.579 -15.000 1.00 68.12 399 ARG A C 1
ATOM 3053 O O . ARG A 1 399 ? 1.133 -13.580 -15.332 1.00 68.12 399 ARG A O 1
ATOM 3060 N N . SER A 1 400 ? -0.692 -14.505 -14.444 1.00 60.88 400 SER A N 1
ATOM 3061 C CA . SER A 1 400 ? -1.473 -13.252 -14.393 1.00 60.88 400 SER A CA 1
ATOM 3062 C C . SER A 1 400 ? -1.790 -12.744 -12.982 1.00 60.88 400 SER A C 1
ATOM 3064 O O . SER A 1 400 ? -2.689 -11.917 -12.813 1.00 60.88 400 SER A O 1
ATOM 3066 N N . VAL A 1 401 ? -1.141 -13.274 -11.943 1.00 64.69 401 VAL A N 1
ATOM 3067 C CA . VAL A 1 401 ? -1.435 -12.847 -10.568 1.00 64.69 401 VAL A CA 1
ATOM 3068 C C . VAL A 1 401 ? -0.631 -11.591 -10.267 1.00 64.69 401 VAL A C 1
ATOM 3070 O O . VAL A 1 401 ? 0.527 -11.678 -9.883 1.00 64.69 401 VAL A O 1
ATOM 3073 N N . VAL A 1 402 ? -1.273 -10.441 -10.460 1.00 69.44 402 VAL A N 1
ATOM 3074 C CA . VAL A 1 402 ? -0.775 -9.131 -10.027 1.00 69.44 402 VAL A CA 1
ATOM 3075 C C . VAL A 1 402 ? -1.375 -8.759 -8.674 1.00 69.44 402 VAL A C 1
ATOM 3077 O O . VAL A 1 402 ? -2.563 -8.993 -8.428 1.00 69.44 402 VAL A O 1
ATOM 3080 N N . HIS A 1 403 ? -0.574 -8.151 -7.796 1.00 71.62 403 HIS A N 1
ATOM 3081 C CA . HIS A 1 403 ? 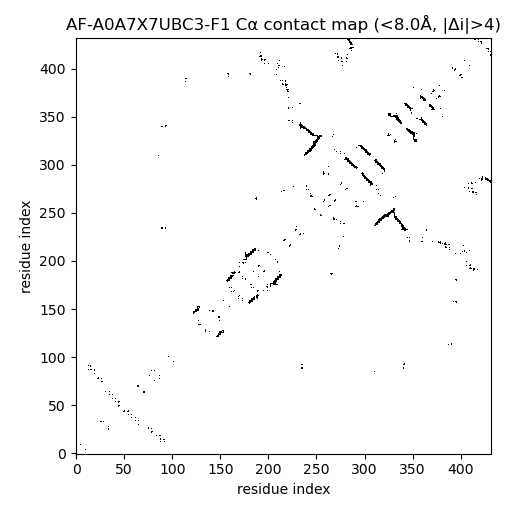-1.021 -7.741 -6.456 1.00 71.62 403 HIS A CA 1
ATOM 3082 C C . HIS A 1 403 ? -2.234 -6.799 -6.471 1.00 71.62 403 HIS A C 1
ATOM 3084 O O . HIS A 1 403 ? -3.135 -6.929 -5.636 1.00 71.62 403 HIS A O 1
ATOM 3090 N N . LEU A 1 404 ? -2.268 -5.857 -7.419 1.00 80.44 404 LEU A N 1
ATOM 3091 C CA . LEU A 1 404 ? -3.382 -4.937 -7.610 1.00 80.44 404 LEU A CA 1
ATOM 3092 C C . LEU A 1 404 ? -3.932 -5.037 -9.034 1.00 80.44 404 LEU A C 1
ATOM 3094 O O . LEU A 1 404 ? -3.201 -4.776 -9.989 1.00 80.44 404 LEU A O 1
ATOM 3098 N N . PRO A 1 405 ? -5.231 -5.346 -9.203 1.00 86.06 405 PRO A N 1
ATOM 3099 C CA . PRO A 1 405 ? -5.860 -5.268 -10.511 1.00 86.06 405 PRO A CA 1
ATOM 3100 C C . PRO A 1 405 ? -5.924 -3.810 -10.973 1.00 86.06 405 PRO A C 1
ATOM 3102 O O . PRO A 1 405 ? -6.082 -2.896 -10.160 1.00 86.06 405 PRO A O 1
ATOM 3105 N N . SER A 1 406 ? -5.909 -3.589 -12.287 1.00 88.12 406 SER A N 1
ATOM 3106 C CA . SER A 1 406 ? -5.888 -2.250 -12.888 1.00 88.12 406 SER A CA 1
ATOM 3107 C C . SER A 1 406 ? -6.950 -1.293 -12.342 1.00 88.12 406 SER A C 1
ATOM 3109 O O . SER A 1 406 ? -6.651 -0.135 -12.078 1.00 88.12 406 SER A O 1
ATOM 3111 N N . ALA A 1 407 ? -8.176 -1.767 -12.102 1.00 87.75 407 ALA A N 1
ATOM 3112 C CA . ALA A 1 407 ? -9.242 -0.939 -11.536 1.00 87.75 407 ALA A CA 1
ATOM 3113 C C . ALA A 1 407 ? -8.914 -0.415 -10.122 1.00 87.75 407 ALA A C 1
ATOM 3115 O O . ALA A 1 407 ? -9.283 0.707 -9.776 1.00 87.75 407 ALA A O 1
ATOM 3116 N N . ALA A 1 408 ? -8.203 -1.203 -9.311 1.00 89.50 408 ALA A N 1
ATOM 3117 C CA . ALA A 1 408 ? -7.766 -0.778 -7.986 1.00 89.50 408 ALA A CA 1
ATOM 3118 C C . ALA A 1 408 ? -6.634 0.255 -8.075 1.00 89.50 408 ALA A C 1
ATOM 3120 O O . ALA A 1 408 ? -6.652 1.229 -7.328 1.00 89.50 408 ALA A O 1
ATOM 3121 N N . VAL A 1 409 ? -5.716 0.099 -9.036 1.00 91.81 409 VAL A N 1
ATOM 3122 C CA . VAL A 1 409 ? -4.669 1.097 -9.317 1.00 91.81 409 VAL A CA 1
ATOM 3123 C C . VAL A 1 409 ? -5.286 2.434 -9.723 1.00 91.81 409 VAL A C 1
ATOM 3125 O O . VAL A 1 409 ? -4.976 3.460 -9.126 1.00 91.81 409 VAL A O 1
ATOM 3128 N N . VAL A 1 410 ? -6.239 2.422 -10.660 1.00 91.56 410 VAL A N 1
ATOM 3129 C CA . VAL A 1 410 ? -6.997 3.622 -11.054 1.00 91.56 410 VAL A CA 1
ATOM 3130 C C . VAL A 1 410 ? -7.677 4.268 -9.848 1.00 91.56 410 VAL A C 1
ATOM 3132 O O . VAL A 1 410 ? -7.597 5.481 -9.676 1.00 91.56 410 VAL A O 1
ATOM 3135 N N . SER A 1 411 ? -8.331 3.474 -8.993 1.00 90.31 411 SER A N 1
ATOM 3136 C CA . SER A 1 411 ? -8.986 3.994 -7.788 1.00 90.31 411 SER A CA 1
ATOM 3137 C C . SER A 1 411 ? -7.999 4.673 -6.836 1.00 90.31 411 SER A C 1
ATOM 3139 O O . SER A 1 411 ? -8.349 5.690 -6.241 1.00 90.31 411 SER A O 1
ATOM 3141 N N . ALA A 1 412 ? -6.795 4.125 -6.677 1.00 91.56 412 ALA A N 1
ATOM 3142 C CA . ALA A 1 412 ? -5.759 4.694 -5.824 1.00 91.56 412 ALA A CA 1
ATOM 3143 C C . ALA A 1 412 ? -5.171 5.988 -6.401 1.00 91.56 412 ALA A C 1
ATOM 3145 O O . ALA A 1 412 ? -4.976 6.954 -5.667 1.00 91.56 412 ALA A O 1
ATOM 3146 N N . LEU A 1 413 ? -4.930 6.029 -7.714 1.00 91.44 413 LEU A N 1
ATOM 3147 C CA . LEU A 1 413 ? -4.410 7.216 -8.394 1.00 91.44 413 LEU A CA 1
ATOM 3148 C C . LEU A 1 413 ? -5.441 8.353 -8.406 1.00 91.44 413 LEU A C 1
ATOM 3150 O O . LEU A 1 413 ? -5.090 9.485 -8.095 1.00 91.44 413 LEU A O 1
ATOM 3154 N N . ASN A 1 414 ? -6.723 8.045 -8.628 1.00 90.69 414 ASN A N 1
ATOM 3155 C CA . ASN A 1 414 ? -7.810 9.017 -8.463 1.00 90.69 414 ASN A CA 1
ATOM 3156 C C . ASN A 1 414 ? -7.835 9.593 -7.040 1.00 90.69 414 ASN A C 1
ATOM 3158 O O . ASN A 1 414 ? -8.003 10.795 -6.851 1.00 90.69 414 ASN A O 1
ATOM 3162 N N . LEU A 1 415 ? -7.672 8.734 -6.027 1.00 91.50 415 LEU A N 1
ATOM 3163 C CA . LEU A 1 415 ? -7.630 9.166 -4.632 1.00 91.50 415 LEU A CA 1
ATOM 3164 C C . LEU A 1 415 ? -6.459 10.128 -4.381 1.00 91.50 415 LEU A C 1
ATOM 3166 O O . LEU A 1 415 ? -6.639 11.160 -3.735 1.00 91.50 415 LEU A O 1
ATOM 3170 N N . ARG A 1 416 ? -5.282 9.800 -4.925 1.00 89.94 416 ARG A N 1
ATOM 3171 C CA . ARG A 1 416 ? -4.074 10.627 -4.851 1.00 89.94 416 ARG A CA 1
ATOM 3172 C C . ARG A 1 416 ? -4.269 11.992 -5.508 1.00 89.94 416 ARG A C 1
ATOM 3174 O O . ARG A 1 416 ? -3.889 12.996 -4.927 1.00 89.94 416 ARG A O 1
ATOM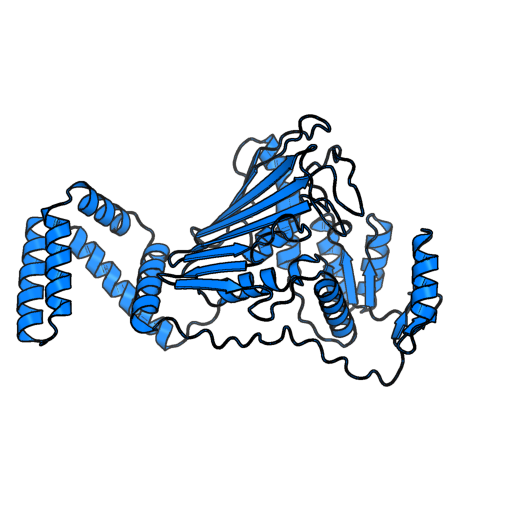 3181 N N . GLU A 1 417 ? -4.879 12.051 -6.687 1.00 88.75 417 GLU A N 1
ATOM 3182 C CA . GLU A 1 417 ? -5.145 13.312 -7.396 1.00 88.75 417 GLU A CA 1
ATOM 3183 C C . GLU A 1 417 ? -6.125 14.207 -6.620 1.00 88.75 417 GLU A C 1
ATOM 3185 O O . GLU A 1 417 ? -5.904 15.409 -6.466 1.00 88.75 417 GLU A O 1
ATOM 3190 N N . ARG A 1 418 ? -7.180 13.607 -6.056 1.00 91.75 418 ARG A N 1
ATOM 3191 C CA . ARG A 1 418 ? -8.242 14.313 -5.320 1.00 91.75 418 ARG A CA 1
ATOM 3192 C C . ARG A 1 418 ? -7.812 14.844 -3.955 1.00 91.75 418 ARG A C 1
ATOM 3194 O O . ARG A 1 418 ? -8.507 15.689 -3.391 1.00 91.75 418 ARG A O 1
ATOM 3201 N N . VAL A 1 419 ? -6.687 14.380 -3.406 1.00 92.50 419 VAL A N 1
ATOM 3202 C CA . VAL A 1 419 ? -6.228 14.807 -2.075 1.00 92.50 419 VAL A CA 1
ATOM 3203 C C . VAL A 1 419 ? -5.963 16.311 -2.010 1.00 92.50 419 VAL A C 1
ATOM 3205 O O . VAL A 1 419 ? -6.320 16.964 -1.030 1.00 92.50 419 VAL A O 1
ATOM 3208 N N . TYR A 1 420 ? -5.404 16.876 -3.081 1.00 90.19 420 TYR A N 1
ATOM 3209 C CA . TYR A 1 420 ? -5.098 18.298 -3.173 1.00 90.19 420 TYR A CA 1
ATOM 3210 C C . TYR A 1 420 ? -6.365 19.143 -3.294 1.00 90.19 420 TYR A C 1
ATOM 3212 O O . TYR A 1 420 ? -6.450 20.211 -2.690 1.00 90.19 420 TYR A O 1
ATOM 3220 N N . ASP A 1 421 ? -7.370 18.644 -4.017 1.00 91.19 421 ASP A N 1
ATOM 3221 C CA . ASP A 1 421 ? -8.685 19.282 -4.087 1.00 91.19 421 ASP A CA 1
ATOM 3222 C C . ASP A 1 421 ? -9.341 19.327 -2.707 1.00 91.19 421 ASP A C 1
ATOM 3224 O O . ASP A 1 421 ? -9.846 20.372 -2.302 1.00 91.19 421 ASP A O 1
ATOM 3228 N N . ALA A 1 422 ? -9.297 18.223 -1.955 1.00 92.56 422 ALA A N 1
ATOM 3229 C CA . ALA A 1 422 ? -9.898 18.159 -0.624 1.00 92.56 422 ALA A CA 1
ATOM 3230 C C . ALA A 1 422 ? -9.183 19.067 0.376 1.00 92.56 422 ALA A C 1
ATOM 3232 O O . ALA A 1 422 ? -9.842 19.742 1.166 1.00 92.56 422 ALA A O 1
ATOM 3233 N N . ALA A 1 423 ? -7.851 19.132 0.296 1.00 91.88 423 ALA A N 1
ATOM 3234 C CA . ALA A 1 423 ? -7.053 20.038 1.109 1.00 91.88 423 ALA A CA 1
ATOM 3235 C C . ALA A 1 423 ? -7.408 21.506 0.842 1.00 91.88 423 ALA A C 1
ATOM 3237 O O . ALA A 1 423 ? -7.610 22.269 1.783 1.00 91.88 423 ALA A O 1
ATOM 3238 N N . ARG A 1 424 ? -7.555 21.894 -0.434 1.00 91.19 424 ARG A N 1
ATOM 3239 C CA . ARG A 1 424 ? -7.977 23.251 -0.819 1.00 91.19 424 ARG A CA 1
ATOM 3240 C C . ARG A 1 424 ? -9.413 23.563 -0.409 1.00 91.19 424 ARG A C 1
ATOM 3242 O O . ARG A 1 424 ? -9.704 24.683 -0.008 1.00 91.19 424 ARG A O 1
ATOM 3249 N N . ALA A 1 425 ? -10.312 22.590 -0.529 1.00 90.25 425 ALA A N 1
ATOM 3250 C CA . ALA A 1 425 ? -11.728 22.782 -0.243 1.00 90.25 425 ALA A CA 1
ATOM 3251 C C . ALA A 1 425 ? -12.050 22.818 1.261 1.00 90.25 425 ALA A C 1
ATOM 3253 O O . ALA A 1 425 ? -13.159 23.216 1.618 1.00 90.25 425 ALA A O 1
ATOM 3254 N N . ALA A 1 426 ? -11.125 22.372 2.124 1.00 84.31 426 ALA A N 1
ATOM 3255 C CA . ALA A 1 426 ? -11.296 22.267 3.577 1.00 84.31 426 ALA A CA 1
ATOM 3256 C C . ALA A 1 426 ? -12.582 21.523 4.003 1.00 84.31 426 ALA A C 1
ATOM 3258 O O . ALA A 1 426 ? -13.167 21.794 5.053 1.00 84.31 426 ALA A O 1
ATOM 3259 N N . ARG A 1 427 ? -13.040 20.576 3.176 1.00 86.75 427 ARG A N 1
ATOM 3260 C CA . ARG A 1 427 ? -14.241 19.762 3.400 1.00 86.75 427 ARG A CA 1
ATOM 3261 C C . ARG A 1 427 ? -14.081 18.376 2.771 1.00 86.75 427 ARG A C 1
ATOM 3263 O O . ARG A 1 427 ? -13.294 18.231 1.834 1.00 86.75 427 ARG A O 1
ATOM 3270 N N . PRO A 1 428 ? -14.859 17.373 3.216 1.00 89.69 428 PRO A N 1
ATOM 3271 C CA . PRO A 1 428 ? -14.888 16.079 2.552 1.00 89.69 428 PRO A CA 1
ATOM 3272 C C . PRO A 1 428 ? -15.311 16.184 1.078 1.00 89.69 428 PRO A C 1
ATOM 3274 O O . PRO A 1 428 ? -16.263 16.895 0.752 1.00 89.69 428 PRO A O 1
ATOM 3277 N N . ILE A 1 429 ? -14.627 15.445 0.204 1.00 93.38 429 ILE A N 1
ATOM 3278 C CA . ILE A 1 429 ? -14.946 15.279 -1.219 1.00 93.38 429 ILE A CA 1
ATOM 3279 C C . ILE A 1 429 ? -15.297 13.811 -1.479 1.00 93.38 429 ILE A C 1
ATOM 3281 O O . ILE A 1 429 ? -14.598 12.913 -1.002 1.00 93.38 429 ILE A O 1
ATOM 3285 N N . GLU A 1 430 ? -16.372 13.569 -2.231 1.00 91.88 430 GLU A N 1
ATOM 3286 C CA . GLU A 1 430 ? -16.755 12.234 -2.709 1.00 91.88 430 GLU A CA 1
ATOM 3287 C C . GLU A 1 430 ? -15.919 11.836 -3.938 1.00 91.88 430 GLU A C 1
ATOM 3289 O O . GLU A 1 430 ? -15.569 12.669 -4.776 1.00 91.88 430 GLU A O 1
ATOM 3294 N N . ILE A 1 431 ? -15.572 10.553 -4.028 1.00 85.88 431 ILE A N 1
ATOM 3295 C CA . ILE A 1 431 ? -14.665 10.011 -5.049 1.00 85.88 431 ILE A CA 1
ATOM 3296 C C . ILE A 1 431 ? -15.418 9.387 -6.223 1.00 85.88 431 ILE A C 1
ATOM 3298 O O . ILE A 1 431 ? -14.890 9.380 -7.338 1.00 85.88 431 ILE A O 1
ATOM 3302 N N . PHE A 1 432 ? -16.628 8.882 -5.988 1.00 78.94 432 PHE A N 1
ATOM 3303 C CA . PHE A 1 432 ? -17.487 8.256 -6.990 1.00 78.94 432 PHE A CA 1
ATOM 3304 C C . PHE A 1 432 ? -18.964 8.540 -6.740 1.00 78.94 432 PHE A C 1
ATOM 3306 O O . PHE A 1 432 ? -19.327 8.783 -5.566 1.00 78.94 432 PHE A O 1
#

Mean predicted aligned error: 13.28 Å

Foldseek 3Di:
DDDDDDPVVVVVLVVVVVVLVVVLVLLPDDLVVNLVVLVVVLVVCVVPDPDVVVNVVSVVVNCCSPPDPPSSVVVNCCSVVPDPVQVSLLVVQVVCCVPVPPPPPPPPPVPLVLLPPPPPPAAAEDEDDDDDPVSVVVVVVQVPDRNYDYDHDCPPPLEEEQADADDVSLVVLLVCLLQAHEYEYEPLRVQFLVSLVSSVVSNVNNVYHYAYDDLLLLQQQLVVVLVCVVVCQQGAWAEKEKAKEAEAAAEPDGDDDDPPPQNCHPPTRLCLLVQCLRQNFFFKKAKAFDGADLAPWDTMKIKTHHPPPNHIYIYHYTYHHHDHFHAHHGSMWMWMWIHDSFWIKIATGQRTPPDPAARIWTDGRPDIDGHHVVPVDDRDSVSSVSSVVVVRVCSSVVNRDHSDDSVSVSSSNLVSVCHVVNNVVNDMDGSD

Solvent-accessible surface area (backbone atoms only — not comparable to full-atom values): 23461 Å² total; per-residue (Å²): 133,83,80,79,69,50,76,65,55,50,54,50,52,53,51,48,49,53,51,50,53,48,49,46,57,52,62,67,44,57,72,71,58,46,53,53,50,51,55,51,48,45,55,48,43,66,73,75,40,97,53,70,65,63,50,49,53,51,52,52,54,49,46,46,68,71,76,29,78,70,55,48,51,50,51,39,45,49,60,69,73,44,55,67,71,59,53,52,42,48,55,51,33,54,48,46,59,73,71,54,53,80,64,76,75,75,74,65,69,68,58,77,61,68,67,70,73,69,79,62,95,61,56,46,78,43,52,84,90,74,86,58,75,67,48,57,58,48,52,54,61,44,70,77,32,89,63,40,39,82,46,96,63,63,90,83,45,52,54,46,82,40,71,60,55,55,69,66,46,52,51,54,47,25,56,40,13,39,72,36,13,22,34,36,34,26,52,76,31,63,79,40,34,67,60,52,49,54,38,53,53,24,9,69,75,27,68,18,45,81,40,80,42,58,68,66,77,42,29,50,52,52,44,51,51,52,48,40,55,74,73,37,59,25,31,52,67,36,42,39,38,38,35,31,35,33,33,41,48,52,29,71,42,77,79,80,63,50,56,70,98,44,75,50,44,66,87,64,52,60,47,42,59,58,52,30,70,74,65,40,59,60,34,30,34,32,27,48,73,49,76,57,38,65,81,80,14,40,46,27,46,38,41,30,36,29,64,55,85,81,23,38,38,36,41,40,42,39,36,38,40,86,38,73,20,40,18,90,43,42,20,32,34,34,36,36,38,44,32,25,75,34,23,34,37,39,37,41,36,61,63,21,61,73,59,96,65,58,41,25,37,37,39,38,78,93,48,75,47,76,42,25,70,93,67,70,46,64,78,59,67,67,59,20,55,50,48,51,49,46,49,50,54,36,36,50,71,72,47,82,88,62,96,65,55,69,71,57,52,36,49,20,34,47,51,57,64,47,42,59,55,14,33,74,63,71,41,75,38,75,69,118

Secondary structure (DSSP, 8-state):
------HHHHHHHHHHHHHHHHHHHHHTS-HHHHHHHHHHHHHHHHHH---HHHHHHHHHHHHHHHH-HHHHHHHHHHHHHS-HHHHHHHHHHHHHHHHS-PPP----------------SSPEEE-----STHHHHHHHHHHT-TTEEE-S--TT-SEEEE---SHHHHHHHHHHHHTT-EEEEETTT---HHHHHHHHHHHHHHT-EEEEE-GGGG-HHHHHHHHHHHTTTTSSEEEEEEEEEEESSSBSS------TT-TT-TTTS--HHHHHHHH--EEEEEEE----BTTTBB--EEEEEESSTT-EEEEEEEEETT----BSS-SEEEEEEEEETTEEEEE--TT-----S-SEEEEETTEEEEESGGGT----HHHHHHHHHHHHHHHHTT----SS-HHHHHHHHHHHHHHHHHHHHTS-EE--

Sequence (432 aa):
MARRLTWRERGLRAMFRVVLALLRLVVRLPRGALLALLDAAERLVRITTANPEAVRQIDDLRGVIRDLPPGGEALRRILVEGRDAQILSVMMGAWRHHRGGVPDPVASYAESKVVESHRREAPARIALVGEAPEFEFLREAYRGRPDCRLVDSPASADGLEIVLDGPEALALAAASLARGAAVSLHLGAATTATAWRQLTDAAARGGGLPRIYDSYFYYPPLQKLKELVTAGAIGEPTMLRIRATLGGPGAAKQLDPPFGEQPLRHPAFDRFLLLTFLGGPAASLTAYLQPMDAARGGQGLIACRFAAPGRLGLLECAYAPELYVRSDYFPHDLEIEYTGTDGFLRLRRGMAERTQEPPLIARIGKTMQVYGMETGMRDDWAVVYKNAAAEMVGLTGGRSVVHLPSAAVVSALNLRERVYDAARAARPIEIF

Nearest PDB structures (foldseek):
  4had-assembly1_C  TM=7.592E-01  e=2.286E-13  Rhizobium etli CFN 42
  4had-assembly1_D  TM=7.422E-01  e=2.878E-13  Rhizobium etli CFN 42
  4fb5-assembly1_A  TM=7.276E-01  e=4.304E-12  Rhizobium etli CFN 42
  3gfg-assembly2_C  TM=6.491E-01  e=3.228E-12  Bacillus subtilis subsp. subtilis str. 168
  3e82-assembly2_D  TM=6.510E-01  e=1.617E-10  Klebsiella pneumoniae subsp. pneumoniae MGH 78578

Radius of gyration: 26.31 Å; Cα contacts (8 Å, |Δi|>4): 726; chains: 1; bounding box: 70×52×67 Å

pLDDT: mean 80.8, std 15.5, range [27.08, 98.56]